Protein 5L37 (pdb70)

B-factor: mean 25.7, std 12.57, range [11.79, 91.19]

CATH classification: 2.40.50.220

Organism: Mycolicibacterium smegmatis (strain ATCC 700084 / mc(2)155) (NCBI:txid246196)

Foldseek 3Di:
DFKWFFAAFDDDDDDDPADDPFGWTWIATPPPRDIDTATEDPDADHGFIFDKAFAQVSQVVPPDDGGPGGMYGPGTDD/DFKWFFAAFDDDPPDDPDDDDFTWTWIATPPVRDIDIATEDPPDDGGFIFDKAFAQVQQVVDPDPRGPGGMYGPGTDD/DFKWFFAAFDDDPDDDPDDDPFTWTWIATPPVRDIDTATEDDPDDHGFIFDKAFAQVQQVVDPDDRGPGGMYTDGTDDPVDDDDDD/DFKWFFAAFDDDDDDDPADDPFGWTWIATPPVRDIDIATEDPPDDGGFIFDKAFAQVSQVVDPDDGGPGGMYTPGTD/DFKWFFAAFDDDPDDDPDDDDFTWTWIQGPPPRDIDTATEDPPDDGGFIFDKAFAQVQQVVDPDDGHPGGMYGPGTDD

Sequence (397 aa):
MLRATVTGNVWSTRRIEGIPAGAFLEVEVEGTGSRMIAFDVLGSGVGEHVLIAQGSVASSWFTGTPPPIDALIIGSIDMLRATVTGNVWSTRRIEGIPAGAFLEVEVEGTGSRMIAFDVLGSGVGEHVLIAQGSVASSWFTGTPPPIDALIIGSIDMLRATVTGNVWSTRRIEGIPAGAFLEVEVEGTGSRMIAFDVLGSGVGEHVLIAQGSVASSWFTGTPPPIDALIIGSIDTRSDSNPAMLRATVTGNVWSTRRIEGIPAGAFLEVEVEGTGSRMIAFDVLGSGVGEHVLIAQGSVASSWFTGTPPPIDALIIGSIMLRATVTGNVWSTRRIEGIPAGAFLEVEVEGTGSRMIAFDVLGSGVGEHVLIAQGSVASSWFTGTPPPIDALIIGSID

Solvent-accessible surface area: 15968 Å² total; per-residue (Å²): 7,43,62,0,30,3,42,21,88,10,183,8,116,105,94,9,148,49,28,29,97,41,44,4,16,21,0,53,11,66,94,98,39,65,120,23,2,0,1,8,57,38,52,12,35,119,44,49,94,0,3,1,0,66,29,34,1,0,2,47,49,32,106,66,126,50,5,0,0,12,0,0,0,0,1,9,26,122,6,36,81,0,12,1,4,0,45,8,86,2,114,131,92,4,150,50,26,40,95,44,43,7,2,2,0,31,10,68,85,101,31,62,81,20,2,0,0,4,54,30,63,12,34,89,44,46,88,0,0,0,0,70,30,36,4,0,3,50,72,26,135,68,114,61,2,1,0,12,0,0,0,1,0,16,34,96,6,39,72,0,28,2,44,15,72,5,200,31,106,101,97,9,144,48,28,36,96,38,30,2,6,28,0,55,9,53,88,102,35,62,127,22,3,0,0,4,51,29,71,15,31,111,42,48,91,0,0,0,0,66,28,38,3,0,4,54,72,27,134,70,97,54,3,0,0,12,0,0,0,0,0,21,30,34,149,155,28,70,61,89,103,83,6,39,59,1,30,2,44,16,72,9,158,6,118,115,95,9,146,48,27,30,97,43,40,5,2,26,0,54,10,86,92,102,33,60,120,21,1,0,0,4,57,43,63,12,35,99,40,45,89,0,1,0,0,69,29,36,3,0,3,49,54,32,130,71,123,53,5,0,0,13,0,0,0,0,0,9,46,6,32,70,0,26,1,44,15,76,8,177,28,90,110,102,8,147,33,26,38,97,43,42,8,4,24,0,46,12,66,70,103,37,62,127,20,2,0,0,4,54,28,62,14,36,97,42,49,93,0,0,0,0,70,28,36,5,0,4,54,71,27,132,72,77,43,2,0,0,13,0,0,0,1,0,22,22,122

InterPro domains:
  IPR004992 Ethanolamine utilization protein EutN/carboxysome shell vertex protein CcmL [PF03319] (1-78)
  IPR004992 Ethanolamine utilization protein EutN/carboxysome shell vertex protein CcmL [PS51932] (1-78)
  IPR004992 Ethanolamine utilization protein EutN/carboxysome shell vertex protein CcmL [PTHR36539] (1-82)
  IPR004992 Ethanolamine utilization protein EutN/carboxysome shell vertex protein CcmL [cd01614] (1-78)
  IPR036677 EutN/Ccml superfamily [G3DSA:2.40.50.220] (1-86)
  IPR036677 EutN/Ccml superfamily [SSF159133] (1-83)

Secondary structure (DSSP, 8-state):
-EEEEEEEEE--SEE-TTPPSSEEEEEEETTT--EEEEEESS-PPTT-EEEEEESHHHHHTS-SSPPS--EEEEEEE-/-EEEEEEEEE--SSB-TT--SSEEEEEEETTT--EEEEEESS---TT-EEEEEESHHHHHTSSSSPPS--EEEEEE--/-EEEEEEEE---SEE-TTPPSSEEEEEEETTT--EEEEEESS---TT-EEEEEETHHHHHTSSSSPPS--EEEEEEPPTT------/-EEEEEEEEE---EE-TTPPSSEEEEEEETTT--EEEEEESS---TT-EEEEEESHHHHHTSSSSPPS--EEEEEE-/-EEEEEEEEE-EEEE-S-PPSSEEEEEEETTT--EEEEEESS---TT-EEEEEESHHHHHTSSSSPPS-SEEEEEE--

Nearest PDB structures (foldseek):
  5l37-assembly1_D  TM=1.007E+00  e=5.564E-14  Mycolicibacterium smegmatis MC2 155
  5l37-assembly1_C  TM=9.969E-01  e=9.422E-14  Mycolicibacterium smegmatis MC2 155
  6jy5-assembly1_C  TM=8.998E-01  e=1.535E-05  Halothiobacillus neapolitanus
  7ckc-assembly1_AB  TM=8.917E-01  e=1.288E-05  Halothiobacillus neapolitanus
  2rcf-assembly1_D  TM=8.825E-01  e=2.599E-05  Halothiobacillus neapolitanus

Radius of gyration: 20.37 Å; Cα contacts (8 Å, |Δi|>4): 1140; chains: 5; bounding box: 43×51×54 Å

Structure (mmCIF, N/CA/C/O backbone):
data_5L37
#
_entry.id   5L37
#
_cell.length_a   69.970
_cell.length_b   69.970
_cell.length_c   140.090
_cell.angle_alpha   90.00
_cell.angle_beta   90.00
_cell.angle_gamma   120.00
#
_symmetry.space_group_name_H-M   'P 31 2 1'
#
loop_
_entity.id
_entity.type
_entity.pdbx_description
1 polymer MSM0273
2 water water
#
loop_
_atom_site.group_PDB
_atom_site.id
_atom_site.type_symbol
_atom_site.label_atom_id
_atom_site.label_alt_id
_atom_site.label_comp_id
_atom_site.label_asym_id
_atom_site.label_entity_id
_atom_site.label_seq_id
_atom_site.pdbx_PDB_ins_code
_atom_site.Cartn_x
_atom_site.Cartn_y
_atom_site.Cartn_z
_atom_site.occupancy
_atom_site.B_iso_or_equiv
_atom_site.auth_seq_id
_atom_site.auth_comp_id
_atom_site.auth_asym_id
_atom_site.auth_atom_id
_atom_site.pdbx_PDB_model_num
ATOM 1 N N . MET A 1 1 ? -20.477 6.969 26.609 1.00 17.34 1 MET A N 1
ATOM 2 C CA . MET A 1 1 ? -20.788 8.009 27.612 1.00 16.48 1 MET A CA 1
ATOM 3 C C . MET A 1 1 ? -19.541 8.842 27.791 1.00 16.84 1 MET A C 1
ATOM 4 O O . MET A 1 1 ? -18.471 8.451 27.405 1.00 17.77 1 MET A O 1
ATOM 9 N N . LEU A 1 2 ? -19.707 10.028 28.350 1.00 16.26 2 LEU A N 1
ATOM 10 C CA . LEU A 1 2 ? -18.555 10.907 28.563 1.00 16.93 2 LEU A CA 1
ATOM 11 C C . LEU A 1 2 ? -18.540 11.436 29.994 1.00 18.13 2 LEU A C 1
ATOM 12 O O . LEU A 1 2 ? -19.597 11.673 30.587 1.00 17.57 2 LEU A O 1
ATOM 17 N N . ARG A 1 3 ? -17.331 11.638 30.478 1.00 18.92 3 ARG A N 1
ATOM 18 C CA . ARG A 1 3 ? -17.097 12.398 31.696 1.00 17.90 3 ARG A CA 1
ATOM 19 C C . ARG A 1 3 ? -17.227 13.880 31.363 1.00 18.88 3 ARG A C 1
ATOM 20 O O . ARG A 1 3 ? -16.642 14.354 30.384 1.00 21.92 3 ARG A O 1
ATOM 28 N N . ALA A 1 4 ? -17.956 14.616 32.187 1.00 16.82 4 ALA A N 1
ATOM 29 C CA . ALA A 1 4 ? -18.094 16.047 31.948 1.00 16.76 4 ALA A CA 1
ATOM 30 C C . ALA A 1 4 ? -18.186 16.770 33.277 1.00 17.78 4 ALA A C 1
ATOM 31 O O . ALA A 1 4 ? -18.359 16.153 34.326 1.00 19.09 4 ALA A O 1
ATOM 33 N N . THR A 1 5 ? -18.028 18.079 33.221 1.00 17.37 5 THR A N 1
ATOM 34 C CA . THR A 1 5 ? -18.183 18.918 34.408 1.00 17.74 5 THR A CA 1
ATOM 35 C C . THR A 1 5 ? -19.318 19.902 34.174 1.00 21.19 5 THR A C 1
ATOM 36 O O . THR A 1 5 ? -19.395 20.517 33.099 1.00 18.39 5 THR A O 1
ATOM 40 N N . VAL A 1 6 ? -20.210 20.041 35.151 1.00 17.05 6 VAL A N 1
ATOM 41 C CA . VAL A 1 6 ? -21.284 21.042 35.036 1.00 17.25 6 VAL A CA 1
ATOM 42 C C . VAL A 1 6 ? -20.687 22.443 35.127 1.00 17.90 6 VAL A C 1
ATOM 43 O O . VAL A 1 6 ? -19.959 22.757 36.070 1.00 18.82 6 VAL A O 1
ATOM 47 N N . THR A 1 7 ? -20.957 23.265 34.115 1.00 18.41 7 THR A N 1
ATOM 48 C CA . THR A 1 7 ? -20.395 24.618 34.063 1.00 19.16 7 THR A CA 1
ATOM 49 C C . THR A 1 7 ? -21.429 25.719 34.132 1.00 21.33 7 THR A C 1
ATOM 50 O O . THR A 1 7 ? -21.065 26.850 34.389 1.00 25.15 7 THR A O 1
ATOM 54 N N . GLY A 1 8 ? -22.704 25.418 33.928 1.00 20.34 8 GLY A N 1
ATOM 55 C CA . GLY A 1 8 ? -23.697 26.490 33.916 1.00 19.16 8 GLY A CA 1
ATOM 56 C C . GLY A 1 8 ? -25.051 25.894 33.583 1.00 19.75 8 GLY A C 1
ATOM 57 O O . GLY A 1 8 ? -25.297 24.699 33.760 1.00 19.02 8 GLY A O 1
ATOM 58 N N . ASN A 1 9 ? -25.976 26.757 33.198 1.00 22.23 9 ASN A N 1
ATOM 59 C CA . ASN A 1 9 ? -27.326 26.301 32.896 1.00 23.18 9 ASN A CA 1
ATOM 60 C C . ASN A 1 9 ? -27.994 27.216 31.887 1.00 22.14 9 ASN A C 1
ATOM 61 O O . ASN A 1 9 ? -27.520 28.312 31.626 1.00 24.80 9 ASN A O 1
ATOM 66 N N . VAL A 1 10 ? -29.070 26.703 31.310 1.00 21.53 10 VAL A N 1
ATOM 67 C CA . VAL A 1 10 ? -29.857 27.396 30.338 1.00 22.22 10 VAL A CA 1
ATOM 68 C C . VAL A 1 10 ? -31.271 27.593 30.814 1.00 22.63 10 VAL A C 1
ATOM 69 O O . VAL A 1 10 ? -31.889 26.633 31.237 1.00 26.01 10 VAL A O 1
ATOM 73 N N . TRP A 1 11 ? -31.774 28.813 30.727 1.00 22.33 11 TRP A N 1
ATOM 74 C CA . TRP A 1 11 ? -33.198 29.051 30.942 1.00 22.91 11 TRP A CA 1
ATOM 75 C C . TRP A 1 11 ? -33.910 29.133 29.598 1.00 24.17 11 TRP A C 1
ATOM 76 O O . TRP A 1 11 ? -33.488 29.885 28.729 1.00 25.21 11 TRP A O 1
ATOM 87 N N . SER A 1 12 ? -34.962 28.344 29.444 1.00 23.33 12 SER A N 1
ATOM 88 C CA . SER A 1 12 ? -35.837 28.431 28.277 1.00 29.23 12 SER A CA 1
ATOM 89 C C . SER A 1 12 ? -37.285 28.556 28.706 1.00 39.45 12 SER A C 1
ATOM 90 O O . SER A 1 12 ? -37.889 27.564 29.168 1.00 36.45 12 SER A O 1
ATOM 93 N N . THR A 1 13 ? -37.881 29.721 28.490 1.00 42.28 13 THR A N 1
ATOM 94 C CA . THR A 1 13 ? -39.293 29.875 28.837 1.00 48.79 13 THR A CA 1
ATOM 95 C C . THR A 1 13 ? -40.232 29.497 27.710 1.00 45.12 13 THR A C 1
ATOM 96 O O . THR A 1 13 ? -41.319 28.988 27.978 1.00 54.27 13 THR A O 1
ATOM 100 N N . ARG A 1 14 ? -39.825 29.660 26.455 1.00 26.81 14 ARG A N 1
ATOM 101 C CA . ARG A 1 14 ? -40.753 29.257 25.428 1.00 23.02 14 ARG A CA 1
ATOM 102 C C . ARG A 1 14 ? -40.184 27.973 24.883 1.00 24.66 14 ARG A C 1
ATOM 103 O O . ARG A 1 14 ? -39.104 27.970 24.302 1.00 28.68 14 ARG A O 1
ATOM 111 N N . ARG A 1 15 ? -40.938 26.892 25.062 1.00 21.22 15 ARG A N 1
ATOM 112 C CA . ARG A 1 15 ? -40.457 25.552 24.732 1.00 17.69 15 ARG A CA 1
ATOM 113 C C . ARG A 1 15 ? -41.530 24.807 23.972 1.00 20.57 15 ARG A C 1
ATOM 114 O O . ARG A 1 15 ? -42.722 25.161 24.054 1.00 20.17 15 ARG A O 1
ATOM 122 N N . ILE A 1 16 ? -41.120 23.798 23.193 1.00 17.25 16 ILE A N 1
ATOM 123 C CA . ILE A 1 16 ? -42.135 22.889 22.622 1.00 17.54 16 ILE A CA 1
ATOM 124 C C . ILE A 1 16 ? -42.648 21.983 23.749 1.00 17.47 16 ILE A C 1
ATOM 125 O O . ILE A 1 16 ? -42.007 21.820 24.783 1.00 16.97 16 ILE A O 1
ATOM 130 N N . GLU A 1 17 ? -43.832 21.416 23.548 1.00 18.17 17 GLU A N 1
ATOM 131 C CA . GLU A 1 17 ? -44.429 20.494 24.530 1.00 18.45 17 GLU A CA 1
ATOM 132 C C . GLU A 1 17 ? -43.575 19.245 24.682 1.00 18.16 17 GLU A C 1
ATOM 133 O O . GLU A 1 17 ? -42.983 18.776 23.690 1.00 17.10 17 GLU A O 1
ATOM 139 N N . GLY A 1 18 ? -43.535 18.676 25.896 1.00 17.60 18 GLY A N 1
ATOM 140 C CA . GLY A 1 18 ? -42.917 17.362 26.072 1.00 17.10 18 GLY A CA 1
ATOM 141 C C . GLY A 1 18 ? -41.561 17.340 26.778 1.00 16.53 18 GLY A C 1
ATOM 142 O O . GLY A 1 18 ? -40.955 16.291 26.914 1.00 17.42 18 GLY A O 1
ATOM 143 N N . ILE A 1 19 ? -41.085 18.481 27.253 1.00 16.16 19 ILE A N 1
ATOM 144 C CA . ILE A 1 19 ? -39.852 18.475 28.033 1.00 18.27 19 ILE A CA 1
ATOM 145 C C . ILE A 1 19 ? -40.233 18.014 29.447 1.00 20.16 19 ILE A C 1
ATOM 146 O O . ILE A 1 19 ? -41.189 18.561 30.032 1.00 20.04 19 ILE A O 1
ATOM 151 N N . PRO A 1 20 ? -39.519 17.001 30.000 1.00 17.42 20 PRO A N 1
ATOM 152 C CA . PRO A 1 20 ? -39.821 16.493 31.337 1.00 18.99 20 PRO A CA 1
ATOM 153 C C . PRO A 1 20 ? -39.451 17.487 32.442 1.00 18.88 20 PRO A C 1
ATOM 154 O O . PRO A 1 20 ? -38.800 18.512 32.161 1.00 17.84 20 PRO A O 1
ATOM 158 N N . ALA A 1 21 ? -39.847 17.170 33.676 1.00 18.89 21 ALA A N 1
ATOM 159 C CA . ALA A 1 21 ? -39.382 17.933 34.846 1.00 17.69 21 ALA A CA 1
ATOM 160 C C . ALA A 1 21 ? -37.873 17.741 34.953 1.00 19.98 21 ALA A C 1
ATOM 161 O O . ALA A 1 21 ? -37.402 16.621 34.816 1.00 18.39 21 ALA A O 1
ATOM 163 N N . GLY A 1 22 ? -37.143 18.821 35.240 1.00 17.08 22 GLY A N 1
ATOM 164 C CA . GLY A 1 22 ? -35.687 18.743 35.343 1.00 17.95 22 GLY A CA 1
ATOM 165 C C . GLY A 1 22 ? -35.067 20.004 34.782 1.00 21.15 22 GLY A C 1
ATOM 166 O O . GLY A 1 22 ? -35.784 20.919 34.415 1.00 23.33 22 GLY A O 1
ATOM 167 N N . ALA A 1 23 ? -33.739 20.026 34.676 1.00 16.07 23 ALA A N 1
ATOM 168 C CA . ALA A 1 23 ? -33.029 21.255 34.285 1.00 17.12 23 ALA A CA 1
ATOM 169 C C . ALA A 1 23 ? -32.177 21.031 33.055 1.00 15.79 23 ALA A C 1
ATOM 170 O O . ALA A 1 23 ? -31.651 19.935 32.849 1.00 16.58 23 ALA A O 1
ATOM 172 N N . PHE A 1 24 ? -31.992 22.090 32.266 1.00 16.91 24 PHE A N 1
ATOM 173 C CA . PHE A 1 24 ? -31.027 22.099 31.191 1.00 15.98 24 PHE A CA 1
ATOM 174 C C . PHE A 1 24 ? -29.711 22.609 31.734 1.00 16.75 24 PHE A C 1
ATOM 175 O O . PHE A 1 24 ? -29.572 23.798 32.025 1.00 21.06 24 PHE A O 1
ATOM 183 N N . LEU A 1 25 ? -28.706 21.748 31.816 1.00 15.12 25 LEU A N 1
ATOM 184 C CA . LEU A 1 25 ? -27.420 22.195 32.366 1.00 14.52 25 LEU A CA 1
ATOM 185 C C . LEU A 1 25 ? -26.346 22.246 31.287 1.00 15.90 25 LEU A C 1
ATOM 186 O O . LEU A 1 25 ? -26.297 21.382 30.413 1.00 17.47 25 LEU A O 1
ATOM 191 N N . GLU A 1 26 ? -25.495 23.262 31.348 1.00 15.60 26 GLU A N 1
ATOM 192 C CA . GLU A 1 26 ? -24.320 23.274 30.471 1.00 17.05 26 GLU A CA 1
ATOM 193 C C . GLU A 1 26 ? -23.221 22.429 31.092 1.00 16.49 26 GLU A C 1
ATOM 194 O O . GLU A 1 26 ? -22.963 22.534 32.303 1.00 17.81 26 GLU A O 1
ATOM 200 N N . VAL A 1 27 ? -22.608 21.576 30.287 1.00 16.66 27 VAL A N 1
ATOM 201 C CA . VAL A 1 27 ? -21.501 20.739 30.753 1.00 16.22 27 VAL A CA 1
ATOM 202 C C . VAL A 1 27 ? -20.326 20.875 29.792 1.00 20.76 27 VAL A C 1
ATOM 203 O O . VAL A 1 27 ? -20.503 21.172 28.592 1.00 20.57 27 VAL A O 1
ATOM 207 N N . GLU A 1 28 ? -19.131 20.629 30.319 1.00 17.32 28 GLU A N 1
ATOM 208 C CA . GLU A 1 28 ? -17.922 20.636 29.502 1.00 19.39 28 GLU A CA 1
ATOM 209 C C . GLU A 1 28 ? -17.290 19.241 29.552 1.00 19.66 2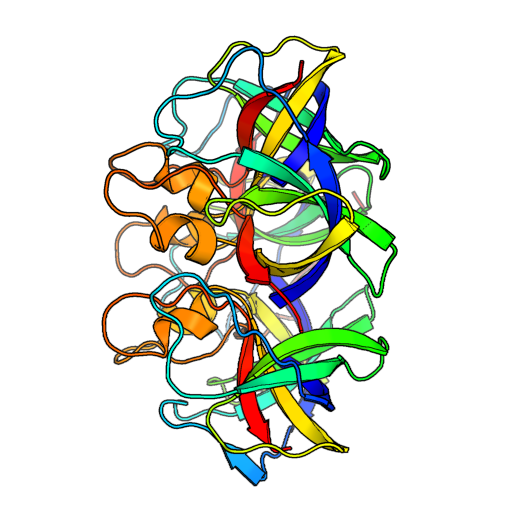8 GLU A C 1
ATOM 210 O O . GLU A 1 28 ? -17.020 18.713 30.623 1.00 21.43 28 GLU A O 1
ATOM 216 N N . VAL A 1 29 ? -17.070 18.639 28.381 1.00 19.32 29 VAL A N 1
ATOM 217 C CA . VAL A 1 29 ? -16.491 17.306 28.319 1.00 19.34 29 VAL A CA 1
ATOM 218 C C . VAL A 1 29 ? -15.024 17.345 28.776 1.00 26.52 29 VAL A C 1
ATOM 219 O O . VAL A 1 29 ? -14.211 18.207 28.375 1.00 26.97 29 VAL A O 1
ATOM 223 N N . GLU A 1 30 ? -14.675 16.405 29.635 1.00 22.92 30 GLU A N 1
ATOM 224 C CA . GLU A 1 30 ? -13.358 16.439 30.261 1.00 28.49 30 GLU A CA 1
ATOM 225 C C . GLU A 1 30 ? -12.295 16.199 29.201 1.00 31.23 30 GLU A C 1
ATOM 226 O O . GLU A 1 30 ? -12.537 15.498 28.222 1.00 32.83 30 GLU A O 1
ATOM 232 N N . GLY A 1 31 ? -11.149 16.845 29.337 1.00 32.95 31 GLY A N 1
ATOM 233 C CA . GLY A 1 31 ? -10.105 16.644 28.345 1.00 48.16 31 GLY A CA 1
ATOM 234 C C . GLY A 1 31 ? -10.282 17.370 27.016 1.00 51.30 31 GLY A C 1
ATOM 235 O O . GLY A 1 31 ? -9.300 17.826 26.442 1.00 50.16 31 GLY A O 1
ATOM 236 N N . THR A 1 32 ? -11.502 17.436 26.484 1.00 58.28 32 THR A N 1
ATOM 237 C CA . THR A 1 32 ? -11.688 18.094 25.190 1.00 52.06 32 THR A CA 1
ATOM 238 C C . THR A 1 32 ? -12.081 19.558 25.361 1.00 54.43 32 THR A C 1
ATOM 239 O O . THR A 1 32 ? -11.702 20.404 24.566 1.00 59.93 32 THR A O 1
ATOM 243 N N . GLY A 1 33 ? -12.795 19.885 26.422 1.00 53.45 33 GLY A N 1
ATOM 244 C CA . GLY A 1 33 ? -13.274 21.247 26.568 1.00 55.31 33 GLY A CA 1
ATOM 245 C C . GLY A 1 33 ? -14.494 21.583 25.700 1.00 49.48 33 GLY A C 1
ATOM 246 O O . GLY A 1 33 ? -15.002 22.705 25.733 1.00 51.35 33 GLY A O 1
ATOM 247 N N . SER A 1 34 ? -14.963 20.621 24.912 1.00 31.08 34 SER A N 1
ATOM 248 C CA . SER A 1 34 ? -16.214 20.776 24.163 1.00 26.18 34 SER A CA 1
ATOM 249 C C . SER A 1 34 ? -17.419 20.947 25.107 1.00 23.19 34 SER A C 1
ATOM 250 O O . SER A 1 34 ? -17.476 20.283 26.122 1.00 25.59 34 SER A O 1
ATOM 253 N N . ARG A 1 35 ? -18.379 21.803 24.751 1.00 22.36 35 ARG A N 1
ATOM 254 C CA . ARG A 1 35 ? -19.543 22.016 25.602 1.00 18.52 35 ARG A CA 1
ATOM 255 C C . ARG A 1 35 ? -20.842 21.604 24.972 1.00 20.09 35 ARG A C 1
ATOM 256 O O . ARG A 1 35 ? -20.986 21.576 23.751 1.00 22.54 35 ARG A O 1
ATOM 264 N N . MET A 1 36 ? -21.791 21.264 25.821 1.00 17.88 36 MET A N 1
ATOM 265 C CA . MET A 1 36 ? -23.127 20.933 25.344 1.00 17.30 36 MET A CA 1
ATOM 266 C C . MET A 1 36 ? -24.100 21.132 26.471 1.00 17.95 36 MET A C 1
ATOM 267 O O . MET A 1 36 ? -23.722 21.368 27.637 1.00 16.88 36 MET A O 1
ATOM 272 N N . ILE A 1 37 ? -25.375 21.004 26.139 1.00 14.80 37 ILE A N 1
ATOM 273 C CA . ILE A 1 37 ? -26.419 21.111 27.145 1.00 14.81 37 ILE A CA 1
ATOM 274 C C . ILE A 1 37 ? -26.966 19.707 27.414 1.00 15.50 37 ILE A C 1
ATOM 275 O O . ILE A 1 37 ? -27.366 19.005 26.486 1.00 16.46 37 ILE A O 1
ATOM 280 N N . ALA A 1 38 ? -26.965 19.278 28.673 1.00 13.74 38 ALA A N 1
ATOM 281 C CA . ALA A 1 38 ? -27.472 17.967 29.035 1.00 12.80 38 ALA A CA 1
ATOM 282 C C . ALA A 1 38 ? -28.644 18.136 29.987 1.00 13.96 38 ALA A C 1
ATOM 283 O O . ALA A 1 38 ? -28.601 19.015 30.873 1.00 16.99 38 ALA A O 1
ATOM 285 N N . PHE A 1 39 ? -29.628 17.262 29.889 1.00 12.49 39 PHE A N 1
ATOM 286 C CA . PHE A 1 39 ? -30.756 17.299 30.828 1.00 12.63 39 PHE A CA 1
ATOM 287 C C . PHE A 1 39 ? -30.378 16.661 32.182 1.00 12.90 39 PHE A C 1
ATOM 288 O O . PHE A 1 39 ? -29.610 15.691 32.221 1.00 14.48 39 PHE A O 1
ATOM 296 N N . ASP A 1 40 ? -30.861 17.250 33.284 1.00 13.36 40 ASP A N 1
ATOM 297 C CA . ASP A 1 40 ? -30.529 16.725 34.603 1.00 13.83 40 ASP A CA 1
ATOM 298 C C . ASP A 1 40 ? -31.774 16.495 35.428 1.00 14.79 40 ASP A C 1
ATOM 299 O O . ASP A 1 40 ? -32.610 17.388 35.586 1.00 15.38 40 ASP A O 1
ATOM 304 N N . VAL A 1 41 ? -31.858 15.300 36.004 1.00 14.81 41 VAL A N 1
ATOM 305 C CA . VAL A 1 41 ? -32.945 14.962 36.921 1.00 15.73 41 VAL A CA 1
ATOM 306 C C . VAL A 1 41 ? -32.420 14.661 38.339 1.00 16.56 41 VAL A C 1
ATOM 307 O O . VAL A 1 41 ? -33.204 14.667 39.284 1.00 17.61 41 VAL A O 1
ATOM 311 N N . LEU A 1 42 ? -31.108 14.477 38.527 1.00 16.32 42 LEU A N 1
ATOM 312 C CA . LEU A 1 42 ? -30.591 14.098 39.823 1.00 17.72 42 LEU A CA 1
ATOM 313 C C . LEU A 1 42 ? -30.400 15.225 40.804 1.00 17.87 42 LEU A C 1
ATOM 314 O O . LEU A 1 42 ? -30.555 15.022 42.011 1.00 19.01 42 LEU A O 1
ATOM 319 N N . GLY A 1 43 ? -30.131 16.410 40.272 1.00 17.35 43 GLY A N 1
ATOM 320 C CA . GLY A 1 43 ? -29.756 17.548 41.126 1.00 18.06 43 GLY A CA 1
ATOM 321 C C . GLY A 1 43 ? -28.225 17.791 41.102 1.00 17.87 43 GLY A C 1
ATOM 322 O O . GLY A 1 43 ? -27.575 17.936 42.150 1.00 18.75 43 GLY A O 1
ATOM 323 N N . SER A 1 44 ? -27.641 17.764 39.917 1.00 16.90 44 SER A N 1
ATOM 324 C CA . SER A 1 44 ? -26.210 17.988 39.777 1.00 16.88 44 SER A CA 1
ATOM 325 C C . SER A 1 44 ? -25.916 19.468 39.934 1.00 18.17 44 SER A C 1
ATOM 326 O O . SER A 1 44 ? -26.539 20.307 39.246 1.00 22.47 44 SER A O 1
ATOM 329 N N . GLY A 1 45 ? -24.891 19.795 40.707 1.00 18.16 45 GLY A N 1
ATOM 330 C CA . GLY A 1 45 ? -24.640 21.206 40.987 1.00 19.29 45 GLY A CA 1
ATOM 331 C C . GLY A 1 45 ? -23.488 21.694 40.116 1.00 19.34 45 GLY A C 1
ATOM 332 O O . GLY A 1 45 ? -22.752 20.890 39.562 1.00 18.31 45 GLY A O 1
ATOM 333 N N . VAL A 1 46 ? -23.390 23.005 39.954 1.00 19.39 46 VAL A N 1
ATOM 334 C CA . VAL A 1 46 ? -22.333 23.589 39.127 1.00 20.11 46 VAL A CA 1
ATOM 335 C C . VAL A 1 46 ? -20.966 23.166 39.703 1.00 20.28 46 VAL A C 1
ATOM 336 O O . VAL A 1 46 ? -20.746 23.157 40.919 1.00 21.44 46 VAL A O 1
ATOM 340 N N . GLY A 1 47 ? -20.069 22.734 38.820 1.00 19.98 47 GLY A N 1
ATOM 341 C CA . GLY A 1 47 ? -18.746 22.266 39.212 1.00 20.70 47 GLY A CA 1
ATOM 342 C C . GLY A 1 47 ? -18.647 20.767 39.409 1.00 21.84 47 GLY A C 1
ATOM 343 O O . GLY A 1 47 ? -17.540 20.206 39.469 1.00 24.47 47 GLY A O 1
ATOM 344 N N . GLU A 1 48 ? -19.792 20.097 39.512 1.00 19.80 48 GLU A N 1
ATOM 345 C CA . GLU A 1 48 ? -19.812 18.661 39.754 1.00 19.05 48 GLU A CA 1
ATOM 346 C C . GLU A 1 48 ? -19.382 17.875 38.521 1.00 20.87 48 GLU A C 1
ATOM 347 O O . GLU A 1 48 ? -19.695 18.236 37.381 1.00 19.45 48 GLU A O 1
ATOM 353 N N . HIS A 1 49 ? -18.657 16.797 38.776 1.00 18.52 49 HIS A N 1
ATOM 354 C CA . HIS A 1 49 ? -18.273 15.855 37.739 1.00 18.11 49 HIS A CA 1
ATOM 355 C C . HIS A 1 49 ? -19.356 14.804 37.524 1.00 19.76 49 HIS A C 1
ATOM 356 O O . HIS A 1 49 ? -19.782 14.143 38.465 1.00 21.25 49 HIS A O 1
ATOM 363 N N . VAL A 1 50 ? -19.790 14.666 36.281 1.00 16.67 50 VAL A N 1
ATOM 364 C CA . VAL A 1 50 ? -20.957 13.853 35.933 1.00 15.88 50 VAL A CA 1
ATOM 365 C C . VAL A 1 50 ? -20.663 12.950 34.743 1.00 17.30 50 VAL A C 1
ATOM 366 O O . VAL A 1 50 ? -19.654 13.116 34.040 1.00 19.71 50 VAL A O 1
ATOM 370 N N . LEU A 1 51 ? -21.546 11.979 34.552 1.00 16.43 51 LEU A N 1
ATOM 371 C CA . LEU A 1 51 ? -21.488 11.049 33.421 1.00 15.31 51 LEU A CA 1
ATOM 372 C C . LEU A 1 51 ? -22.667 11.328 32.524 1.00 14.80 51 LEU A C 1
ATOM 373 O O . LEU A 1 51 ? -23.796 11.376 33.033 1.00 15.85 51 LEU A O 1
ATOM 378 N N . ILE A 1 52 ? -22.419 11.492 31.218 1.00 15.01 52 ILE A N 1
ATOM 379 C CA . ILE A 1 52 ? -23.436 11.872 30.233 1.00 14.53 52 ILE A CA 1
ATOM 380 C C . ILE A 1 52 ? -23.657 10.761 29.230 1.00 16.76 52 ILE A C 1
ATOM 381 O O . ILE A 1 52 ? -22.693 10.119 28.809 1.00 18.17 52 ILE A O 1
ATOM 386 N N . ALA A 1 53 ? -24.918 10.513 28.916 1.00 13.76 53 ALA A N 1
ATOM 387 C CA . ALA A 1 53 ? -25.300 9.674 27.749 1.00 14.00 53 ALA A CA 1
ATOM 388 C C . ALA A 1 53 ? -25.965 10.554 26.683 1.00 14.55 53 ALA A C 1
ATOM 389 O O . ALA A 1 53 ? -26.687 11.519 27.014 1.00 15.27 53 ALA A O 1
ATOM 391 N N . GLN A 1 54 ? -25.719 10.209 25.426 1.00 14.03 54 GLN A N 1
ATOM 392 C CA . GLN A 1 54 ? -26.195 11.029 24.291 1.00 13.92 54 GLN A CA 1
ATOM 393 C C . GLN A 1 54 ? -27.017 10.257 23.321 1.00 16.20 54 GLN A C 1
ATOM 394 O O . GLN A 1 54 ? -26.896 9.028 23.223 1.00 17.36 54 GLN A O 1
ATOM 400 N N . GLY A 1 55 ? -27.811 11.003 22.548 1.00 14.54 55 GLY A N 1
ATOM 401 C CA . GLY A 1 55 ? -28.620 10.420 21.488 1.00 16.77 55 GLY A CA 1
ATOM 402 C C . GLY A 1 55 ? -29.969 9.982 22.016 1.00 14.40 55 GLY A C 1
ATOM 403 O O . GLY A 1 55 ? -30.451 10.417 23.084 1.00 16.12 55 GLY A O 1
ATOM 404 N N . SER A 1 56 ? -30.589 9.074 21.279 1.00 16.70 56 SER A N 1
ATOM 405 C CA . SER A 1 56 ? -31.976 8.766 21.608 1.00 16.92 56 SER A CA 1
ATOM 406 C C . SER A 1 56 ? -32.135 8.047 22.955 1.00 16.25 56 SER A C 1
ATOM 407 O O . SER A 1 56 ? -33.231 8.084 23.514 1.00 16.68 56 SER A O 1
ATOM 410 N N . VAL A 1 57 ? -31.068 7.427 23.476 1.00 15.23 57 VAL A N 1
ATOM 411 C CA . VAL A 1 57 ? -31.215 6.741 24.782 1.00 15.40 57 VAL A CA 1
ATOM 412 C C . VAL A 1 57 ? -31.506 7.751 25.890 1.00 17.58 57 VAL A C 1
ATOM 413 O O . VAL A 1 57 ? -32.096 7.370 26.913 1.00 18.11 57 VAL A O 1
ATOM 417 N N . ALA A 1 58 ? -31.127 9.022 25.694 1.00 13.99 58 ALA A N 1
ATOM 418 C CA . ALA A 1 58 ? -31.439 10.074 26.664 1.00 14.65 58 ALA A CA 1
ATOM 419 C C . ALA A 1 58 ? -32.939 10.294 26.735 1.00 17.25 58 ALA A C 1
ATOM 420 O O . ALA A 1 58 ? -33.487 10.618 27.781 1.00 21.47 58 ALA A O 1
ATOM 422 N N . SER A 1 59 ? -33.605 10.151 25.612 1.00 14.68 59 SER A N 1
ATOM 423 C CA . SER A 1 59 ? -35.061 10.325 25.529 1.00 14.27 59 SER A CA 1
ATOM 424 C C . SER A 1 59 ? -35.814 9.047 25.951 1.00 18.67 59 SER A C 1
ATOM 425 O O . SER A 1 59 ? -36.814 9.098 26.712 1.00 16.25 59 SER A O 1
ATOM 428 N N . SER A 1 60 ? -35.357 7.897 25.462 1.00 17.23 60 SER A N 1
ATOM 429 C CA . SER A 1 60 ? -36.121 6.690 25.691 1.00 17.83 60 SER A CA 1
ATOM 430 C C . SER A 1 60 ? -36.036 6.248 27.149 1.00 17.05 60 SER A C 1
ATOM 431 O O . SER A 1 60 ? -36.861 5.429 27.606 1.00 22.42 60 SER A O 1
ATOM 434 N N . TRP A 1 61 ? -35.120 6.846 27.914 1.00 18.64 61 TRP A N 1
ATOM 435 C CA . TRP A 1 61 ? -35.047 6.548 29.353 1.00 21.93 61 TRP A CA 1
ATOM 436 C C . TRP A 1 61 ? -36.341 6.954 30.075 1.00 21.96 61 TRP A C 1
ATOM 437 O O . TRP A 1 61 ? -36.767 6.286 31.021 1.00 24.18 61 TRP A O 1
ATOM 448 N N . PHE A 1 62 ? -36.975 8.037 29.606 1.00 18.64 62 PHE A N 1
ATOM 449 C CA . PHE A 1 62 ? -38.214 8.574 30.175 1.00 18.60 62 PHE A CA 1
ATOM 450 C C . PHE A 1 62 ? -39.278 7.648 29.586 1.00 26.56 62 PHE A C 1
ATOM 451 O O . PHE A 1 62 ? -39.460 7.609 28.380 1.00 40.44 62 PHE A O 1
ATOM 459 N N . THR A 1 63 ? -40.025 6.921 30.371 1.00 37.10 63 THR A N 1
ATOM 460 C CA . THR A 1 63 ? -40.933 6.061 29.623 1.00 52.74 63 THR A CA 1
ATOM 461 C C . THR A 1 63 ? -42.193 6.820 29.243 1.00 56.26 63 THR A C 1
ATOM 462 O O . THR A 1 63 ? -42.530 7.853 29.842 1.00 51.24 63 THR A O 1
ATOM 466 N N . GLY A 1 64 ? -42.870 6.307 28.221 1.00 52.62 64 GLY A N 1
ATOM 467 C CA . GLY A 1 64 ? -43.981 7.032 27.637 1.00 45.55 64 GLY A CA 1
ATOM 468 C C . GLY A 1 64 ? -43.564 7.823 26.404 1.00 33.11 64 GLY A C 1
ATOM 469 O O . GLY A 1 64 ? -42.654 7.423 25.675 1.00 35.86 64 GLY A O 1
ATOM 470 N N . THR A 1 65 ? -44.271 8.912 26.129 1.00 28.03 65 THR A N 1
ATOM 471 C CA . THR A 1 65 ? -44.036 9.697 24.917 1.00 20.64 65 THR A CA 1
ATOM 472 C C . THR A 1 65 ? -42.619 10.249 24.927 1.00 18.70 65 THR A C 1
ATOM 473 O O . THR A 1 65 ? -42.159 10.800 25.915 1.00 20.33 65 THR A O 1
ATOM 477 N N . PRO A 1 66 ? -41.898 10.064 23.808 1.00 18.22 66 PRO A N 1
ATOM 478 C CA . PRO A 1 66 ? -40.474 10.423 23.844 1.00 17.47 66 PRO A CA 1
ATOM 479 C C . PRO A 1 66 ? -40.181 11.910 23.922 1.00 16.20 66 PRO A C 1
ATOM 480 O O . PRO A 1 66 ? -40.504 12.629 22.999 1.00 18.16 66 PRO A O 1
ATOM 484 N N . PRO A 1 67 ? -39.497 12.371 24.968 1.00 15.57 67 PRO A N 1
ATOM 485 C CA . PRO A 1 67 ? -39.192 13.807 24.993 1.00 14.99 67 PRO A CA 1
ATOM 486 C C . PRO A 1 67 ? -38.107 14.159 23.994 1.00 16.81 67 PRO A C 1
ATOM 487 O O . PRO A 1 67 ? -37.266 13.307 23.647 1.00 15.50 67 PRO A O 1
ATOM 491 N N . PRO A 1 68 ? -38.099 15.397 23.535 1.00 15.20 68 PRO A N 1
ATOM 492 C CA . PRO A 1 68 ? -37.125 15.769 22.510 1.00 15.03 68 PRO A CA 1
ATOM 493 C C . PRO A 1 68 ? -35.787 16.193 23.134 1.00 17.15 68 PRO A C 1
ATOM 494 O O . PRO A 1 68 ? -35.378 17.361 23.094 1.00 17.80 68 PRO A O 1
ATOM 498 N N . ILE A 1 69 ? -35.160 15.214 23.770 1.00 14.66 69 ILE A N 1
ATOM 499 C CA . ILE A 1 69 ? -33.957 15.340 24.572 1.00 14.82 69 ILE A CA 1
ATOM 500 C C . ILE A 1 69 ? -32.887 14.358 24.054 1.00 15.58 69 ILE A C 1
ATOM 501 O O . ILE A 1 69 ? -33.187 13.164 23.892 1.00 17.53 69 ILE A O 1
ATOM 506 N N . ASP A 1 70 ? -31.667 14.841 23.818 1.00 14.77 70 ASP A N 1
ATOM 507 C CA . ASP A 1 70 ? -30.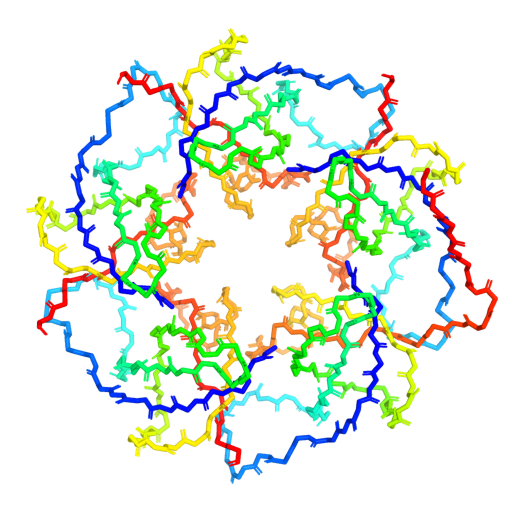613 13.993 23.288 1.00 12.92 70 ASP A CA 1
ATOM 508 C C . ASP A 1 70 ? -29.329 13.948 24.126 1.00 12.79 70 ASP A C 1
ATOM 509 O O . ASP A 1 70 ? -28.273 13.530 23.650 1.00 14.44 70 ASP A O 1
ATOM 514 N N . ALA A 1 71 ? -29.428 14.393 25.376 1.00 12.49 71 ALA A N 1
ATOM 515 C CA . ALA A 1 71 ? -28.283 14.298 26.279 1.00 12.70 71 ALA A CA 1
ATOM 516 C C . ALA A 1 71 ? -28.825 14.306 27.690 1.00 12.33 71 ALA A C 1
ATOM 517 O O . ALA A 1 71 ? -29.684 15.132 28.021 1.00 13.39 71 ALA A O 1
ATOM 519 N N . LEU A 1 72 ? -28.339 13.349 28.497 1.00 12.50 72 LEU A N 1
ATOM 520 C CA . LEU A 1 72 ? -28.877 13.141 29.854 1.00 12.59 72 LEU A CA 1
ATOM 521 C C . LEU A 1 72 ? -27.712 12.895 30.810 1.00 15.80 72 LEU A C 1
ATOM 522 O O . LEU A 1 72 ? -26.831 12.070 30.524 1.00 13.44 72 LEU A O 1
ATOM 527 N N . ILE A 1 73 ? -27.699 13.596 31.949 1.00 12.95 73 ILE A N 1
ATOM 528 C CA . ILE A 1 73 ? -26.730 13.226 33.010 1.00 13.37 73 ILE A CA 1
ATOM 529 C C . ILE A 1 73 ? -27.238 11.974 33.736 1.00 15.60 73 ILE A C 1
ATOM 530 O O . ILE A 1 73 ? -28.355 11.978 34.275 1.00 15.04 73 ILE A O 1
ATOM 535 N N . ILE A 1 74 ? -26.467 10.887 33.695 1.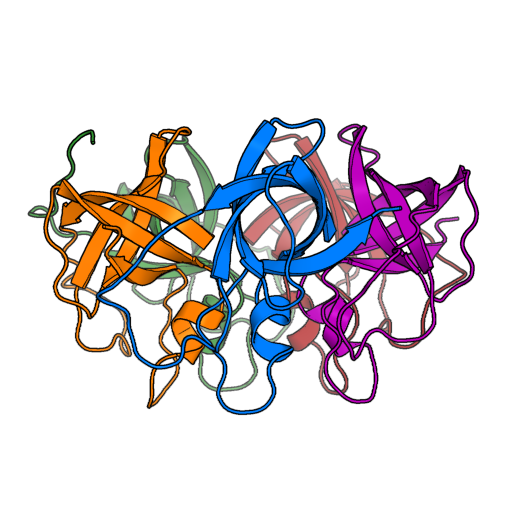00 14.15 74 ILE A N 1
ATOM 536 C CA . ILE A 1 74 ? -26.955 9.631 34.237 1.00 15.17 74 ILE A CA 1
ATOM 537 C C . ILE A 1 74 ? -26.369 9.326 35.597 1.00 15.96 74 ILE A C 1
ATOM 538 O O . ILE A 1 74 ? -26.856 8.422 36.267 1.00 16.53 74 ILE A O 1
ATOM 543 N N . GLY A 1 75 ? -25.379 10.099 36.033 1.00 16.25 75 GLY A N 1
ATOM 544 C CA . GLY A 1 75 ? -24.805 9.869 37.353 1.00 16.28 75 GLY A CA 1
ATOM 545 C C . GLY A 1 75 ? -23.743 10.877 37.692 1.00 17.63 75 GLY A C 1
ATOM 546 O O . GLY A 1 75 ? -23.239 11.611 36.809 1.00 17.57 75 GLY A O 1
ATOM 547 N N . SER A 1 76 ? -23.430 10.917 38.987 1.00 17.91 76 SER A N 1
ATOM 548 C CA . SER A 1 76 ? -22.332 11.694 39.502 1.00 20.53 76 SER A CA 1
ATOM 549 C C . SER A 1 76 ? -21.125 10.813 39.602 1.00 25.37 76 SER A C 1
ATOM 550 O O . SER A 1 76 ? -21.230 9.665 40.043 1.00 28.53 76 SER A O 1
ATOM 553 N N . ILE A 1 77 ? -19.955 11.364 39.283 1.00 23.42 77 ILE A N 1
ATOM 554 C CA . ILE A 1 77 ? -18.762 10.547 39.285 1.00 28.21 77 ILE A CA 1
ATOM 555 C C . ILE A 1 77 ? -18.059 10.723 40.598 1.00 34.57 77 ILE A C 1
ATOM 556 O O . ILE A 1 77 ? -17.878 11.844 41.048 1.00 34.44 77 ILE A O 1
ATOM 561 N N . ASP A 1 78 ? -17.730 9.601 41.230 1.00 37.95 78 ASP A N 1
ATOM 562 C CA . ASP A 1 78 ? -17.023 9.620 42.501 1.00 50.38 78 ASP A CA 1
ATOM 563 C C . ASP A 1 78 ? -15.581 10.007 42.217 1.00 50.51 78 ASP A C 1
ATOM 564 O O . ASP A 1 78 ? -14.916 9.328 41.435 1.00 50.44 78 ASP A O 1
ATOM 569 N N . MET B 1 1 ? -27.866 18.420 23.766 1.00 14.37 1 MET B N 1
ATOM 570 C CA . MET B 1 1 ? -28.500 19.566 23.076 1.00 13.71 1 MET B CA 1
ATOM 571 C C . MET B 1 1 ? -27.452 20.658 22.890 1.00 14.08 1 MET B C 1
ATOM 572 O O . MET B 1 1 ? -26.405 20.619 23.507 1.00 14.78 1 MET B O 1
ATOM 577 N N . LEU B 1 2 ? -27.731 21.607 21.992 1.00 15.21 2 LEU B N 1
ATOM 578 C CA . LEU B 1 2 ? -26.784 22.686 21.746 1.00 17.05 2 LEU B CA 1
ATOM 579 C C . LEU B 1 2 ? -27.466 24.041 21.844 1.00 14.35 2 LEU B C 1
ATOM 580 O O . LEU B 1 2 ? -28.638 24.177 21.435 1.00 16.83 2 LEU B O 1
ATOM 585 N N . ARG B 1 3 ? -26.729 25.017 22.383 1.00 16.12 3 ARG B N 1
ATOM 586 C CA . ARG B 1 3 ? -27.085 26.444 22.261 1.00 16.03 3 ARG B CA 1
ATOM 587 C C . ARG B 1 3 ? -26.644 26.942 20.912 1.00 16.44 3 ARG B C 1
ATOM 588 O O . ARG B 1 3 ? -25.532 26.665 20.499 1.00 19.00 3 ARG B O 1
ATOM 596 N N . ALA B 1 4 ? -27.517 27.683 20.250 1.00 16.54 4 ALA B N 1
ATOM 597 C CA . ALA B 1 4 ? -27.220 28.210 18.934 1.00 16.31 4 ALA B CA 1
ATOM 598 C C . ALA B 1 4 ? -27.954 29.523 18.747 1.00 17.35 4 ALA B C 1
ATOM 599 O O . ALA B 1 4 ? -28.810 29.916 19.526 1.00 19.76 4 ALA B O 1
ATOM 601 N N . THR B 1 5 ? -27.557 30.216 17.703 1.00 17.57 5 THR B N 1
ATOM 602 C CA . THR B 1 5 ? -28.200 31.461 17.294 1.00 17.12 5 THR B CA 1
ATOM 603 C C . THR B 1 5 ? -28.773 31.278 15.911 1.00 18.80 5 THR B C 1
ATOM 604 O O . THR B 1 5 ? -28.108 30.716 15.034 1.00 19.52 5 THR B O 1
ATOM 608 N N . VAL B 1 6 ? -30.014 31.706 15.713 1.00 18.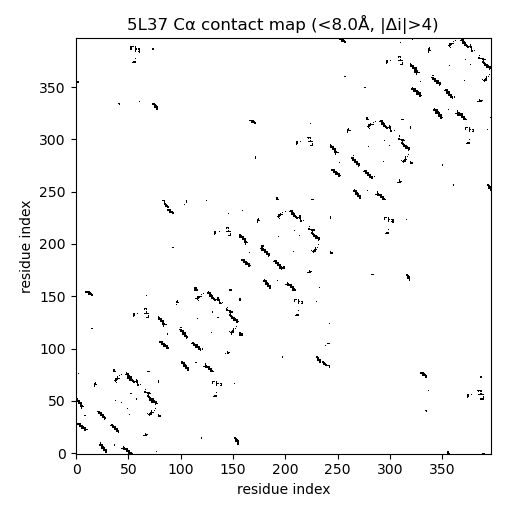20 6 VAL B N 1
ATOM 609 C CA . VAL B 1 6 ? -30.577 31.631 14.354 1.00 17.93 6 VAL B CA 1
ATOM 610 C C . VAL B 1 6 ? -29.884 32.642 13.457 1.00 19.00 6 VAL B C 1
ATOM 611 O O . VAL B 1 6 ? -29.820 33.833 13.767 1.00 19.19 6 VAL B O 1
ATOM 615 N N . THR B 1 7 ? -29.358 32.147 12.328 1.00 16.46 7 THR B N 1
ATOM 616 C CA . THR B 1 7 ? -28.560 32.997 11.418 1.00 16.94 7 THR B CA 1
ATOM 617 C C . THR B 1 7 ? -29.204 33.170 10.012 1.00 18.11 7 THR B C 1
ATOM 618 O O . THR B 1 7 ? -28.733 33.986 9.202 1.00 22.95 7 THR B O 1
ATOM 622 N N . GLY B 1 8 ? -30.241 32.406 9.686 1.00 16.72 8 GLY B N 1
ATOM 623 C CA . GLY B 1 8 ? -30.848 32.604 8.375 1.00 18.72 8 GLY B CA 1
ATOM 624 C C . GLY B 1 8 ? -32.030 31.675 8.118 1.00 16.66 8 GLY B C 1
ATOM 625 O O . GLY B 1 8 ? -32.348 30.803 8.919 1.00 17.46 8 GLY B O 1
ATOM 626 N N . ASN B 1 9 ? -32.636 31.852 6.949 1.00 18.37 9 ASN B N 1
ATOM 627 C CA . ASN B 1 9 ? -33.828 31.100 6.578 1.00 19.38 9 ASN B CA 1
ATOM 628 C C . ASN B 1 9 ? -33.493 30.316 5.347 1.00 20.07 9 ASN B C 1
ATOM 629 O O . ASN B 1 9 ? -32.957 30.889 4.395 1.00 20.80 9 ASN B O 1
ATOM 634 N N . VAL B 1 10 ? -33.849 29.035 5.338 1.00 17.93 10 VAL B N 1
ATOM 635 C CA . VAL B 1 10 ? -33.629 28.158 4.195 1.00 17.93 10 VAL B CA 1
ATOM 636 C C . VAL B 1 10 ? -34.976 27.751 3.618 1.00 20.24 10 VAL B C 1
ATOM 637 O O . VAL B 1 10 ? -35.842 27.266 4.350 1.00 20.26 10 VAL B O 1
ATOM 641 N N . TRP B 1 11 ? -35.154 27.993 2.327 1.00 18.94 11 TRP B N 1
ATOM 642 C CA . TRP B 1 11 ? -36.355 27.515 1.609 1.00 18.47 11 TRP B CA 1
ATOM 643 C C . TRP B 1 11 ? -35.975 26.327 0.745 1.00 15.77 11 TRP B C 1
ATOM 644 O O . TRP B 1 11 ? -34.909 26.350 0.128 1.00 19.23 11 TRP B O 1
ATOM 655 N N . SER B 1 12 ? -36.799 25.279 0.787 1.00 18.16 12 SER B N 1
ATOM 656 C CA . SER B 1 12 ? -36.599 24.138 -0.088 1.00 20.32 12 SER B CA 1
ATOM 657 C C . SER B 1 12 ? -37.929 23.866 -0.718 1.00 22.40 12 SER B C 1
ATOM 658 O O . SER B 1 12 ? -38.756 23.173 -0.070 1.00 26.02 12 SER B O 1
ATOM 661 N N . THR B 1 13 ? -38.129 24.351 -1.937 1.00 18.79 13 THR B N 1
ATOM 662 C CA . THR B 1 13 ? -39.441 24.156 -2.605 1.00 22.40 13 THR B CA 1
ATOM 663 C C . THR B 1 13 ? -39.528 22.762 -3.250 1.00 24.87 13 THR B C 1
ATOM 664 O O . THR B 1 13 ? -40.515 22.053 -2.999 1.00 26.10 13 THR B O 1
ATOM 668 N N . ARG B 1 14 ? -38.453 22.304 -3.892 1.00 18.88 14 ARG B N 1
ATOM 669 C CA . ARG B 1 14 ? -38.440 20.965 -4.467 1.00 17.18 14 ARG B CA 1
ATOM 670 C C . ARG B 1 14 ? -37.901 20.058 -3.340 1.00 18.84 14 ARG B C 1
ATOM 671 O O . ARG B 1 14 ? -36.684 19.997 -3.082 1.00 21.85 14 ARG B O 1
ATOM 679 N N . ARG B 1 15 ? -38.809 19.371 -2.651 1.00 19.29 15 ARG B N 1
ATOM 680 C CA . ARG B 1 15 ? -38.489 18.619 -1.426 1.00 17.17 15 ARG B CA 1
ATOM 681 C C . ARG B 1 15 ? -39.208 17.280 -1.419 1.00 17.13 15 ARG B C 1
ATOM 682 O O . ARG B 1 15 ? -40.262 17.126 -2.062 1.00 18.70 15 ARG B O 1
ATOM 690 N N . ILE B 1 16 ? -38.679 16.325 -0.642 1.00 16.99 16 ILE B N 1
ATOM 691 C CA . ILE B 1 16 ? -39.388 15.056 -0.518 1.00 17.75 16 ILE B CA 1
ATOM 692 C C . ILE B 1 16 ? -40.668 15.212 0.275 1.00 18.54 16 ILE B C 1
ATOM 693 O O . ILE B 1 16 ? -40.824 16.121 1.081 1.00 17.23 16 ILE B O 1
ATOM 698 N N . GLU B 1 17 ? -41.578 14.286 0.038 1.00 18.57 17 GLU B N 1
ATOM 699 C CA . GLU B 1 17 ? -42.817 14.252 0.793 1.00 20.89 17 GLU B CA 1
ATOM 700 C C . GLU B 1 17 ? -42.604 13.918 2.253 1.00 22.42 17 GLU B C 1
ATOM 701 O O . GLU B 1 17 ? -41.638 13.253 2.640 1.00 22.05 17 GLU B O 1
ATOM 707 N N . GLY B 1 18 ? -43.513 14.431 3.084 1.00 19.01 18 GLY B N 1
ATOM 708 C CA . GLY B 1 18 ? -43.514 14.017 4.479 1.00 20.08 18 GLY B CA 1
ATOM 709 C C . GLY B 1 18 ? -42.942 14.989 5.467 1.00 23.46 18 GLY B C 1
ATOM 710 O O . GLY B 1 18 ? -42.806 14.653 6.645 1.00 24.54 18 GLY B O 1
ATOM 711 N N . ILE B 1 19 ? -42.586 16.189 5.030 1.00 18.66 19 ILE B N 1
ATOM 712 C CA . ILE B 1 19 ? -42.131 17.217 5.951 1.00 18.54 19 ILE B CA 1
ATOM 713 C C . ILE B 1 19 ? -43.341 18.002 6.518 1.00 19.55 19 ILE B C 1
ATOM 714 O O . ILE B 1 19 ? -44.166 18.474 5.753 1.00 19.60 19 ILE B O 1
ATOM 719 N N . PRO B 1 20 ? -43.433 18.115 7.860 1.00 23.90 20 PRO B N 1
ATOM 720 C CA . PRO B 1 20 ? -44.578 18.802 8.455 1.00 22.98 20 PRO B CA 1
ATOM 721 C C . PRO B 1 20 ? -44.507 20.292 8.260 1.00 21.14 20 PRO B C 1
ATOM 722 O O . PRO B 1 20 ? -43.508 20.834 7.748 1.00 18.54 20 PRO B O 1
ATOM 726 N N . ALA B 1 21 ? -45.562 20.967 8.721 1.00 24.05 21 ALA B N 1
ATOM 727 C CA . ALA B 1 21 ? -45.560 22.417 8.778 1.00 22.33 21 ALA B CA 1
ATOM 728 C C . ALA B 1 21 ? -44.429 22.930 9.685 1.00 19.22 21 ALA B C 1
ATOM 729 O O . ALA B 1 21 ? -44.168 22.366 10.746 1.00 21.69 21 ALA B O 1
ATOM 731 N N . GLY B 1 22 ? -43.764 23.993 9.245 1.00 18.56 22 GLY B N 1
ATOM 732 C CA . GLY B 1 22 ? -42.662 24.570 10.002 1.00 19.06 22 GLY B CA 1
ATOM 733 C C . GLY B 1 22 ? -41.600 25.131 9.070 1.00 22.94 22 GLY B C 1
ATOM 734 O O . GLY B 1 22 ? -41.730 25.078 7.848 1.00 25.26 22 GLY B O 1
ATOM 735 N N . ALA B 1 23 ? -40.518 25.619 9.644 1.00 15.49 23 ALA B N 1
ATOM 736 C CA . ALA B 1 23 ? -39.496 26.319 8.867 1.00 14.73 23 ALA B CA 1
ATOM 737 C C . ALA B 1 23 ? -38.143 25.663 8.987 1.00 14.59 23 ALA B C 1
ATOM 738 O O . ALA B 1 23 ? -37.837 25.028 9.970 1.00 16.44 23 ALA B O 1
ATOM 740 N N . PHE B 1 24 ? -37.317 25.786 7.955 1.00 14.61 24 PHE B N 1
ATOM 741 C CA . PHE B 1 24 ? -35.913 25.391 8.032 1.00 14.70 24 PHE B CA 1
ATOM 742 C C . PHE B 1 24 ? -35.120 26.645 8.360 1.00 16.94 24 PHE B C 1
ATOM 743 O O . PHE B 1 24 ? -35.239 27.669 7.640 1.00 16.99 24 PHE B O 1
ATOM 751 N N . LEU B 1 25 ? -34.394 26.607 9.457 1.00 14.67 25 LEU B N 1
ATOM 752 C CA . LEU B 1 25 ? -33.577 27.722 9.870 1.00 13.79 25 LEU B CA 1
ATOM 753 C C . LEU B 1 25 ? -32.119 27.333 9.927 1.00 13.79 25 LEU B C 1
ATOM 754 O O . LEU B 1 25 ? -31.764 26.280 10.502 1.00 15.13 25 LEU B O 1
ATOM 759 N N . GLU B 1 26 ? -31.259 28.228 9.444 1.00 14.72 26 GLU B N 1
ATOM 760 C CA . GLU B 1 26 ? -29.817 28.061 9.660 1.00 15.79 26 GLU B CA 1
ATOM 761 C C . GLU B 1 26 ? -29.514 28.524 11.061 1.00 18.87 26 GLU B C 1
ATOM 762 O O . GLU B 1 26 ? -30.057 29.534 11.486 1.00 16.96 26 GLU B O 1
ATOM 768 N N . VAL B 1 27 ? -28.696 27.764 11.780 1.00 17.39 27 VAL B N 1
ATOM 769 C CA . VAL B 1 27 ? -28.278 28.160 13.129 1.00 15.82 27 VAL B CA 1
ATOM 770 C C . VAL B 1 27 ? -26.781 28.028 13.224 1.00 19.55 27 VAL B C 1
ATOM 771 O O . VAL B 1 27 ? -26.180 27.213 12.518 1.00 20.05 27 VAL B O 1
ATOM 775 N N . GLU B 1 28 ? -26.189 28.782 14.146 1.00 18.63 28 GLU B N 1
ATOM 776 C CA . GLU B 1 28 ? -24.756 28.717 14.364 1.00 16.16 28 GLU B CA 1
ATOM 777 C C . GLU B 1 28 ? -24.581 28.328 15.812 1.00 18.27 28 GLU B C 1
ATOM 778 O O . GLU B 1 28 ? -25.112 28.982 16.708 1.00 19.46 28 GLU B O 1
ATOM 784 N N . VAL B 1 29 ? -23.885 27.231 16.037 1.00 20.32 29 VAL B N 1
ATOM 785 C CA . VAL B 1 29 ? -23.698 26.728 17.405 1.00 22.07 29 VAL B CA 1
ATOM 786 C C . VAL B 1 29 ? -22.768 27.642 18.190 1.00 22.82 29 VAL B C 1
ATOM 787 O O . VAL B 1 29 ? -21.725 28.098 17.691 1.00 23.99 29 VAL B O 1
ATOM 791 N N . GLU B 1 30 ? -23.154 27.938 19.433 1.00 23.00 30 GLU B N 1
ATOM 792 C CA . GLU B 1 30 ? -22.355 28.838 20.250 1.00 27.77 30 GLU B CA 1
ATOM 793 C C . GLU B 1 30 ? -20.963 28.270 20.544 1.00 29.83 30 GLU B C 1
ATOM 794 O O . GLU B 1 30 ? -20.789 27.078 20.715 1.00 33.98 30 GLU B O 1
ATOM 800 N N . GLY B 1 31 ? -19.970 29.150 20.555 1.00 32.32 31 GLY B N 1
ATOM 801 C CA . GLY B 1 31 ? -18.590 28.774 20.803 1.00 35.32 31 GLY B CA 1
ATOM 802 C C . GLY B 1 31 ? -17.825 28.152 19.642 1.00 45.67 31 GLY B C 1
ATOM 803 O O . GLY B 1 31 ? -16.698 28.565 19.351 1.00 45.08 31 GLY B O 1
ATOM 804 N N . THR B 1 32 ? -18.441 27.216 18.932 1.00 42.66 32 THR B N 1
ATOM 805 C CA . THR B 1 32 ? -17.738 26.528 17.856 1.00 40.28 32 THR B CA 1
ATOM 806 C C . THR B 1 32 ? -17.964 27.245 16.539 1.00 34.93 32 THR B C 1
ATOM 807 O O . THR B 1 32 ? -17.115 27.216 15.638 1.00 34.43 32 THR B O 1
ATOM 811 N N . GLY B 1 33 ? -19.104 27.906 16.406 1.00 30.69 33 GLY B N 1
ATOM 812 C CA . GLY B 1 33 ? -19.389 28.548 15.148 1.00 30.86 33 GLY B CA 1
ATOM 813 C C . GLY B 1 33 ? -19.845 27.551 14.087 1.00 29.01 33 GLY B C 1
ATOM 814 O O . GLY B 1 33 ? -20.074 27.934 12.945 1.00 30.43 33 GLY B O 1
ATOM 815 N N . SER B 1 34 ? -19.973 26.276 14.449 1.00 29.10 34 SER B N 1
ATOM 816 C CA . SER B 1 34 ? -20.489 25.281 13.496 1.00 27.20 34 SER B CA 1
ATOM 817 C C . SER B 1 34 ? -21.894 25.607 13.045 1.00 25.00 34 SER B C 1
ATOM 818 O O . SER B 1 34 ? -22.721 26.071 13.835 1.00 24.11 34 SER B O 1
ATOM 821 N N . ARG B 1 35 ? -22.173 25.336 11.780 1.00 23.58 35 ARG B N 1
ATOM 822 C CA . ARG B 1 35 ? -23.506 25.620 11.299 1.00 25.24 35 ARG B CA 1
ATOM 823 C C . ARG B 1 35 ? -24.259 24.356 10.984 1.00 23.60 35 ARG B C 1
ATOM 824 O O . ARG B 1 35 ? -23.651 23.305 10.665 1.00 21.96 35 ARG B O 1
ATOM 832 N N . MET B 1 36 ? -25.579 24.453 11.125 1.00 17.67 36 MET B N 1
ATOM 833 C CA . MET B 1 36 ? -26.447 23.380 10.676 1.00 17.16 36 MET B CA 1
ATOM 834 C C . MET B 1 36 ? -27.795 23.989 10.344 1.00 19.13 36 MET B C 1
ATOM 835 O O . MET B 1 36 ? -28.064 25.173 10.620 1.00 17.12 36 MET B O 1
ATOM 840 N N . ILE B 1 37 ? -28.648 23.184 9.735 1.00 15.60 37 ILE B N 1
ATOM 841 C CA . ILE B 1 37 ? -29.986 23.610 9.463 1.00 13.63 37 ILE B CA 1
ATOM 842 C C . ILE B 1 37 ? -30.931 22.869 10.436 1.00 14.70 37 ILE B C 1
ATOM 843 O O . ILE B 1 37 ? -30.914 21.620 10.487 1.00 15.43 37 ILE B O 1
ATOM 848 N N . ALA B 1 38 ? -31.736 23.602 11.197 1.00 14.26 38 ALA B N 1
ATOM 849 C CA . ALA B 1 38 ? -32.638 22.969 12.160 1.00 12.89 38 ALA B CA 1
ATOM 850 C C . ALA B 1 38 ? -34.064 23.255 11.791 1.00 13.03 38 ALA B C 1
ATOM 851 O O . ALA B 1 38 ? -34.358 24.304 11.171 1.00 15.03 38 ALA B O 1
ATOM 853 N N . PHE B 1 39 ? -34.951 22.327 12.098 1.00 12.49 39 PHE B N 1
ATOM 854 C CA . PHE B 1 39 ? -36.372 22.553 11.863 1.00 13.38 39 PHE B CA 1
ATOM 855 C C . PHE B 1 39 ? -36.974 23.353 13.016 1.00 13.66 39 PHE B C 1
ATOM 856 O O . PHE B 1 39 ? -36.549 23.200 14.176 1.00 14.60 39 PHE B O 1
ATOM 864 N N . ASP B 1 40 ? -37.920 24.224 12.679 1.00 12.68 40 ASP B N 1
ATOM 865 C CA . ASP B 1 40 ? -38.516 25.100 13.694 1.00 13.87 40 ASP B CA 1
ATOM 866 C C . ASP B 1 40 ? -40.036 25.120 13.615 1.00 14.39 40 ASP B C 1
ATOM 867 O O . ASP B 1 40 ? -40.621 25.332 12.551 1.00 16.05 40 ASP B O 1
ATOM 872 N N . VAL B 1 41 ? -40.678 24.928 14.779 1.00 14.39 41 VAL B N 1
ATOM 873 C CA . VAL B 1 41 ? -42.112 25.051 14.836 1.00 14.76 41 VAL B CA 1
ATOM 874 C C . VAL B 1 41 ? -42.542 26.208 15.751 1.00 18.57 41 VAL B C 1
ATOM 875 O O . VAL B 1 41 ? -43.709 26.595 15.759 1.00 18.56 41 VAL B O 1
ATOM 879 N N . LEU B 1 42 ? -41.606 26.792 16.487 1.00 16.56 42 LEU B N 1
ATOM 880 C CA . LEU B 1 42 ? -41.990 27.806 17.483 1.00 17.18 42 LEU B CA 1
ATOM 881 C C . LEU B 1 42 ? -42.154 29.177 16.850 1.00 20.55 42 LEU B C 1
ATOM 882 O O . LEU B 1 42 ? -42.670 30.085 17.492 1.00 28.01 42 LEU B O 1
ATOM 887 N N . GLY B 1 43 ? -41.682 29.352 15.620 1.00 19.02 43 GLY B N 1
ATOM 888 C CA . GLY B 1 43 ? -41.702 30.663 14.990 1.00 19.19 43 GLY B CA 1
ATOM 889 C C . GLY B 1 43 ? -40.479 31.502 15.373 1.00 19.40 43 GLY B C 1
ATOM 890 O O . GLY B 1 43 ? -40.566 32.727 15.515 1.00 26.44 43 GLY B O 1
ATOM 891 N N . SER B 1 44 ? -39.319 30.868 15.466 1.00 18.06 44 SER B N 1
ATOM 892 C CA . SER B 1 44 ? -38.066 31.544 15.824 1.00 17.19 44 SER B CA 1
ATOM 893 C C . SER B 1 44 ? -37.584 32.459 14.711 1.00 22.08 44 SER B C 1
ATOM 894 O O . SER B 1 44 ? -37.759 32.157 13.535 1.00 24.22 44 SER B O 1
ATOM 897 N N . GLY B 1 45 ? -37.026 33.596 15.089 1.00 25.17 45 GLY B N 1
ATOM 898 C CA . GLY B 1 45 ? -36.547 34.558 14.106 1.00 25.93 45 GLY B CA 1
ATOM 899 C C . GLY B 1 45 ? -35.041 34.671 14.049 1.00 25.56 45 GLY B C 1
ATOM 900 O O . GLY B 1 45 ? -34.354 34.262 14.982 1.00 23.16 45 GLY B O 1
ATOM 901 N N . VAL B 1 46 ? -34.519 35.266 12.981 1.00 23.08 46 VAL B N 1
ATOM 902 C CA . VAL B 1 46 ? -33.081 35.469 12.885 1.00 20.04 46 VAL B CA 1
ATOM 903 C C . VAL B 1 46 ? -32.577 36.323 14.049 1.00 23.51 46 VAL B C 1
ATOM 904 O O . VAL B 1 46 ? -33.209 37.322 14.459 1.00 26.30 46 VAL B O 1
ATOM 908 N N . GLY B 1 47 ? -31.453 35.900 14.631 1.00 20.99 47 GLY B N 1
ATOM 909 C CA . GLY B 1 47 ? -30.845 36.558 15.762 1.00 22.27 47 GLY B CA 1
ATOM 910 C C . GLY B 1 47 ? -31.230 35.925 17.104 1.00 20.91 47 GLY B C 1
ATOM 911 O O . GLY B 1 47 ? -30.592 36.188 18.130 1.00 24.47 47 GLY B O 1
ATOM 912 N N . GLU B 1 48 ? -32.268 35.087 17.095 1.00 19.95 48 GLU B N 1
ATOM 913 C CA . GLU B 1 48 ? -32.756 34.509 18.341 1.00 20.90 48 GLU B CA 1
ATOM 914 C C . GLU B 1 48 ? -31.832 33.422 18.836 1.00 20.35 48 GLU B C 1
ATOM 915 O O . GLU B 1 48 ? -31.259 32.663 18.056 1.00 20.50 48 GLU B O 1
ATOM 921 N N . HIS B 1 49 ? -31.665 33.355 20.150 1.00 18.57 49 HIS B N 1
ATOM 922 C CA . HIS B 1 49 ? -30.862 32.257 20.758 1.00 18.19 49 HIS B CA 1
ATOM 923 C C . HIS B 1 49 ? -31.771 31.111 21.059 1.00 19.14 49 HIS B C 1
ATOM 924 O O . HIS B 1 49 ? -32.842 31.339 21.616 1.00 17.63 49 HIS B O 1
ATOM 931 N N . VAL B 1 50 ? -31.384 29.912 20.622 1.00 15.63 50 VAL B N 1
ATOM 932 C CA . VAL B 1 50 ? -32.266 28.739 20.673 1.00 16.23 50 VAL B CA 1
ATOM 933 C C . VAL B 1 50 ? -31.546 27.509 21.192 1.00 16.87 50 VAL B C 1
ATOM 934 O O . VAL B 1 50 ? -30.314 27.439 21.204 1.00 18.07 50 VAL B O 1
ATOM 938 N N . LEU B 1 51 ? -32.329 26.525 21.613 1.00 14.31 51 LEU B N 1
ATOM 939 C CA . LEU B 1 51 ? -31.799 25.259 22.089 1.00 13.30 51 LEU B CA 1
ATOM 940 C C . LEU B 1 51 ? -32.185 24.201 21.078 1.00 13.45 51 LEU B C 1
ATOM 941 O O . LEU B 1 51 ? -33.354 24.141 20.643 1.00 16.12 51 LEU B O 1
ATOM 946 N N . ILE B 1 52 ? -31.208 23.395 20.636 1.00 13.92 52 ILE B N 1
ATOM 947 C CA . ILE B 1 52 ? -31.431 22.400 19.595 1.00 14.69 52 ILE B CA 1
ATOM 948 C C . ILE B 1 52 ? -31.228 20.973 20.089 1.00 15.26 52 ILE B C 1
ATOM 949 O O . ILE B 1 52 ? -30.309 20.698 20.809 1.00 15.51 52 ILE B O 1
ATOM 954 N N . ALA B 1 53 ? -32.135 20.101 19.680 1.00 13.04 53 ALA B N 1
ATOM 955 C CA . ALA B 1 53 ? -31.935 18.653 19.865 1.00 13.28 53 ALA B CA 1
ATOM 956 C C . ALA B 1 53 ? -31.704 17.984 18.520 1.00 13.11 53 ALA B C 1
ATOM 957 O O . ALA B 1 53 ? -32.284 18.391 17.497 1.00 14.80 53 ALA B O 1
ATOM 959 N N . GLN B 1 54 ? -30.864 16.949 18.516 1.00 11.83 54 GLN B N 1
ATOM 960 C CA . GLN B 1 54 ? -30.439 16.288 17.271 1.00 14.76 54 GLN B CA 1
ATOM 961 C C . GLN B 1 54 ? -30.761 14.796 17.277 1.00 16.35 54 GLN B C 1
ATOM 962 O O . GLN B 1 54 ? -30.864 14.160 18.336 1.00 16.79 54 GLN B O 1
ATOM 968 N N . GLY B 1 55 ? -30.809 14.237 16.058 1.00 14.18 55 GLY B N 1
ATOM 969 C CA . GLY B 1 55 ? -30.987 12.814 15.875 1.00 14.53 55 GLY B CA 1
ATOM 970 C C . GLY B 1 55 ? -32.448 12.447 15.841 1.00 15.30 55 GLY B C 1
ATOM 971 O O . GLY B 1 55 ? -33.313 13.266 15.548 1.00 14.99 55 GLY B O 1
ATOM 972 N N . SER B 1 56 ? -32.710 11.187 16.152 1.00 14.93 56 SER B N 1
ATOM 973 C CA . SER B 1 56 ? -34.049 10.650 15.957 1.00 15.80 56 SER B CA 1
ATOM 974 C C . SER B 1 56 ? -35.087 11.299 16.887 1.00 15.23 56 SER B C 1
ATOM 975 O O . SER B 1 56 ? -36.244 11.310 16.527 1.00 16.17 56 SER B O 1
ATOM 978 N N . VAL B 1 57 ? -34.685 11.885 18.020 1.00 13.95 57 VAL B N 1
ATOM 979 C CA . VAL B 1 57 ? -35.684 12.508 18.886 1.00 13.64 57 VAL B CA 1
ATOM 980 C C . VAL B 1 57 ? -36.285 13.741 18.218 1.00 15.56 57 VAL B C 1
ATOM 981 O O . VAL B 1 57 ? -37.389 14.158 18.579 1.00 18.11 57 VAL B O 1
ATOM 985 N N . ALA B 1 58 ? -35.581 14.356 17.273 1.00 13.70 58 ALA B N 1
ATOM 986 C CA . ALA B 1 58 ? -36.164 15.482 16.548 1.00 14.10 58 ALA B CA 1
ATOM 987 C C . ALA B 1 58 ? -37.345 15.001 15.673 1.00 18.57 58 ALA B C 1
ATOM 988 O O . ALA B 1 58 ? -38.259 15.747 15.420 1.00 23.28 58 ALA B O 1
ATOM 990 N N . SER B 1 59 ? -37.257 13.798 15.142 1.00 12.83 59 SER B N 1
ATOM 991 C CA . SER B 1 59 ? -38.329 13.256 14.293 1.00 12.67 59 SER B CA 1
ATOM 992 C C . SER B 1 59 ? -39.457 12.665 15.142 1.00 13.31 59 SER B C 1
ATOM 993 O O . SER B 1 59 ? -40.657 12.843 14.850 1.00 14.55 59 SER B O 1
ATOM 996 N N . SER B 1 60 ? -39.091 11.948 16.206 1.00 13.42 60 SER B N 1
ATOM 997 C CA . SER B 1 60 ? -40.130 11.259 16.952 1.00 14.70 60 SER B CA 1
ATOM 998 C C . SER B 1 60 ? -41.039 12.198 17.750 1.00 14.38 60 SER B C 1
ATOM 999 O O . SER B 1 60 ? -42.099 11.780 18.204 1.00 16.49 60 SER B O 1
ATOM 1002 N N . TRP B 1 61 ? -40.664 13.464 17.877 1.00 14.21 61 TRP B N 1
ATOM 1003 C CA . TRP B 1 61 ? -41.532 14.438 18.555 1.00 13.68 61 TRP B CA 1
ATOM 1004 C C . TRP B 1 61 ? -42.859 14.655 17.820 1.00 13.98 61 TRP B C 1
ATOM 1005 O O . TRP B 1 61 ? -43.905 14.939 18.438 1.00 14.60 61 TRP B O 1
ATOM 1016 N N . PHE B 1 62 ? -42.811 14.547 16.490 1.00 13.30 62 PHE B N 1
ATOM 1017 C CA . PHE B 1 62 ? -43.983 14.845 15.663 1.00 13.81 62 PHE B CA 1
ATOM 1018 C C . PHE B 1 62 ? -45.033 13.756 15.660 1.00 15.94 62 PHE B C 1
ATOM 1019 O O . PHE B 1 62 ? -44.709 12.565 15.781 1.00 17.49 62 PHE B O 1
ATOM 1027 N N . THR B 1 63 ? -46.294 14.191 15.586 1.00 16.62 63 THR B N 1
ATOM 1028 C CA . THR B 1 63 ? -47.401 13.292 15.349 1.00 18.91 63 THR B CA 1
ATOM 1029 C C . THR B 1 63 ? -47.432 13.004 13.844 1.00 24.27 63 THR B C 1
ATOM 1030 O O . THR B 1 63 ? -46.761 13.673 13.052 1.00 25.33 63 THR B O 1
ATOM 1034 N N . GLY B 1 64 ? -48.123 11.933 13.507 1.00 28.78 64 GLY B N 1
ATOM 1035 C CA . GLY B 1 64 ? -48.238 11.494 12.127 1.00 32.97 64 GLY B CA 1
ATOM 1036 C C . GLY B 1 64 ? -47.021 10.651 11.798 1.00 30.54 64 GLY B C 1
ATOM 1037 O O . GLY B 1 64 ? -46.379 10.092 12.682 1.00 34.39 64 GLY B O 1
ATOM 1038 N N . THR B 1 65 ? -46.717 10.538 10.509 1.00 28.47 65 THR B N 1
ATOM 1039 C CA . THR B 1 65 ? -45.561 9.788 10.065 1.00 25.57 65 THR B CA 1
ATOM 1040 C C . THR B 1 65 ? -44.286 10.546 10.453 1.00 23.12 65 THR B C 1
ATOM 1041 O O . THR B 1 65 ? -44.134 11.682 10.059 1.00 23.59 65 THR B O 1
ATOM 1045 N N . PRO B 1 66 ? -43.361 9.883 11.153 1.00 28.10 66 PRO B N 1
ATOM 1046 C CA . PRO B 1 66 ? -42.150 10.576 11.621 1.00 29.25 66 PRO B CA 1
ATOM 1047 C C . PRO B 1 66 ? -41.338 11.101 10.426 1.00 21.08 66 PRO B C 1
ATOM 1048 O O . PRO B 1 66 ? -41.055 10.318 9.543 1.00 26.31 66 PRO B O 1
ATOM 1052 N N . PRO B 1 67 ? -41.095 12.421 10.377 1.00 16.72 67 PRO B N 1
ATOM 1053 C CA . PRO B 1 67 ? -40.462 13.137 9.258 1.00 16.35 67 PRO B CA 1
ATOM 1054 C C . PRO B 1 67 ? -38.964 12.964 9.221 1.00 17.48 67 PRO B C 1
ATOM 1055 O O . PRO B 1 67 ? -38.323 12.649 10.225 1.00 16.51 67 PRO B O 1
ATOM 1059 N N . PRO B 1 68 ? -38.386 13.183 8.039 1.00 16.94 68 PRO B N 1
ATOM 1060 C CA . PRO B 1 68 ? -36.940 13.007 7.867 1.00 15.02 68 PRO B CA 1
ATOM 1061 C C . PRO B 1 68 ? -36.178 14.248 8.344 1.00 16.44 68 PRO B C 1
ATOM 1062 O O . PRO B 1 68 ? -35.495 14.944 7.589 1.00 16.71 68 PRO B O 1
ATOM 1066 N N . ILE B 1 69 ? -36.288 14.474 9.645 1.00 15.03 69 ILE B N 1
ATOM 1067 C CA . ILE B 1 69 ? -35.756 15.654 10.293 1.00 14.94 69 ILE B CA 1
ATOM 1068 C C . ILE B 1 69 ? -34.830 15.185 11.438 1.00 15.61 69 ILE B C 1
ATOM 1069 O O . ILE B 1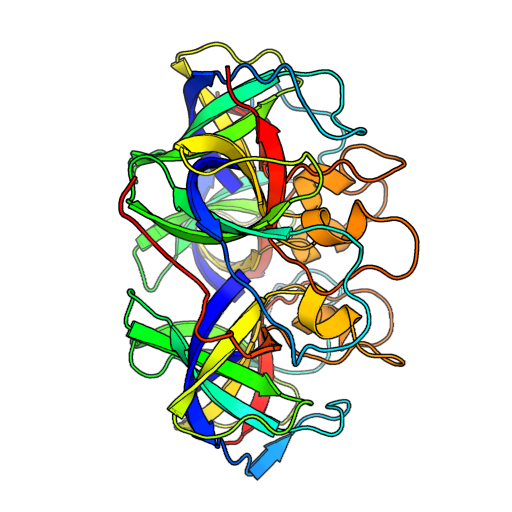 69 ? -35.269 14.395 12.319 1.00 15.23 69 ILE B O 1
ATOM 1074 N N . ASP B 1 70 ? -33.592 15.698 11.470 1.00 12.96 70 ASP B N 1
ATOM 1075 C CA . ASP B 1 70 ? -32.621 15.256 12.512 1.00 13.30 70 ASP B CA 1
ATOM 1076 C C . ASP B 1 70 ? -32.109 16.392 13.403 1.00 15.35 70 ASP B C 1
ATOM 1077 O O . ASP B 1 70 ? -31.122 16.221 14.081 1.00 14.78 70 ASP B O 1
ATOM 1082 N N . ALA B 1 71 ? -32.801 17.536 13.370 1.00 12.77 71 ALA B N 1
ATOM 1083 C CA . ALA B 1 71 ? -32.433 18.701 14.197 1.00 11.99 71 ALA B CA 1
ATOM 1084 C C . ALA B 1 71 ? -33.683 19.539 14.368 1.00 12.94 71 ALA B C 1
ATOM 1085 O O . ALA B 1 71 ? -34.357 19.865 13.383 1.00 14.36 71 ALA B O 1
ATOM 1087 N N . LEU B 1 72 ? -33.996 19.828 15.643 1.00 13.87 72 LEU B N 1
ATOM 1088 C CA . LEU B 1 72 ? -35.244 20.506 16.000 1.00 13.26 72 LEU B CA 1
ATOM 1089 C C . LEU B 1 72 ? -34.947 21.547 17.051 1.00 14.09 72 LEU B C 1
ATOM 1090 O O . LEU B 1 72 ? -34.291 21.251 18.054 1.00 13.11 72 LEU B O 1
ATOM 1095 N N . ILE B 1 73 ? -35.423 22.765 16.818 1.00 12.40 73 ILE B N 1
ATOM 1096 C CA . ILE B 1 73 ? -35.348 23.777 17.867 1.00 12.22 73 ILE B CA 1
ATOM 1097 C C . ILE B 1 73 ? -36.408 23.431 18.925 1.00 12.17 73 ILE B C 1
ATOM 1098 O O . ILE B 1 73 ? -37.632 23.407 18.638 1.00 14.79 73 ILE B O 1
ATOM 1103 N N . ILE B 1 74 ? -35.940 23.178 20.149 1.00 13.25 74 ILE B N 1
ATOM 1104 C CA . ILE B 1 74 ? -36.894 22.762 21.184 1.00 13.68 74 ILE B CA 1
ATOM 1105 C C . ILE B 1 74 ? -37.288 23.881 22.113 1.00 13.23 74 ILE B C 1
ATOM 1106 O O . ILE B 1 74 ? -38.268 23.763 22.884 1.00 14.92 74 ILE B O 1
ATOM 1111 N N . GLY B 1 75 ? -36.618 25.019 22.004 1.00 14.87 75 GLY B N 1
ATOM 1112 C CA . GLY B 1 75 ? -37.000 26.128 22.868 1.00 15.86 75 GLY B CA 1
ATOM 1113 C C . GLY B 1 75 ? -36.169 27.347 22.531 1.00 15.69 75 GLY B C 1
ATOM 1114 O O . GLY B 1 75 ? -35.113 27.268 21.906 1.00 16.10 75 GLY B O 1
ATOM 1115 N N . SER B 1 76 ? -36.654 28.481 23.000 1.00 18.27 76 SER B N 1
ATOM 1116 C CA . SER B 1 76 ? -35.958 29.733 22.908 1.00 21.15 76 SER B CA 1
ATOM 1117 C C . SER B 1 76 ? -35.211 29.937 24.216 1.00 21.87 76 SER B C 1
ATOM 1118 O O . SER B 1 76 ? -35.714 29.570 25.289 1.00 24.13 76 SER B O 1
ATOM 1121 N N . ILE B 1 77 ? -34.030 30.534 24.143 1.00 17.29 77 ILE B N 1
ATOM 1122 C CA . ILE B 1 77 ? -33.206 30.766 25.331 1.00 21.72 77 ILE B CA 1
ATOM 1123 C C . ILE B 1 77 ? -33.380 32.168 25.820 1.00 30.10 77 ILE B C 1
ATOM 1124 O O . ILE B 1 77 ? -33.345 33.098 25.034 1.00 30.17 77 ILE B O 1
ATOM 1129 N N . ASP B 1 78 ? -33.638 32.318 27.115 1.00 34.32 78 ASP B N 1
ATOM 1130 C CA . ASP B 1 78 ? -33.770 33.645 27.728 1.00 46.53 78 ASP B CA 1
ATOM 1131 C C . ASP B 1 78 ? -32.411 34.305 27.908 1.00 49.52 78 ASP B C 1
ATOM 1132 O O . ASP B 1 78 ? -31.549 33.749 28.592 1.00 50.46 78 ASP B O 1
ATOM 1137 N N . MET C 1 1 ? -29.775 19.035 10.200 1.00 14.18 1 MET C N 1
ATOM 1138 C CA . MET C 1 1 ? -29.616 18.827 8.731 1.00 13.61 1 MET C CA 1
ATOM 1139 C C . MET C 1 1 ? -28.444 19.663 8.259 1.00 13.87 1 MET C C 1
ATOM 1140 O O . MET C 1 1 ? -28.005 20.596 8.929 1.00 15.76 1 MET C O 1
ATOM 1145 N N . LEU C 1 2 ? -27.897 19.285 7.098 1.00 13.75 2 LEU C N 1
ATOM 1146 C CA . LEU C 1 2 ? -26.756 20.034 6.560 1.00 15.64 2 LEU C CA 1
ATOM 1147 C C . LEU C 1 2 ? -27.004 20.453 5.117 1.00 16.25 2 LEU C C 1
ATOM 1148 O O . LEU C 1 2 ? -27.656 19.754 4.346 1.00 16.09 2 LEU C O 1
ATOM 1153 N N . ARG C 1 3 ? -26.488 21.614 4.759 1.00 15.40 3 ARG C N 1
ATOM 1154 C CA . ARG C 1 3 ? -26.399 22.029 3.357 1.00 15.42 3 ARG C CA 1
ATOM 1155 C C . ARG C 1 3 ? -25.166 21.367 2.760 1.00 17.35 3 ARG C C 1
ATOM 1156 O O . ARG C 1 3 ? -24.088 21.399 3.369 1.00 17.73 3 ARG C O 1
ATOM 1164 N N . ALA C 1 4 ? -25.319 20.823 1.560 1.00 15.45 4 ALA C N 1
ATOM 1165 C CA . ALA C 1 4 ? -24.205 20.194 0.865 1.00 16.00 4 ALA C CA 1
ATOM 1166 C C . ALA C 1 4 ? -24.339 20.416 -0.612 1.00 16.94 4 ALA C C 1
ATOM 1167 O O . ALA C 1 4 ? -25.404 20.858 -1.089 1.00 19.04 4 ALA C O 1
ATOM 1169 N N . THR C 1 5 ? -23.261 20.126 -1.331 1.00 17.39 5 THR C N 1
ATOM 1170 C CA . THR C 1 5 ? -23.245 20.220 -2.781 1.00 18.17 5 THR C CA 1
ATOM 1171 C C . THR C 1 5 ? -22.964 18.842 -3.327 1.00 18.93 5 THR C C 1
ATOM 1172 O O . THR C 1 5 ? -22.015 18.190 -2.876 1.00 19.97 5 THR C O 1
ATOM 1176 N N . VAL C 1 6 ? -23.776 18.409 -4.292 1.00 18.64 6 VAL C N 1
ATOM 1177 C CA . VAL C 1 6 ? -23.534 17.136 -4.984 1.00 20.70 6 VAL C CA 1
ATOM 1178 C C . VAL C 1 6 ? -22.287 17.233 -5.869 1.00 23.22 6 VAL C C 1
ATOM 1179 O O . VAL C 1 6 ? -22.146 18.156 -6.689 1.00 24.64 6 VAL C O 1
ATOM 1183 N N . THR C 1 7 ? -21.363 16.294 -5.691 1.00 20.83 7 THR C N 1
ATOM 1184 C CA . THR C 1 7 ? -20.111 16.370 -6.447 1.00 23.70 7 THR C CA 1
ATOM 1185 C C . THR C 1 7 ? -19.977 15.214 -7.417 1.00 28.99 7 THR C C 1
ATOM 1186 O O . THR C 1 7 ? -19.196 15.278 -8.387 1.00 28.80 7 THR C O 1
ATOM 1190 N N . GLY C 1 8 ? -20.752 14.161 -7.221 1.00 26.18 8 GLY C N 1
ATOM 1191 C CA . GLY C 1 8 ? -20.658 13.040 -8.150 1.00 29.12 8 GLY C CA 1
ATOM 1192 C C . GLY C 1 8 ? -21.532 11.858 -7.805 1.00 28.24 8 GLY C C 1
ATOM 1193 O O . GLY C 1 8 ? -22.249 11.870 -6.813 1.00 24.83 8 GLY C O 1
ATOM 1194 N N . ASN C 1 9 ? -21.414 10.793 -8.585 1.00 29.14 9 ASN C N 1
ATOM 1195 C CA . ASN C 1 9 ? -22.237 9.620 -8.349 1.00 31.57 9 ASN C CA 1
ATOM 1196 C C . ASN C 1 9 ? -21.295 8.538 -7.867 1.00 30.26 9 ASN C C 1
ATOM 1197 O O . ASN C 1 9 ? -20.092 8.548 -8.170 1.00 33.89 9 ASN C O 1
ATOM 1202 N N . VAL C 1 10 ? -21.810 7.633 -7.066 1.00 25.89 10 VAL C N 1
ATOM 1203 C CA . VAL C 1 10 ? -21.007 6.572 -6.547 1.00 27.40 10 VAL C CA 1
ATOM 1204 C C . VAL C 1 10 ? -21.533 5.345 -7.208 1.00 28.40 10 VAL C C 1
ATOM 1205 O O . VAL C 1 10 ? -22.701 5.014 -7.042 1.00 34.16 10 VAL C O 1
ATOM 1209 N N . TRP C 1 11 ? -20.661 4.643 -7.924 1.00 28.03 11 TRP C N 1
ATOM 1210 C CA . TRP C 1 11 ? -21.092 3.433 -8.560 1.00 33.30 11 TRP C CA 1
ATOM 1211 C C . TRP C 1 11 ? -20.662 2.260 -7.701 1.00 31.66 11 TRP C C 1
ATOM 1212 O O . TRP C 1 11 ? -19.485 2.016 -7.504 1.00 31.24 11 TRP C O 1
ATOM 1223 N N . SER C 1 12 ? -21.642 1.500 -7.263 1.00 26.37 12 SER C N 1
ATOM 1224 C CA . SER C 1 12 ? -21.390 0.287 -6.540 1.00 25.29 12 SER C CA 1
ATOM 1225 C C . SER C 1 12 ? -21.193 -0.874 -7.487 1.00 27.44 12 SER C C 1
ATOM 1226 O O . SER C 1 12 ? -21.670 -0.843 -8.614 1.00 27.61 12 SER C O 1
ATOM 1229 N N . THR C 1 13 ? -20.380 -1.845 -7.082 1.00 25.81 13 THR C N 1
ATOM 1230 C CA . THR C 1 13 ? -20.255 -3.074 -7.870 1.00 27.49 13 THR C CA 1
ATOM 1231 C C . THR C 1 13 ? -21.172 -4.186 -7.348 1.00 27.91 13 THR C C 1
ATOM 1232 O O . THR C 1 13 ? -21.513 -5.118 -8.101 1.00 29.70 13 THR C O 1
ATOM 1236 N N . ARG C 1 14 ? -21.494 -4.134 -6.053 1.00 25.39 14 ARG C N 1
ATOM 1237 C CA . ARG C 1 14 ? -22.458 -5.052 -5.450 1.00 22.46 14 ARG C CA 1
ATOM 1238 C C . ARG C 1 14 ? -22.948 -4.438 -4.153 1.00 24.07 14 ARG C C 1
ATOM 1239 O O . ARG C 1 14 ? -22.289 -3.567 -3.599 1.00 24.62 14 ARG C O 1
ATOM 1247 N N . ARG C 1 15 ? -24.137 -4.838 -3.729 1.00 22.01 15 ARG C N 1
ATOM 1248 C CA . ARG C 1 15 ? -24.772 -4.260 -2.533 1.00 19.36 15 ARG C CA 1
ATOM 1249 C C . ARG C 1 15 ? -25.423 -5.351 -1.737 1.00 19.39 15 ARG C C 1
ATOM 1250 O O . ARG C 1 15 ? -25.800 -6.360 -2.294 1.00 21.24 15 ARG C O 1
ATOM 1258 N N . ILE C 1 16 ? -25.586 -5.132 -0.419 1.00 18.76 16 ILE C N 1
ATOM 1259 C CA . ILE C 1 16 ? -26.431 -6.031 0.372 1.00 18.84 16 ILE C CA 1
ATOM 1260 C C . ILE C 1 16 ? -27.866 -5.780 -0.066 1.00 18.59 16 ILE C C 1
ATOM 1261 O O . ILE C 1 16 ? -28.176 -4.794 -0.773 1.00 18.43 16 ILE C O 1
ATOM 1266 N N . GLU C 1 17 ? -28.720 -6.730 0.271 1.00 19.02 17 GLU C N 1
ATOM 1267 C CA . GLU C 1 17 ? -30.130 -6.613 -0.083 1.00 19.97 17 GLU C CA 1
ATOM 1268 C C . GLU C 1 17 ? -30.830 -5.516 0.689 1.00 18.73 17 GLU C C 1
ATOM 1269 O O . GLU C 1 17 ? -30.402 -5.114 1.795 1.00 19.26 17 GLU C O 1
ATOM 1275 N N . GLY C 1 18 ? -31.901 -4.971 0.096 1.00 18.28 18 GLY C N 1
ATOM 1276 C CA . GLY C 1 18 ? -32.746 -4.076 0.892 1.00 18.64 18 GLY C CA 1
ATOM 1277 C C . GLY C 1 18 ? -32.525 -2.596 0.647 1.00 20.10 18 GLY C C 1
ATOM 1278 O O . GLY C 1 18 ? -33.089 -1.763 1.341 1.00 22.49 18 GLY C O 1
ATOM 1279 N N . ILE C 1 19 ? -31.666 -2.262 -0.308 1.00 17.66 19 ILE C N 1
ATOM 1280 C CA . ILE C 1 19 ? -31.477 -0.856 -0.707 1.00 17.16 19 ILE C CA 1
ATOM 1281 C C . ILE C 1 19 ? -32.534 -0.487 -1.742 1.00 18.61 19 ILE C C 1
ATOM 1282 O O . ILE C 1 19 ? -32.686 -1.166 -2.740 1.00 20.30 19 ILE C O 1
ATOM 1287 N N . PRO C 1 20 ? -33.270 0.588 -1.474 1.00 22.17 20 PRO C N 1
ATOM 1288 C CA . PRO C 1 20 ? -34.379 0.995 -2.335 1.00 26.11 20 PRO C CA 1
ATOM 1289 C C . PRO C 1 20 ? -33.895 1.556 -3.652 1.00 25.62 20 PRO C C 1
ATOM 1290 O O . PRO C 1 20 ? -32.692 1.796 -3.805 1.00 20.20 20 PRO C O 1
ATOM 1294 N N . ALA C 1 21 ? -34.834 1.801 -4.568 1.00 22.81 21 ALA C N 1
ATOM 1295 C CA . ALA C 1 21 ? -34.578 2.560 -5.790 1.00 20.91 21 ALA C CA 1
ATOM 1296 C C . ALA C 1 21 ? -34.036 3.926 -5.396 1.00 19.00 21 ALA C C 1
ATOM 1297 O O . ALA C 1 21 ? -34.458 4.501 -4.413 1.00 19.34 21 ALA C O 1
ATOM 1299 N N . GLY C 1 22 ? -33.074 4.437 -6.167 1.00 22.10 22 GLY C N 1
ATOM 1300 C CA . GLY C 1 22 ? -32.464 5.715 -5.846 1.00 21.91 22 GLY C CA 1
ATOM 1301 C C . GLY C 1 22 ? -30.978 5.643 -6.127 1.00 18.73 22 GLY C C 1
ATOM 1302 O O . GLY C 1 22 ? -30.495 4.596 -6.610 1.00 24.61 22 GLY C O 1
ATOM 1303 N N . ALA C 1 23 ? -30.263 6.712 -5.805 1.00 16.66 23 ALA C N 1
ATOM 1304 C CA . ALA C 1 23 ? -28.856 6.816 -6.149 1.00 18.10 23 ALA C CA 1
ATOM 1305 C C . ALA C 1 23 ? -27.998 7.103 -4.927 1.00 16.10 23 ALA C C 1
ATOM 1306 O O . ALA C 1 23 ? -28.435 7.716 -3.965 1.00 18.08 23 ALA C O 1
ATOM 1308 N N . PHE C 1 24 ? -26.749 6.645 -4.984 1.00 17.02 24 PHE C N 1
ATOM 1309 C CA . PHE C 1 24 ? -25.741 7.031 -3.988 1.00 16.15 24 PHE C CA 1
ATOM 1310 C C . PHE C 1 24 ? -24.970 8.236 -4.550 1.00 18.71 24 PHE C C 1
ATOM 1311 O O . PHE C 1 24 ? -24.285 8.107 -5.551 1.00 22.14 24 PHE C O 1
ATOM 1319 N N . LEU C 1 25 ? -25.035 9.381 -3.890 1.00 16.21 25 LEU C N 1
ATOM 1320 C CA . LEU C 1 25 ? -24.335 10.556 -4.414 1.00 16.81 25 LEU C CA 1
ATOM 1321 C C . LEU C 1 25 ? -23.250 10.981 -3.454 1.00 20.36 25 LEU C C 1
ATOM 1322 O O . LEU C 1 25 ? -23.449 11.004 -2.222 1.00 18.39 25 LEU C O 1
ATOM 1327 N N . GLU C 1 26 ? -22.099 11.319 -4.005 1.00 17.89 26 GLU C N 1
ATOM 1328 C CA . GLU C 1 26 ? -21.083 11.955 -3.184 1.00 20.21 26 GLU C CA 1
ATOM 1329 C C . GLU C 1 26 ? -21.473 13.436 -3.027 1.00 21.80 26 GLU C C 1
ATOM 1330 O O . GLU C 1 26 ? -21.885 14.066 -3.996 1.00 19.06 26 GLU C O 1
ATOM 1336 N N . VAL C 1 27 ? -21.381 13.953 -1.803 1.00 18.70 27 VAL C N 1
ATOM 1337 C CA . VAL C 1 27 ? -21.713 15.352 -1.522 1.00 21.19 27 VAL C CA 1
ATOM 1338 C C . VAL C 1 27 ? -20.584 15.946 -0.694 1.00 24.14 27 VAL C C 1
ATOM 1339 O O . VAL C 1 27 ? -19.858 15.222 -0.019 1.00 22.94 27 VAL C O 1
ATOM 1343 N N . GLU C 1 28 ? -20.457 17.260 -0.750 1.00 20.69 28 GLU C N 1
ATOM 1344 C CA . GLU C 1 28 ? -19.487 17.984 0.038 1.00 20.87 28 GLU C CA 1
ATOM 1345 C C . GLU C 1 28 ? -20.248 18.963 0.920 1.00 23.31 28 GLU C C 1
ATOM 1346 O O . GLU C 1 28 ? -21.054 19.769 0.429 1.00 20.42 28 GLU C O 1
ATOM 1352 N N . VAL C 1 29 ? -20.018 18.871 2.215 1.00 20.41 29 VAL C N 1
ATOM 1353 C CA . VAL C 1 29 ? -20.752 19.693 3.163 1.00 23.09 29 VAL C CA 1
ATOM 1354 C C . VAL C 1 29 ? -20.264 21.130 3.076 1.00 27.22 29 VAL C C 1
ATOM 1355 O O . VAL C 1 29 ? -19.059 21.390 3.051 1.00 24.84 29 VAL C O 1
ATOM 1359 N N . GLU C 1 30 ? -21.210 22.068 3.019 1.00 25.84 30 GLU C N 1
ATOM 1360 C CA . GLU C 1 30 ? -20.892 23.479 2.839 1.00 29.29 30 GLU C CA 1
ATOM 1361 C C . GLU C 1 30 ? -20.111 23.947 4.072 1.00 32.44 30 GLU C C 1
ATOM 1362 O O . GLU C 1 30 ? -20.426 23.572 5.194 1.00 36.22 30 GLU C O 1
ATOM 1368 N N . GLY C 1 31 ? -19.067 24.727 3.873 1.00 35.53 31 GLY C N 1
ATOM 1369 C CA . GLY C 1 31 ? -18.323 25.241 5.008 1.00 43.84 31 GLY C CA 1
ATOM 1370 C C . GLY C 1 31 ? -17.268 24.340 5.607 1.00 44.66 31 GLY C C 1
ATOM 1371 O O . GLY C 1 31 ? -16.184 24.804 5.902 1.00 44.90 31 GLY C O 1
ATOM 1372 N N . THR C 1 32 ? -17.556 23.059 5.791 1.00 37.18 32 THR C N 1
ATOM 1373 C CA . THR C 1 32 ? -16.544 22.195 6.373 1.00 32.20 32 THR C CA 1
ATOM 1374 C C . THR C 1 32 ? -15.715 21.556 5.261 1.00 34.80 32 THR C C 1
ATOM 1375 O O . THR C 1 32 ? -14.569 21.196 5.465 1.00 35.30 32 THR C O 1
ATOM 1379 N N . GLY C 1 33 ? -16.325 21.377 4.095 1.00 35.22 33 GLY C N 1
ATOM 1380 C CA . GLY C 1 33 ? -15.663 20.688 3.000 1.00 37.48 33 GLY C CA 1
ATOM 1381 C C . GLY C 1 33 ? -15.657 19.175 3.204 1.00 37.56 33 GLY C C 1
ATOM 1382 O O . GLY C 1 33 ? -15.151 18.436 2.362 1.00 40.07 33 GLY C O 1
ATOM 1383 N N . SER C 1 34 ? -16.238 18.696 4.302 1.00 31.88 34 SER C N 1
ATOM 1384 C CA . SER C 1 34 ? -16.285 17.252 4.529 1.00 27.23 34 SER C CA 1
ATOM 1385 C C . SER C 1 34 ? -17.075 16.549 3.468 1.00 26.92 34 SER C C 1
ATOM 1386 O O . SER C 1 34 ? -18.090 17.053 3.028 1.00 26.02 34 SER C O 1
ATOM 1389 N N . ARG C 1 35 ? -16.642 15.341 3.113 1.00 26.75 35 ARG C N 1
ATOM 1390 C CA . ARG C 1 35 ? -17.416 14.590 2.150 1.00 23.39 35 ARG C CA 1
ATOM 1391 C C . ARG C 1 35 ? -18.125 13.409 2.787 1.00 23.76 35 ARG C C 1
ATOM 1392 O O . ARG C 1 35 ? -17.670 12.844 3.790 1.00 24.29 35 ARG C O 1
ATOM 1400 N N . MET C 1 36 ? -19.265 13.068 2.204 1.00 22.20 36 MET C N 1
ATOM 1401 C CA . MET C 1 36 ? -19.978 11.848 2.577 1.00 19.49 36 MET C CA 1
ATOM 1402 C C . MET C 1 36 ? -20.807 11.375 1.398 1.00 19.12 36 MET C C 1
ATOM 1403 O O . MET C 1 36 ? -20.877 12.035 0.348 1.00 18.86 36 MET C O 1
ATOM 1408 N N . ILE C 1 37 ? -21.385 10.190 1.541 1.00 17.89 37 ILE C N 1
ATOM 1409 C CA . ILE C 1 37 ? -22.280 9.632 0.542 1.00 17.75 37 ILE C CA 1
ATOM 1410 C C . ILE C 1 37 ? -23.694 9.684 1.078 1.00 17.23 37 ILE C C 1
ATOM 1411 O O . ILE C 1 37 ? -23.990 9.159 2.174 1.00 16.95 37 ILE C O 1
ATOM 1416 N N . ALA C 1 38 ? -24.573 10.317 0.296 1.00 14.56 38 ALA C N 1
ATOM 1417 C CA . ALA C 1 38 ? -25.964 10.436 0.681 1.00 13.79 38 ALA C CA 1
ATOM 1418 C C . ALA C 1 38 ? -26.846 9.748 -0.315 1.00 17.22 38 ALA C C 1
ATOM 1419 O O . ALA C 1 38 ? -26.546 9.754 -1.522 1.00 17.64 38 ALA C O 1
ATOM 1421 N N . PHE C 1 39 ? -27.943 9.173 0.162 1.00 13.84 39 PHE C N 1
ATOM 1422 C CA . PHE C 1 39 ? -28.915 8.540 -0.724 1.00 15.32 39 PHE C CA 1
ATOM 1423 C C . PHE C 1 39 ? -29.832 9.588 -1.324 1.00 15.06 39 PHE C C 1
ATOM 1424 O O . PHE C 1 39 ? -30.186 10.546 -0.657 1.00 14.76 39 PHE C O 1
ATOM 1432 N N . ASP C 1 40 ? -30.198 9.404 -2.578 1.00 14.89 40 ASP C N 1
ATOM 1433 C CA . ASP C 1 40 ? -31.042 10.383 -3.270 1.00 14.65 40 ASP C CA 1
ATOM 1434 C C . ASP C 1 40 ? -32.179 9.716 -3.996 1.00 15.25 40 ASP C C 1
ATOM 1435 O O . ASP C 1 40 ? -31.962 8.767 -4.768 1.00 18.00 40 ASP C O 1
ATOM 1440 N N . VAL C 1 41 ? -33.390 10.236 -3.785 1.00 15.73 41 VAL C N 1
ATOM 1441 C CA . VAL C 1 41 ? -34.569 9.747 -4.486 1.00 16.37 41 VAL C CA 1
ATOM 1442 C C . VAL C 1 41 ? -35.170 10.831 -5.390 1.00 16.77 41 VAL C C 1
ATOM 1443 O O . VAL C 1 41 ? -36.116 10.571 -6.126 1.00 19.71 41 VAL C O 1
ATOM 1447 N N . LEU C 1 42 ? -34.632 12.046 -5.301 1.00 17.03 42 LEU C N 1
ATOM 1448 C CA . LEU C 1 42 ? -35.148 13.214 -6.044 1.00 18.65 42 LEU C CA 1
ATOM 1449 C C . LEU C 1 42 ? -34.567 13.466 -7.435 1.00 18.41 42 LEU C C 1
ATOM 1450 O O . LEU C 1 42 ? -34.932 14.456 -8.084 1.00 20.83 42 LEU C O 1
ATOM 1455 N N . GLY C 1 43 ? -33.550 12.713 -7.834 1.00 18.12 43 GLY C N 1
ATOM 1456 C CA . GLY C 1 43 ? -32.946 12.964 -9.122 1.00 20.58 43 GLY C CA 1
ATOM 1457 C C . GLY C 1 43 ? -32.064 14.197 -9.056 1.00 25.52 43 GLY C C 1
ATOM 1458 O O . GLY C 1 43 ? -31.942 14.953 -10.049 1.00 26.78 43 GLY C O 1
ATOM 1459 N N . SER C 1 44 ? -31.388 14.368 -7.923 1.00 20.30 44 SER C N 1
ATOM 1460 C CA . SER C 1 44 ? -30.491 15.513 -7.728 1.00 19.92 44 SER C CA 1
ATOM 1461 C C . SER C 1 44 ? -29.293 15.437 -8.651 1.00 23.87 44 SER C C 1
ATOM 1462 O O . SER C 1 44 ? -28.839 14.352 -8.985 1.00 27.13 44 SER C O 1
ATOM 1465 N N . GLY C 1 45 ? -28.819 16.605 -9.093 1.00 31.71 45 GLY C N 1
ATOM 1466 C CA . GLY C 1 45 ? -27.722 16.670 -10.054 1.00 33.94 45 GLY C CA 1
ATOM 1467 C C . GLY C 1 45 ? -26.375 17.121 -9.519 1.00 32.01 45 GLY C C 1
ATOM 1468 O O . GLY C 1 45 ? -26.312 17.729 -8.468 1.00 25.16 45 GLY C O 1
ATOM 1469 N N . VAL C 1 46 ? -25.295 16.826 -10.250 1.00 35.25 46 VAL C N 1
ATOM 1470 C CA . VAL C 1 46 ? -23.980 17.288 -9.838 1.00 29.72 46 VAL C CA 1
ATOM 1471 C C . VAL C 1 46 ? -23.967 18.809 -9.819 1.00 27.51 46 VAL C C 1
ATOM 1472 O O . VAL C 1 46 ? -24.450 19.471 -10.751 1.00 30.59 46 VAL C O 1
ATOM 1476 N N . GLY C 1 47 ? -23.427 19.371 -8.751 1.00 26.80 47 GLY C N 1
ATOM 1477 C CA . GLY C 1 47 ? -23.335 20.812 -8.629 1.00 24.21 47 GLY C CA 1
ATOM 1478 C C . GLY C 1 47 ? -24.512 21.392 -7.878 1.00 23.88 47 GLY C C 1
ATOM 1479 O O . GLY C 1 47 ? -24.500 22.551 -7.483 1.00 25.18 47 GLY C O 1
ATOM 1480 N N . GLU C 1 48 ? -25.542 20.584 -7.682 1.00 24.25 48 GLU C N 1
ATOM 1481 C CA . GLU C 1 48 ? -26.743 21.057 -7.012 1.00 23.86 48 GLU C CA 1
ATOM 1482 C C . GLU C 1 48 ? -26.556 21.209 -5.504 1.00 20.38 48 GLU C C 1
ATOM 1483 O O . GLU C 1 48 ? -25.887 20.415 -4.848 1.00 21.38 48 GLU C O 1
ATOM 1489 N N . HIS C 1 49 ? -27.135 22.259 -4.956 1.00 19.28 49 HIS C N 1
ATOM 1490 C CA . HIS C 1 49 ? -27.096 22.464 -3.527 1.00 17.57 49 HIS C CA 1
ATOM 1491 C C . HIS C 1 49 ? -28.296 21.823 -2.870 1.00 19.12 49 HIS C C 1
ATOM 1492 O O . HIS C 1 49 ? -29.434 22.142 -3.220 1.00 19.34 49 HIS C O 1
ATOM 1499 N N . VAL C 1 50 ? -28.036 20.953 -1.897 1.00 16.31 50 VAL C N 1
ATOM 1500 C CA . VAL C 1 50 ? -29.093 20.118 -1.331 1.00 17.04 50 VAL C CA 1
ATOM 1501 C C . VAL C 1 50 ? -29.056 20.157 0.194 1.00 16.56 50 VAL C C 1
ATOM 1502 O O . VAL C 1 50 ? -28.073 20.580 0.793 1.00 16.45 50 VAL C O 1
ATOM 1506 N N . LEU C 1 51 ? -30.144 19.690 0.789 1.00 15.37 51 LEU C N 1
ATOM 1507 C CA . LEU C 1 51 ? -30.327 19.593 2.229 1.00 13.67 51 LEU C CA 1
ATOM 1508 C C . LEU C 1 51 ? -30.330 18.108 2.598 1.00 14.49 51 LEU C C 1
ATOM 1509 O O . LEU C 1 51 ? -31.056 17.340 1.976 1.00 16.14 51 LEU C O 1
ATOM 1514 N N . ILE C 1 52 ? -29.510 17.709 3.565 1.00 13.12 52 ILE C N 1
ATOM 1515 C CA . ILE C 1 52 ? -29.350 16.305 3.950 1.00 14.76 52 ILE C CA 1
ATOM 1516 C C . ILE C 1 52 ? -29.779 16.072 5.376 1.00 13.41 52 ILE C C 1
ATOM 1517 O O . ILE C 1 52 ? -29.420 16.874 6.268 1.00 15.26 52 ILE C O 1
ATOM 1522 N N . ALA C 1 53 ? -30.500 14.978 5.603 1.00 13.25 53 ALA C N 1
ATOM 1523 C CA . ALA C 1 53 ? -30.756 14.495 6.985 1.00 14.87 53 ALA C CA 1
ATOM 1524 C C . ALA C 1 53 ? -29.969 13.225 7.235 1.00 16.66 53 ALA C C 1
ATOM 1525 O O . ALA C 1 53 ? -29.763 12.426 6.309 1.00 15.04 53 ALA C O 1
ATOM 1527 N N . GLN C 1 54 ? -29.497 13.054 8.478 1.00 12.86 54 GLN C N 1
ATOM 1528 C CA . GLN C 1 54 ? -28.608 11.920 8.803 1.00 13.95 54 GLN C CA 1
ATOM 1529 C C . GLN C 1 54 ? -29.158 11.052 9.912 1.00 16.42 54 GLN C C 1
ATOM 1530 O O . GLN C 1 54 ? -29.993 11.488 10.732 1.00 16.81 54 GLN C O 1
ATOM 1536 N N . GLY C 1 55 ? -28.652 9.828 9.973 1.00 14.53 55 GLY C N 1
ATOM 1537 C CA . GLY C 1 55 ? -29.038 8.922 11.056 1.00 16.40 55 GLY C CA 1
ATOM 1538 C C . GLY C 1 55 ? -30.249 8.100 10.696 1.00 14.62 55 GLY C C 1
ATOM 1539 O O . GLY C 1 55 ? -30.608 7.920 9.503 1.00 15.41 55 GLY C O 1
ATOM 1540 N N . SER C 1 56 ? -30.916 7.573 11.734 1.00 14.70 56 SER C N 1
ATOM 1541 C CA . SER C 1 56 ? -31.999 6.639 11.500 1.00 15.23 56 SER C CA 1
ATOM 1542 C C . SER C 1 56 ? -33.193 7.322 10.830 1.00 15.32 56 SER C C 1
ATOM 1543 O O . SER C 1 56 ? -33.990 6.619 10.188 1.00 16.45 56 SER C O 1
ATOM 1546 N N . VAL C 1 57 ? -33.311 8.648 10.926 1.00 14.41 57 VAL C N 1
ATOM 1547 C CA . VAL C 1 57 ? -34.448 9.298 10.261 1.00 15.37 57 VAL C CA 1
ATOM 1548 C C . VAL C 1 57 ? -34.325 9.198 8.733 1.00 14.58 57 VAL C C 1
ATOM 1549 O O . VAL C 1 57 ? -35.347 9.247 8.036 1.00 17.04 57 VAL C O 1
ATOM 1553 N N . ALA C 1 58 ? -33.110 9.024 8.219 1.00 13.59 58 ALA C N 1
ATOM 1554 C CA . ALA C 1 58 ? -32.952 8.810 6.764 1.00 15.25 58 ALA C CA 1
ATOM 1555 C C . ALA C 1 58 ? -33.568 7.487 6.316 1.00 20.46 58 ALA C C 1
ATOM 1556 O O . ALA C 1 58 ? -34.327 7.430 5.360 1.00 23.89 58 ALA C O 1
ATOM 1558 N N . SER C 1 59 ? -33.398 6.451 7.123 1.00 14.94 59 SER C N 1
ATOM 1559 C CA . SER C 1 59 ? -33.938 5.137 6.816 1.00 14.46 59 SER C CA 1
ATOM 1560 C C . SER C 1 59 ? -35.459 5.112 7.067 1.00 18.07 59 SER C C 1
ATOM 1561 O O . SER C 1 59 ? -36.229 4.488 6.315 1.00 17.68 59 SER C O 1
ATOM 1564 N N . SER C 1 60 ? -35.912 5.756 8.136 1.00 18.06 60 SER C N 1
ATOM 1565 C CA . SER C 1 60 ? -37.314 5.604 8.491 1.00 17.16 60 SER C CA 1
ATOM 1566 C C . SER C 1 60 ? -38.261 6.321 7.519 1.00 19.75 60 SER C C 1
ATOM 1567 O O . SER C 1 60 ? -39.472 6.110 7.592 1.00 21.87 60 SER C O 1
ATOM 1570 N N . TRP C 1 61 ? -37.723 7.147 6.626 1.00 20.16 61 TRP C N 1
ATOM 1571 C CA . TRP C 1 61 ? -38.560 7.797 5.591 1.00 21.09 61 TRP C CA 1
ATOM 1572 C C . TRP C 1 61 ? -39.170 6.773 4.642 1.00 21.36 61 TRP C C 1
ATOM 1573 O O . TRP C 1 61 ? -40.290 6.952 4.118 1.00 21.93 61 TRP C O 1
ATOM 1584 N N . PHE C 1 62 ? -38.435 5.693 4.437 1.00 19.75 62 PHE C N 1
ATOM 1585 C CA . PHE C 1 62 ? -38.834 4.671 3.470 1.00 19.44 62 PHE C CA 1
ATOM 1586 C C . PHE C 1 62 ? -39.930 3.778 3.985 1.00 27.68 62 PHE C C 1
ATOM 1587 O O . PHE C 1 62 ? -40.012 3.492 5.162 1.00 28.21 62 PHE C O 1
ATOM 1595 N N . THR C 1 63 ? -40.818 3.394 3.078 1.00 37.34 63 THR C N 1
ATOM 1596 C CA . THR C 1 63 ? -41.828 2.403 3.404 1.00 46.11 63 THR C CA 1
ATOM 1597 C C . THR C 1 63 ? -41.177 1.036 3.251 1.00 49.52 63 THR C C 1
ATOM 1598 O O . THR C 1 63 ? -40.161 0.894 2.554 1.00 42.84 63 THR C O 1
ATOM 1602 N N . GLY C 1 64 ? -41.726 0.044 3.940 1.00 50.06 64 GLY C N 1
ATOM 1603 C CA . GLY C 1 64 ? -41.174 -1.292 3.905 1.00 49.33 64 GLY C CA 1
ATOM 1604 C C . GLY C 1 64 ? -40.113 -1.547 4.951 1.00 47.98 64 GLY C C 1
ATOM 1605 O O . GLY C 1 64 ? -40.060 -0.886 5.977 1.00 49.95 64 GLY C O 1
ATOM 1606 N N . THR C 1 65 ? -39.271 -2.532 4.677 1.00 48.23 65 THR C N 1
ATOM 1607 C CA . THR C 1 65 ? -38.201 -2.946 5.571 1.00 47.35 65 THR C CA 1
ATOM 1608 C C . THR C 1 65 ? -37.218 -1.789 5.669 1.00 43.37 65 THR C C 1
ATOM 1609 O O . THR C 1 65 ? -36.895 -1.198 4.637 1.00 33.33 65 THR C O 1
ATOM 1613 N N . PRO C 1 66 ? -36.778 -1.446 6.898 1.00 49.77 66 PRO C N 1
ATOM 1614 C CA . PRO C 1 66 ? -35.913 -0.262 7.031 1.00 42.99 66 PRO C CA 1
ATOM 1615 C C . PRO C 1 66 ? -34.594 -0.428 6.273 1.00 23.11 66 PRO C C 1
ATOM 1616 O O . PRO C 1 66 ? -33.768 -1.315 6.608 1.00 31.34 66 PRO C O 1
ATOM 1620 N N . PRO C 1 67 ? -34.347 0.457 5.285 1.00 21.48 67 PRO C N 1
ATOM 1621 C CA . PRO C 1 67 ? -33.081 0.243 4.565 1.00 17.64 67 PRO C CA 1
ATOM 1622 C C . PRO C 1 67 ? -31.863 0.709 5.340 1.00 20.41 67 PRO C C 1
ATOM 1623 O O . PRO C 1 67 ? -31.956 1.611 6.195 1.00 19.85 67 PRO C O 1
ATOM 1627 N N . PRO C 1 68 ? -30.706 0.151 5.000 1.00 17.65 68 PRO C N 1
ATOM 1628 C CA . PRO C 1 68 ? -29.474 0.465 5.722 1.00 16.52 68 PRO C CA 1
ATOM 1629 C C . PRO C 1 68 ? -28.833 1.760 5.199 1.00 16.98 68 PRO C C 1
ATOM 1630 O O . PRO C 1 68 ? -27.718 1.768 4.650 1.00 16.46 68 PRO C O 1
ATOM 1634 N N . ILE C 1 69 ? -29.569 2.863 5.395 1.00 16.27 69 ILE C N 1
ATOM 1635 C CA . ILE C 1 69 ? -29.223 4.173 4.850 1.00 15.17 69 ILE C CA 1
ATOM 1636 C C . ILE C 1 69 ? -29.184 5.161 6.005 1.00 16.05 69 ILE C C 1
ATOM 1637 O O . ILE C 1 69 ? -30.187 5.263 6.757 1.00 16.14 69 ILE C O 1
ATOM 1642 N N . ASP C 1 70 ? -28.071 5.897 6.144 1.00 14.78 70 ASP C N 1
ATOM 1643 C CA . ASP C 1 70 ? -27.910 6.848 7.266 1.00 13.75 70 ASP C CA 1
ATOM 1644 C C . ASP C 1 70 ? -27.722 8.319 6.779 1.00 13.07 70 ASP C C 1
ATOM 1645 O O . ASP C 1 70 ? -27.309 9.188 7.551 1.00 13.11 70 ASP C O 1
ATOM 1650 N N . ALA C 1 71 ? -28.034 8.594 5.509 1.00 12.81 71 ALA C N 1
ATOM 1651 C CA . ALA C 1 71 ? -27.973 9.973 4.982 1.00 12.68 71 ALA C CA 1
ATOM 1652 C C . ALA C 1 71 ? -28.869 10.067 3.770 1.00 12.61 71 ALA C C 1
ATOM 1653 O O . ALA C 1 71 ? -28.800 9.191 2.902 1.00 14.39 71 ALA C O 1
ATOM 1655 N N . LEU C 1 72 ? -29.749 11.059 3.757 1.00 12.49 72 LEU C N 1
ATOM 1656 C CA . LEU C 1 72 ? -30.790 11.184 2.722 1.00 12.80 72 LEU C CA 1
ATOM 1657 C C . LEU C 1 72 ? -30.890 12.629 2.325 1.00 14.24 72 LEU C C 1
ATOM 1658 O O . LEU C 1 72 ? -31.012 13.500 3.167 1.00 14.87 72 LEU C O 1
ATOM 1663 N N . ILE C 1 73 ? -30.869 12.874 1.014 1.00 13.45 73 ILE C N 1
ATOM 1664 C CA . ILE C 1 73 ? -31.176 14.214 0.522 1.00 14.03 73 ILE C CA 1
ATOM 1665 C C . ILE C 1 73 ? -32.670 14.472 0.620 1.00 13.32 73 ILE C C 1
ATOM 1666 O O . ILE C 1 73 ? -33.482 13.708 0.080 1.00 13.78 73 ILE C O 1
ATOM 1671 N N . ILE C 1 74 ? -33.057 15.525 1.341 1.00 14.81 74 ILE C N 1
ATOM 1672 C CA . ILE C 1 74 ? -34.488 15.746 1.536 1.00 13.65 74 ILE C CA 1
ATOM 1673 C C . ILE C 1 74 ? -35.018 16.897 0.687 1.00 15.57 74 ILE C C 1
ATOM 1674 O O . ILE C 1 74 ? -36.226 17.119 0.669 1.00 17.65 74 ILE C O 1
ATOM 1679 N N . GLY C 1 75 ? -34.142 17.645 0.009 1.00 14.97 75 GLY C N 1
ATOM 1680 C CA . GLY C 1 75 ? -34.648 18.708 -0.874 1.00 15.70 75 GLY C CA 1
ATOM 1681 C C . GLY C 1 75 ? -33.499 19.513 -1.464 1.00 16.33 75 GLY C C 1
ATOM 1682 O O . GLY C 1 75 ? -32.333 19.352 -1.054 1.00 16.88 75 GLY C O 1
ATOM 1683 N N . SER C 1 76 ? -33.806 20.352 -2.442 1.00 16.85 76 SER C N 1
ATOM 1684 C CA . SER C 1 76 ? -32.780 21.268 -2.948 1.00 17.72 76 SER C CA 1
ATOM 1685 C C . SER C 1 76 ? -32.977 22.619 -2.311 1.00 20.19 76 SER C C 1
ATOM 1686 O O . SER C 1 76 ? -34.059 22.919 -1.794 1.00 24.15 76 SER C O 1
ATOM 1689 N N . ILE C 1 77 ? -31.914 23.418 -2.277 1.00 17.31 77 ILE C N 1
ATOM 1690 C CA . ILE C 1 77 ? -31.954 24.711 -1.589 1.00 19.58 77 ILE C CA 1
ATOM 1691 C C . ILE C 1 77 ? -32.302 25.814 -2.588 1.00 19.99 77 ILE C C 1
ATOM 1692 O O . ILE C 1 77 ? -31.608 26.011 -3.608 1.00 20.35 77 ILE C O 1
ATOM 1697 N N . ASP C 1 78 ? -33.351 26.559 -2.261 1.00 18.12 78 ASP C N 1
ATOM 1698 C CA . ASP C 1 78 ? -33.808 27.620 -3.130 1.00 19.23 78 ASP C CA 1
ATOM 1699 C C . ASP C 1 78 ? -32.815 28.776 -3.100 1.00 19.74 78 ASP C C 1
ATOM 1700 O O . ASP C 1 78 ? -32.165 29.031 -2.055 1.00 19.28 78 ASP C O 1
ATOM 1705 N N . THR C 1 79 ? -32.787 29.521 -4.197 1.00 20.86 79 THR C N 1
ATOM 1706 C CA . THR C 1 79 ? -31.836 30.639 -4.259 1.00 21.59 79 THR C CA 1
ATOM 1707 C C . THR C 1 79 ? -32.133 31.787 -3.321 1.00 22.12 79 THR C C 1
ATOM 1708 O O . THR C 1 79 ? -31.277 32.650 -3.108 1.00 22.28 79 THR C O 1
ATOM 1712 N N . ARG C 1 80 ? -33.343 31.833 -2.767 1.00 21.56 80 ARG C N 1
ATOM 1713 C CA . ARG C 1 80 ? -33.653 32.932 -1.859 1.00 21.89 80 ARG C CA 1
ATOM 1714 C C . ARG C 1 80 ? -33.167 32.652 -0.447 1.00 20.98 80 ARG C C 1
ATOM 1715 O O . ARG C 1 80 ? -33.202 33.547 0.405 1.00 21.31 80 ARG C O 1
ATOM 1723 N N . SER C 1 81 ? -32.701 31.431 -0.211 1.00 20.00 81 SER C N 1
ATOM 1724 C CA . SER C 1 81 ? -32.175 31.070 1.116 1.00 19.26 81 SER C CA 1
ATOM 1725 C C . SER C 1 81 ? -31.043 31.982 1.532 1.00 19.77 81 SER C C 1
ATOM 1726 O O . SER C 1 81 ? -30.249 32.388 0.712 1.00 20.39 81 SER C O 1
ATOM 1729 N N . ASP C 1 82 ? -30.978 32.320 2.810 1.00 19.69 82 ASP C N 1
ATOM 1730 C CA . ASP C 1 82 ? -29.946 33.265 3.217 1.00 20.41 82 ASP C CA 1
ATOM 1731 C C . ASP C 1 82 ? -29.190 32.760 4.459 1.00 21.21 82 ASP C C 1
ATOM 1732 O O . ASP C 1 82 ? -29.588 31.785 5.137 1.00 19.32 82 ASP C O 1
ATOM 1737 N N . SER C 1 83 ? -28.107 33.476 4.743 1.00 20.76 83 SER C N 1
ATOM 1738 C CA . SER C 1 83 ? -27.152 33.076 5.789 1.00 21.62 83 SER C CA 1
ATOM 1739 C C . SER C 1 83 ? -26.465 34.316 6.289 1.00 21.94 83 SER C C 1
ATOM 1740 O O . SER C 1 83 ? -26.316 35.292 5.544 1.00 24.65 83 SER C O 1
ATOM 1743 N N . ASN C 1 84 ? -26.010 34.320 7.544 1.00 22.20 84 ASN C N 1
ATOM 1744 C CA . ASN C 1 84 ? -25.303 35.473 8.071 1.00 23.53 84 ASN C CA 1
ATOM 1745 C C . ASN C 1 84 ? -24.510 35.006 9.282 1.00 26.58 84 ASN C C 1
ATOM 1746 O O . ASN C 1 84 ? -24.962 34.118 9.994 1.00 31.16 84 ASN C O 1
ATOM 1751 N N . PRO C 1 85 ? -23.338 35.582 9.514 1.00 27.13 85 PRO C N 1
ATOM 1752 C CA . PRO C 1 85 ? -22.683 35.207 10.785 1.00 25.49 85 PRO C CA 1
ATOM 1753 C C . PRO C 1 85 ? -23.445 35.673 12.028 1.00 30.45 85 PRO C C 1
ATOM 1754 O O . PRO C 1 85 ? -24.013 36.751 12.021 1.00 32.95 85 PRO C O 1
ATOM 1758 N N . ALA C 1 86 ? -23.453 34.847 13.081 1.00 29.90 86 ALA C N 1
ATOM 1759 C CA . ALA C 1 86 ? -24.138 35.213 14.330 1.00 31.25 86 ALA C CA 1
ATOM 1760 C C . ALA C 1 86 ? -23.540 36.451 15.006 1.00 40.89 86 ALA C C 1
ATOM 1761 O O . ALA C 1 86 ? -22.322 36.627 14.987 1.00 43.27 86 ALA C O 1
ATOM 1763 N N . MET D 1 1 ? -23.397 8.004 4.650 1.00 16.40 1 MET D N 1
ATOM 1764 C CA . MET D 1 1 ? -22.561 6.785 4.469 1.00 16.14 1 MET D CA 1
ATOM 1765 C C . MET D 1 1 ? -21.159 7.210 4.105 1.00 15.61 1 MET D C 1
ATOM 1766 O O . MET D 1 1 ? -20.952 8.356 3.711 1.00 16.73 1 MET D O 1
ATOM 1771 N N . LEU D 1 2 ? -20.195 6.299 4.295 1.00 16.32 2 LEU D N 1
ATOM 1772 C CA . LEU D 1 2 ? -18.804 6.633 4.007 1.00 18.16 2 LEU D CA 1
ATOM 1773 C C . LEU D 1 2 ? -18.135 5.644 3.096 1.00 18.05 2 LEU D C 1
ATOM 1774 O O . LEU D 1 2 ? -18.446 4.455 3.122 1.00 17.84 2 LEU D O 1
ATOM 1779 N N . ARG D 1 3 ? -17.235 6.157 2.277 1.00 19.99 3 ARG D N 1
ATOM 1780 C CA . ARG D 1 3 ? -16.313 5.312 1.508 1.00 21.39 3 ARG D CA 1
ATOM 1781 C C . ARG D 1 3 ? -15.143 4.868 2.372 1.00 20.01 3 ARG D C 1
ATOM 1782 O O . ARG D 1 3 ? -14.589 5.678 3.096 1.00 22.71 3 ARG D O 1
ATOM 1790 N N . ALA D 1 4 ? -14.766 3.593 2.309 1.00 20.58 4 ALA D N 1
ATOM 1791 C CA . ALA D 1 4 ? -13.641 3.141 3.131 1.00 17.73 4 ALA D CA 1
ATOM 1792 C C . ALA D 1 4 ? -12.943 1.989 2.448 1.00 20.61 4 ALA D C 1
ATOM 1793 O O . ALA D 1 4 ? -13.455 1.432 1.491 1.00 22.07 4 ALA D O 1
ATOM 1795 N N . THR D 1 5 ? -11.776 1.631 2.952 1.00 19.01 5 THR D N 1
ATOM 1796 C CA . THR D 1 5 ? -11.065 0.481 2.416 1.00 19.65 5 THR D CA 1
ATOM 1797 C C . THR D 1 5 ? -10.907 -0.537 3.519 1.00 21.08 5 THR D C 1
ATOM 1798 O O . THR D 1 5 ? -10.476 -0.182 4.619 1.00 22.00 5 THR D O 1
ATOM 1802 N N . VAL D 1 6 ? -11.197 -1.794 3.236 1.00 20.69 6 VAL D N 1
ATOM 1803 C CA . VAL D 1 6 ? -10.955 -2.834 4.232 1.00 21.76 6 VAL D CA 1
ATOM 1804 C C . VAL D 1 6 ? -9.453 -3.035 4.458 1.00 22.30 6 VAL D C 1
ATOM 1805 O O . VAL D 1 6 ? -8.687 -3.239 3.495 1.00 23.18 6 VAL D O 1
ATOM 1809 N N . THR D 1 7 ? -9.015 -2.947 5.715 1.00 21.69 7 THR D N 1
ATOM 1810 C CA . THR D 1 7 ? -7.598 -3.060 6.003 1.00 23.00 7 THR D CA 1
ATOM 1811 C C . THR D 1 7 ? -7.262 -4.322 6.777 1.00 28.34 7 THR D C 1
ATOM 1812 O O . THR D 1 7 ? -6.104 -4.709 6.824 1.00 30.15 7 THR D O 1
ATOM 1816 N N . GLY D 1 8 ? -8.244 -4.991 7.363 1.00 26.55 8 GLY D N 1
ATOM 1817 C CA . GLY D 1 8 ? -7.938 -6.252 8.013 1.00 27.64 8 GLY D CA 1
ATOM 1818 C C . GLY D 1 8 ? -9.131 -6.921 8.679 1.00 26.01 8 GLY D C 1
ATOM 1819 O O . GLY D 1 8 ? -10.232 -6.399 8.682 1.00 25.50 8 GLY D O 1
ATOM 1820 N N . ASN D 1 9 ? -8.873 -8.065 9.290 1.00 26.42 9 ASN D N 1
ATOM 1821 C CA . ASN D 1 9 ? -9.901 -8.854 9.931 1.00 28.63 9 ASN D CA 1
ATOM 1822 C C . ASN D 1 9 ? -9.721 -8.682 11.429 1.00 29.79 9 ASN D C 1
ATOM 1823 O O . ASN D 1 9 ? -8.587 -8.512 11.927 1.00 32.06 9 ASN D O 1
ATOM 1828 N N . VAL D 1 10 ? -10.830 -8.682 12.147 1.00 22.33 10 VAL D N 1
ATOM 1829 C CA . VAL D 1 10 ? -10.770 -8.563 13.578 1.00 20.92 10 VAL D CA 1
ATOM 1830 C C . VAL D 1 10 ? -11.384 -9.811 14.182 1.00 24.57 10 VAL D C 1
ATOM 1831 O O . VAL D 1 10 ? -12.549 -10.133 13.912 1.00 27.53 10 VAL D O 1
ATOM 1835 N N . TRP D 1 11 ? -10.636 -10.504 15.019 1.00 25.07 11 TRP D N 1
ATOM 1836 C CA . TRP D 1 11 ? -11.201 -11.670 15.671 1.00 29.98 11 TRP D CA 1
ATOM 1837 C C . TRP D 1 11 ? -11.613 -11.352 17.090 1.00 28.10 11 TRP D C 1
ATOM 1838 O O . TRP D 1 11 ? -10.866 -10.728 17.839 1.00 30.23 11 TRP D O 1
ATOM 1849 N N . SER D 1 12 ? -12.846 -11.698 17.419 1.00 30.42 12 SER D N 1
ATOM 1850 C CA . SER D 1 12 ? -13.350 -11.590 18.779 1.00 32.53 12 SER D CA 1
ATOM 1851 C C . SER D 1 12 ? -13.906 -12.905 19.226 1.00 44.14 12 SER D C 1
ATOM 1852 O O . SER D 1 12 ? -15.018 -13.260 18.803 1.00 42.15 12 SER D O 1
ATOM 1855 N N . THR D 1 13 ? -13.238 -13.592 20.140 1.00 42.34 13 THR D N 1
ATOM 1856 C CA . THR D 1 13 ? -13.820 -14.856 20.554 1.00 53.04 13 THR D CA 1
ATOM 1857 C C . THR D 1 13 ? -14.773 -14.711 21.738 1.00 51.94 13 THR D C 1
ATOM 1858 O O . THR D 1 13 ? -15.768 -15.445 21.819 1.00 57.15 13 THR D O 1
ATOM 1862 N N . ARG D 1 14 ? -14.503 -13.772 22.646 1.00 29.12 14 ARG D N 1
ATOM 1863 C CA . ARG D 1 14 ? -15.423 -13.598 23.744 1.00 24.55 14 ARG D CA 1
ATOM 1864 C C . ARG D 1 14 ? -16.353 -12.461 23.350 1.00 23.90 14 ARG D C 1
ATOM 1865 O O . ARG D 1 14 ? -15.888 -11.367 23.043 1.00 27.61 14 ARG D O 1
ATOM 1873 N N . ARG D 1 15 ? -17.640 -12.766 23.260 1.00 21.27 15 ARG D N 1
ATOM 1874 C CA . ARG D 1 15 ? -18.643 -11.818 22.734 1.00 18.51 15 ARG D CA 1
ATOM 1875 C C . ARG D 1 15 ? -19.894 -11.870 23.576 1.00 18.85 15 ARG D C 1
ATOM 1876 O O . ARG D 1 15 ? -20.227 -12.919 24.147 1.00 20.79 15 ARG D O 1
ATOM 1884 N N . ILE D 1 16 ? -20.637 -10.772 23.600 1.00 17.38 16 ILE D N 1
ATOM 1885 C CA . ILE D 1 16 ? -21.996 -10.849 24.150 1.00 15.93 16 ILE D CA 1
ATOM 1886 C C . ILE D 1 16 ? -22.899 -11.573 23.150 1.00 18.33 16 ILE D C 1
ATOM 1887 O O . ILE D 1 16 ? -22.585 -11.664 21.958 1.00 16.82 16 ILE D O 1
ATOM 1892 N N . GLU D 1 17 ? -24.026 -12.086 23.643 1.00 16.09 17 GLU D N 1
ATOM 1893 C CA . GLU D 1 17 ? -24.997 -12.771 22.787 1.00 16.12 17 GLU D CA 1
ATOM 1894 C C . GLU D 1 17 ? -25.589 -11.799 21.758 1.00 15.39 17 GLU D C 1
ATOM 1895 O O . GLU D 1 17 ? -25.818 -10.608 22.039 1.00 16.40 17 GLU D O 1
ATOM 1901 N N . GLY D 1 18 ? -25.904 -12.333 20.576 1.00 15.60 18 GLY D N 1
ATOM 1902 C CA . GLY D 1 18 ? -26.694 -11.554 19.608 1.00 14.87 18 GLY D CA 1
ATOM 1903 C C . GLY D 1 18 ? -25.938 -10.983 18.407 1.00 15.62 18 GLY D C 1
ATOM 1904 O O . GLY D 1 18 ? -26.540 -10.252 17.605 1.00 16.37 18 GLY D O 1
ATOM 1905 N N . ILE D 1 19 ? -24.664 -11.317 18.274 1.00 16.16 19 ILE D N 1
ATOM 1906 C CA . ILE D 1 19 ? -23.926 -10.911 17.069 1.00 14.85 19 ILE D CA 1
ATOM 1907 C C . ILE D 1 19 ? -24.336 -11.885 15.933 1.00 16.54 19 ILE D C 1
ATOM 1908 O O . ILE D 1 19 ? -24.328 -13.094 16.125 1.00 18.69 19 ILE D O 1
ATOM 1913 N N . PRO D 1 20 ? -24.737 -11.363 14.771 1.00 16.52 20 PRO D N 1
ATOM 1914 C CA . PRO D 1 20 ? -25.148 -12.252 13.693 1.00 16.92 20 PRO D CA 1
ATOM 1915 C C . PRO D 1 20 ? -23.990 -12.984 13.063 1.00 15.38 20 PRO D C 1
ATOM 1916 O O . PRO D 1 20 ? -22.831 -12.673 13.368 1.00 17.55 20 PRO D O 1
ATOM 1920 N N . ALA D 1 21 ? -24.321 -13.923 12.199 1.00 17.60 21 ALA D N 1
ATOM 1921 C CA . ALA D 1 21 ? -23.314 -14.556 11.358 1.00 19.45 21 ALA D CA 1
ATOM 1922 C C . ALA D 1 21 ? -22.661 -13.497 10.489 1.00 18.01 21 ALA D C 1
ATOM 1923 O O . ALA D 1 21 ? -23.338 -12.638 9.935 1.00 20.34 21 ALA D O 1
ATOM 1925 N N . GLY D 1 22 ? -21.342 -13.574 10.333 1.00 18.02 22 GLY D N 1
ATOM 1926 C CA . GLY D 1 22 ? -20.654 -12.542 9.572 1.00 15.41 22 GLY D CA 1
ATOM 1927 C C . GLY D 1 22 ? -19.314 -12.231 10.202 1.00 21.33 22 GLY D C 1
ATOM 1928 O O . GLY D 1 22 ? -18.846 -12.939 11.112 1.00 26.08 22 GLY D O 1
ATOM 1929 N N . ALA D 1 23 ? -18.666 -11.191 9.693 1.00 15.96 23 ALA D N 1
ATOM 1930 C CA . ALA D 1 23 ? -17.302 -10.872 10.124 1.00 17.22 23 ALA D CA 1
ATOM 1931 C C . ALA D 1 23 ? -17.151 -9.449 10.603 1.00 16.60 23 ALA D C 1
ATOM 1932 O O . ALA D 1 23 ? -17.864 -8.544 10.172 1.00 18.25 23 ALA D O 1
ATOM 1934 N N . PHE D 1 24 ? -16.196 -9.249 11.506 1.00 15.64 24 PHE D N 1
ATOM 1935 C CA . PHE D 1 24 ? -15.758 -7.902 11.893 1.00 16.24 24 PHE D CA 1
ATOM 1936 C C . PHE D 1 24 ? -14.561 -7.503 11.037 1.00 18.57 24 PHE D C 1
ATOM 1937 O O . PHE D 1 24 ? -13.575 -8.196 11.035 1.00 20.51 24 PHE D O 1
ATOM 1945 N N . LEU D 1 25 ? -14.677 -6.399 10.302 1.00 17.18 25 LEU D N 1
ATOM 1946 C CA . LEU D 1 25 ? -13.568 -5.948 9.476 1.00 18.24 25 LEU D CA 1
ATOM 1947 C C . LEU D 1 25 ? -13.101 -4.576 9.902 1.00 18.37 25 LEU D C 1
ATOM 1948 O O . LEU D 1 25 ? -13.918 -3.676 10.080 1.00 17.76 25 LEU D O 1
ATOM 1953 N N . GLU D 1 26 ? -11.785 -4.404 9.982 1.00 18.58 26 GLU D N 1
ATOM 1954 C CA . GLU D 1 26 ? -11.258 -3.079 10.154 1.00 20.78 26 GLU D CA 1
ATOM 1955 C C . GLU D 1 26 ? -11.232 -2.362 8.823 1.00 19.82 26 GLU D C 1
ATOM 1956 O O . GLU D 1 26 ? -10.902 -2.958 7.815 1.00 20.41 26 GLU D O 1
ATOM 1962 N N . VAL D 1 27 ? -11.663 -1.101 8.825 1.00 18.26 27 VAL D N 1
ATOM 1963 C CA . VAL D 1 27 ? -11.670 -0.304 7.600 1.00 19.98 27 VAL D CA 1
ATOM 1964 C C . VAL D 1 27 ? -11.061 1.029 7.865 1.00 27.22 27 VAL D C 1
ATOM 1965 O O . VAL D 1 27 ? -10.977 1.453 9.018 1.00 25.17 27 VAL D O 1
ATOM 1969 N N . GLU D 1 28 ? -10.587 1.667 6.795 1.00 22.16 28 GLU D N 1
ATOM 1970 C CA . GLU D 1 28 ? -10.056 3.003 6.867 1.00 21.83 28 GLU D CA 1
ATOM 1971 C C . GLU D 1 28 ? -10.857 3.935 5.987 1.00 23.56 28 GLU D C 1
ATOM 1972 O O . GLU D 1 28 ? -10.965 3.711 4.795 1.00 21.83 28 GLU D O 1
ATOM 1978 N N . VAL D 1 29 ? -11.424 4.985 6.574 1.00 22.44 29 VAL D N 1
ATOM 1979 C CA . VAL D 1 29 ? -12.293 5.894 5.806 1.00 24.99 29 VAL D CA 1
ATOM 1980 C C . VAL D 1 29 ? -11.473 6.690 4.813 1.00 25.40 29 VAL D C 1
ATOM 1981 O O . VAL D 1 29 ? -10.405 7.178 5.145 1.00 25.37 29 VAL D O 1
ATOM 1985 N N . GLU D 1 30 ? -11.954 6.797 3.583 1.00 26.18 30 GLU D N 1
ATOM 1986 C CA . GLU D 1 30 ? -11.185 7.503 2.570 1.00 29.99 30 GLU D CA 1
ATOM 1987 C C . GLU D 1 30 ? -11.061 8.995 2.885 1.00 30.70 30 GLU D C 1
ATOM 1988 O O . GLU D 1 30 ? -11.940 9.603 3.463 1.00 31.69 30 GLU D O 1
ATOM 1994 N N . GLY D 1 31 ? -9.915 9.566 2.542 1.00 35.79 31 GLY D N 1
ATOM 1995 C CA . GLY D 1 31 ? -9.651 10.979 2.784 1.00 46.56 31 GLY D CA 1
ATOM 1996 C C . GLY D 1 31 ? -9.265 11.366 4.197 1.00 42.92 31 GLY D C 1
ATOM 1997 O O . GLY D 1 31 ? -8.298 12.090 4.389 1.00 52.52 31 GLY D O 1
ATOM 1998 N N . THR D 1 32 ? -9.966 10.837 5.189 1.00 37.83 32 THR D N 1
ATOM 1999 C CA . THR D 1 32 ? -9.689 11.193 6.579 1.00 36.40 32 THR D CA 1
ATOM 2000 C C . THR D 1 32 ? -8.678 10.224 7.178 1.00 31.47 32 THR D C 1
ATOM 2001 O O . THR D 1 32 ? -7.891 10.585 8.058 1.00 35.87 32 THR D O 1
ATOM 2005 N N . GLY D 1 33 ? -8.684 8.997 6.679 1.00 34.71 33 GLY D N 1
ATOM 2006 C CA . GLY D 1 33 ? -7.807 7.979 7.212 1.00 37.72 33 GLY D CA 1
ATOM 2007 C C . GLY D 1 33 ? -8.316 7.415 8.529 1.00 36.87 33 GLY D C 1
ATOM 2008 O O . GLY D 1 33 ? -7.673 6.559 9.116 1.00 39.45 33 GLY D O 1
ATOM 2009 N N . SER D 1 34 ? -9.477 7.877 8.985 1.00 30.15 34 SER D N 1
ATOM 2010 C CA . SER D 1 34 ? -10.049 7.369 10.219 1.00 25.75 34 SER D CA 1
ATOM 2011 C C . SER D 1 34 ? -10.324 5.879 10.131 1.00 25.42 34 SER D C 1
ATOM 2012 O O . SER D 1 34 ? -10.785 5.377 9.105 1.00 27.42 34 SER D O 1
ATOM 2015 N N . ARG D 1 35 ? -10.091 5.174 11.225 1.00 27.88 35 ARG D N 1
ATOM 2016 C CA . ARG D 1 35 ? -10.393 3.759 11.206 1.00 25.70 35 ARG D CA 1
ATOM 2017 C C . ARG D 1 35 ? -11.550 3.424 12.105 1.00 22.32 35 ARG D C 1
ATOM 2018 O O . ARG D 1 35 ? -11.810 4.096 13.102 1.00 22.25 35 ARG D O 1
ATOM 2026 N N . MET D 1 36 ? -12.244 2.360 11.719 1.00 20.85 36 MET D N 1
ATOM 2027 C CA . MET D 1 36 ? -13.326 1.848 12.538 1.00 18.51 36 MET D CA 1
ATOM 2028 C C . MET D 1 36 ? -13.480 0.369 12.205 1.00 19.53 36 MET D C 1
ATOM 2029 O O . MET D 1 36 ? -12.847 -0.142 11.273 1.00 19.22 36 MET D O 1
ATOM 2034 N N . ILE D 1 37 ? -14.300 -0.324 12.976 1.00 16.51 37 ILE D N 1
ATOM 2035 C CA . ILE D 1 37 ? -14.630 -1.716 12.700 1.00 14.90 37 ILE D CA 1
ATOM 2036 C C . ILE D 1 37 ? -16.058 -1.814 12.196 1.00 17.16 37 ILE D C 1
ATOM 2037 O O . ILE D 1 37 ? -16.951 -1.276 12.831 1.00 16.36 37 ILE D O 1
ATOM 2042 N N . ALA D 1 38 ? -16.256 -2.446 11.031 1.00 13.75 38 ALA D N 1
ATOM 2043 C CA . ALA D 1 38 ? -17.616 -2.555 10.488 1.00 14.81 38 ALA D CA 1
ATOM 2044 C C . ALA D 1 38 ? -18.000 -3.999 10.396 1.00 13.63 38 ALA D C 1
ATOM 2045 O O . ALA D 1 38 ? -17.137 -4.865 10.189 1.00 16.59 38 ALA D O 1
ATOM 2047 N N . PHE D 1 39 ? -19.283 -4.295 10.526 1.00 13.41 39 PHE D N 1
ATOM 2048 C CA . PHE D 1 39 ? -19.725 -5.660 10.315 1.00 14.03 39 PHE D CA 1
ATOM 2049 C C . PHE D 1 39 ? -19.878 -5.968 8.813 1.00 16.12 39 PHE D C 1
ATOM 2050 O O . PHE D 1 39 ? -20.220 -5.077 8.038 1.00 15.28 39 PHE D O 1
ATOM 2058 N N . ASP D 1 40 ? -19.589 -7.203 8.423 1.00 13.53 40 ASP D N 1
ATOM 2059 C CA . ASP D 1 40 ? -19.658 -7.558 7.004 1.00 14.04 40 ASP D CA 1
ATOM 2060 C C . ASP D 1 40 ? -20.377 -8.852 6.810 1.00 17.27 40 ASP D C 1
ATOM 2061 O O . ASP D 1 40 ? -20.050 -9.841 7.479 1.00 16.93 40 ASP D O 1
ATOM 2066 N N . VAL D 1 41 ? -21.344 -8.866 5.876 1.00 15.05 41 VAL D N 1
ATOM 2067 C CA . VAL D 1 41 ? -22.024 -10.091 5.498 1.00 15.28 41 VAL D CA 1
ATOM 2068 C C . VAL D 1 41 ? -21.764 -10.508 4.052 1.00 16.20 41 VAL D C 1
ATOM 2069 O O . VAL D 1 41 ? -22.050 -11.647 3.671 1.00 17.60 41 VAL D O 1
ATOM 2073 N N . LEU D 1 42 ? -21.166 -9.617 3.258 1.00 16.21 42 LEU D N 1
ATOM 2074 C CA . LEU D 1 42 ? -20.955 -9.918 1.832 1.00 17.21 42 LEU D CA 1
ATOM 2075 C C . LEU D 1 42 ? -19.727 -10.758 1.560 1.00 22.14 42 LEU D C 1
ATOM 2076 O O . LEU D 1 42 ? -19.637 -11.363 0.503 1.00 24.29 42 LEU D O 1
ATOM 2081 N N . GLY D 1 43 ? -18.794 -10.841 2.511 1.00 21.19 43 GLY D N 1
ATOM 2082 C CA . GLY D 1 43 ? -17.545 -11.540 2.252 1.00 20.04 43 GLY D CA 1
ATOM 2083 C C . GLY D 1 43 ? -16.525 -10.614 1.644 1.00 20.51 43 GLY D C 1
ATOM 2084 O O . GLY D 1 43 ? -15.819 -10.983 0.696 1.00 27.73 43 GLY D O 1
ATOM 2085 N N . SER D 1 44 ? -16.456 -9.390 2.153 1.00 18.72 44 SER D N 1
ATOM 2086 C CA . SER D 1 44 ? -15.487 -8.404 1.679 1.00 21.04 44 SER D CA 1
ATOM 2087 C C . SER D 1 44 ? -14.057 -8.759 2.074 1.00 24.85 44 SER D C 1
ATOM 2088 O O . SER D 1 44 ? -13.810 -9.232 3.170 1.00 25.70 44 SER D O 1
ATOM 2091 N N . GLY D 1 45 ? -13.123 -8.501 1.167 1.00 26.94 45 GLY D N 1
ATOM 2092 C CA . GLY D 1 45 ? -11.738 -8.860 1.409 1.00 27.13 45 GLY D CA 1
ATOM 2093 C C . GLY D 1 45 ? -10.842 -7.664 1.718 1.00 26.12 45 GLY D C 1
ATOM 2094 O O . GLY D 1 45 ? -11.178 -6.511 1.467 1.00 22.42 45 GLY D O 1
ATOM 2095 N N . VAL D 1 46 ? -9.665 -7.954 2.266 1.00 24.70 46 VAL D N 1
ATOM 2096 C CA . VAL D 1 46 ? -8.696 -6.903 2.518 1.00 27.05 46 VAL D CA 1
ATOM 2097 C C . VAL D 1 46 ? -8.329 -6.163 1.229 1.00 27.46 46 VAL D C 1
ATOM 2098 O O . VAL D 1 46 ? -8.054 -6.788 0.190 1.00 28.95 46 VAL D O 1
ATOM 2102 N N . GLY D 1 47 ? -8.332 -4.831 1.297 1.00 26.63 47 GLY D N 1
ATOM 2103 C CA . GLY D 1 47 ? -8.018 -3.993 0.153 1.00 28.03 47 GLY D CA 1
ATOM 2104 C C . GLY D 1 47 ? -9.235 -3.540 -0.617 1.00 27.21 47 GLY D C 1
ATOM 2105 O O . GLY D 1 47 ? -9.159 -2.680 -1.490 1.00 27.50 47 GLY D O 1
ATOM 2106 N N . GLU D 1 48 ? -10.372 -4.146 -0.325 1.00 24.32 48 GLU D N 1
ATOM 2107 C CA . GLU D 1 48 ? -11.575 -3.832 -1.060 1.00 23.79 48 GLU D CA 1
ATOM 2108 C C . GLU D 1 48 ? -12.117 -2.474 -0.663 1.00 24.01 48 GLU D C 1
ATOM 2109 O O . GLU D 1 48 ? -12.122 -2.105 0.516 1.00 23.17 48 GLU D O 1
ATOM 2115 N N . HIS D 1 49 ? -12.603 -1.741 -1.652 1.00 22.69 49 HIS D N 1
ATOM 2116 C CA . HIS D 1 49 ? -13.240 -0.457 -1.369 1.00 21.99 49 HIS D CA 1
ATOM 2117 C C . HIS D 1 49 ? -14.713 -0.681 -1.123 1.00 19.70 49 HIS D C 1
ATOM 2118 O O . HIS D 1 49 ? -15.372 -1.312 -1.940 1.00 23.37 49 HIS D O 1
ATOM 2125 N N . VAL D 1 50 ? -15.209 -0.183 0.013 1.00 18.29 50 VAL D N 1
ATOM 2126 C CA . VAL D 1 50 ? -16.566 -0.490 0.449 1.00 19.69 50 VAL D CA 1
ATOM 2127 C C . VAL D 1 50 ? -17.329 0.751 0.874 1.00 20.83 50 VAL D C 1
ATOM 2128 O O . VAL D 1 50 ? -16.739 1.832 1.032 1.00 20.90 50 VAL D O 1
ATOM 2132 N N . LEU D 1 51 ? -18.647 0.599 0.9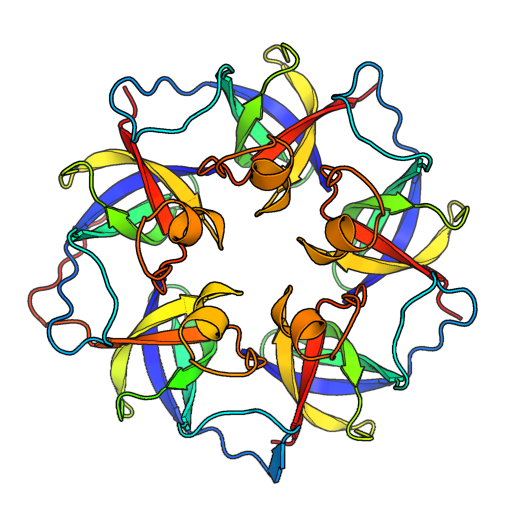98 1.00 16.99 51 LEU D N 1
ATOM 2133 C CA . LEU D 1 51 ? -19.567 1.663 1.451 1.00 15.18 51 LEU D CA 1
ATOM 2134 C C . LEU D 1 51 ? -20.125 1.263 2.813 1.00 17.62 51 LEU D C 1
ATOM 2135 O O . LEU D 1 51 ? -20.572 0.114 2.970 1.00 16.95 51 LEU D O 1
ATOM 2140 N N . ILE D 1 52 ? -20.060 2.161 3.798 1.00 15.55 52 ILE D N 1
ATOM 2141 C CA . ILE D 1 52 ? -20.471 1.857 5.161 1.00 15.90 52 ILE D CA 1
ATOM 2142 C C . ILE D 1 52 ? -21.652 2.718 5.618 1.00 14.05 52 ILE D C 1
ATOM 2143 O O . ILE D 1 52 ? -21.671 3.936 5.354 1.00 15.98 52 ILE D O 1
ATOM 2148 N N . ALA D 1 53 ? -22.608 2.091 6.316 1.00 13.09 53 ALA D N 1
ATOM 2149 C CA . ALA D 1 53 ? -23.670 2.817 7.002 1.00 13.47 53 ALA D CA 1
ATOM 2150 C C . ALA D 1 53 ? -23.426 2.692 8.513 1.00 14.10 53 ALA D C 1
ATOM 2151 O O . ALA D 1 53 ? -22.965 1.640 8.970 1.00 14.25 53 ALA D O 1
ATOM 2153 N N . GLN D 1 54 ? -23.720 3.758 9.258 1.00 13.55 54 GLN D N 1
ATOM 2154 C CA . GLN D 1 54 ? -23.452 3.803 10.690 1.00 13.95 54 GLN D CA 1
ATOM 2155 C C . GLN D 1 54 ? -24.695 4.085 11.477 1.00 13.86 54 GLN D C 1
ATOM 2156 O O . GLN D 1 54 ? -25.666 4.697 11.008 1.00 15.67 54 GLN D O 1
ATOM 2162 N N . GLY D 1 55 ? -24.608 3.695 12.744 1.00 15.77 55 GLY D N 1
ATOM 2163 C CA . GLY D 1 55 ? -25.684 3.922 13.700 1.00 15.25 55 GLY D CA 1
ATOM 2164 C C . GLY D 1 55 ? -26.650 2.775 13.715 1.00 13.54 55 GLY D C 1
ATOM 2165 O O . GLY D 1 55 ? -26.328 1.670 13.263 1.00 14.84 55 GLY D O 1
ATOM 2166 N N . SER D 1 56 ? -27.848 3.027 14.244 1.00 13.83 56 SER D N 1
ATOM 2167 C CA . SER D 1 56 ? -28.820 1.959 14.460 1.00 15.21 56 SER D CA 1
ATOM 2168 C C . SER D 1 56 ? -29.297 1.330 13.138 1.00 16.67 56 SER D C 1
ATOM 2169 O O . SER D 1 56 ? -29.754 0.202 13.164 1.00 15.85 56 SER D O 1
ATOM 2172 N N . VAL D 1 57 ? -29.158 2.021 12.004 1.00 14.75 57 VAL D N 1
ATOM 2173 C CA . VAL D 1 57 ? -29.611 1.387 10.764 1.00 13.20 57 VAL D CA 1
ATOM 2174 C C . VAL D 1 57 ? -28.752 0.157 10.430 1.00 15.38 57 VAL D C 1
ATOM 2175 O O . VAL D 1 57 ? -29.212 -0.752 9.692 1.00 16.12 57 VAL D O 1
ATOM 2179 N N . ALA D 1 58 ? -27.530 0.096 10.983 1.00 12.16 58 ALA D N 1
ATOM 2180 C CA . ALA D 1 58 ? -26.706 -1.094 10.765 1.00 14.90 58 ALA D CA 1
ATOM 2181 C C . ALA D 1 58 ? -27.300 -2.310 11.446 1.00 15.36 58 ALA D C 1
ATOM 2182 O O . ALA D 1 58 ? -27.180 -3.431 10.974 1.00 20.60 58 ALA D O 1
ATOM 2184 N N . SER D 1 59 ? -27.916 -2.062 12.591 1.00 13.88 59 SER D N 1
ATOM 2185 C CA . SER D 1 59 ? -28.529 -3.088 13.406 1.00 14.06 59 SER D CA 1
ATOM 2186 C C . SER D 1 59 ? -29.917 -3.453 12.899 1.00 14.91 59 SER D C 1
ATOM 2187 O O . SER D 1 59 ? -30.268 -4.638 12.769 1.00 14.09 59 SER D O 1
ATOM 2190 N N . SER D 1 60 ? -30.706 -2.436 12.540 1.00 13.47 60 SER D N 1
ATOM 2191 C CA . SER D 1 60 ? -32.094 -2.715 12.189 1.00 15.73 60 SER D CA 1
ATOM 2192 C C . SER D 1 60 ? -32.204 -3.398 10.821 1.00 17.18 60 SER D C 1
ATOM 2193 O O . SER D 1 60 ? -33.273 -3.878 10.466 1.00 17.89 60 SER D O 1
ATOM 2196 N N . TRP D 1 61 ? -31.110 -3.452 10.073 1.00 16.60 61 TRP D N 1
ATOM 2197 C CA . TRP D 1 61 ? -31.099 -4.201 8.798 1.00 17.57 61 TRP D CA 1
ATOM 2198 C C . TRP D 1 61 ? -31.368 -5.697 9.016 1.00 18.43 61 TRP D C 1
ATOM 2199 O O . TRP D 1 61 ? -31.986 -6.383 8.165 1.00 18.31 61 TRP D O 1
ATOM 2210 N N . PHE D 1 62 ? -30.925 -6.203 10.154 1.00 16.01 62 PHE D N 1
ATOM 2211 C CA . PHE D 1 62 ? -31.073 -7.629 10.487 1.00 15.02 62 PHE D CA 1
ATOM 2212 C C . PHE D 1 62 ? -32.496 -7.888 10.946 1.00 20.14 62 PHE D C 1
ATOM 2213 O O . PHE D 1 62 ? -33.079 -7.078 11.653 1.00 23.35 62 PHE D O 1
ATOM 2221 N N . THR D 1 63 ? -33.037 -9.034 10.571 1.00 21.33 63 THR D N 1
ATOM 2222 C CA . THR D 1 63 ? -34.407 -9.313 10.984 1.00 26.61 63 THR D CA 1
ATOM 2223 C C . THR D 1 63 ? -34.385 -9.876 12.403 1.00 27.53 63 THR D C 1
ATOM 2224 O O . THR D 1 63 ? -33.452 -10.575 12.780 1.00 30.81 63 THR D O 1
ATOM 2228 N N . GLY D 1 64 ? -35.427 -9.618 13.174 1.00 36.74 64 GLY D N 1
ATOM 2229 C CA . GLY D 1 64 ? -35.427 -10.077 14.553 1.00 36.68 64 GLY D CA 1
ATOM 2230 C C . GLY D 1 64 ? -34.840 -9.117 15.588 1.00 35.29 64 GLY D C 1
ATOM 2231 O O . GLY D 1 64 ? -34.825 -7.905 15.435 1.00 32.91 64 GLY D O 1
ATOM 2232 N N . THR D 1 65 ? -34.349 -9.695 16.670 1.00 28.69 65 THR D N 1
ATOM 2233 C CA . THR D 1 65 ? -33.807 -8.945 17.791 1.00 20.87 65 THR D CA 1
ATOM 2234 C C . THR D 1 65 ? -32.608 -8.122 17.354 1.00 18.66 65 THR D C 1
ATOM 2235 O O . THR D 1 65 ? -31.763 -8.617 16.640 1.00 19.47 65 THR D O 1
ATOM 2239 N N . PRO D 1 66 ? -32.558 -6.848 17.772 1.00 17.80 66 PRO D N 1
ATOM 2240 C CA . PRO D 1 66 ? -31.496 -5.950 17.273 1.00 16.17 66 PRO D CA 1
ATOM 2241 C C . PRO D 1 66 ? -30.114 -6.329 17.715 1.00 15.73 66 PRO D C 1
ATOM 2242 O O . PRO D 1 66 ? -29.788 -6.301 18.924 1.00 18.74 66 PRO D O 1
ATOM 2246 N N . PRO D 1 67 ? -29.234 -6.633 16.749 1.00 15.48 67 PRO D N 1
ATOM 2247 C CA . PRO D 1 67 ? -27.874 -6.938 17.190 1.00 17.10 67 PRO D CA 1
ATOM 2248 C C . PRO D 1 67 ? -27.147 -5.672 17.621 1.00 16.58 67 PRO D C 1
ATOM 2249 O O . PRO D 1 67 ? -27.475 -4.567 17.191 1.00 14.26 67 PRO D O 1
ATOM 2253 N N . PRO D 1 68 ? -26.152 -5.833 18.498 1.00 13.96 68 PRO D N 1
ATOM 2254 C CA . PRO D 1 68 ? -25.451 -4.657 19.035 1.00 13.15 68 PRO D CA 1
ATOM 2255 C C . PRO D 1 68 ? -24.323 -4.221 18.099 1.00 14.53 68 PRO D C 1
ATOM 2256 O O . PRO D 1 68 ? -23.144 -4.323 18.451 1.00 16.23 68 PRO D O 1
ATOM 2260 N N . ILE D 1 69 ? -24.717 -3.785 16.910 1.00 14.04 69 ILE D N 1
ATOM 2261 C CA . ILE D 1 69 ? -23.839 -3.432 15.793 1.00 16.38 69 ILE D CA 1
ATOM 2262 C C . ILE D 1 69 ? -24.180 -2.037 15.308 1.00 13.95 69 ILE D C 1
ATOM 2263 O O . ILE D 1 69 ? -25.345 -1.754 15.128 1.00 16.90 69 ILE D O 1
ATOM 2268 N N . ASP D 1 70 ? -23.182 -1.168 15.129 1.00 14.30 70 ASP D N 1
ATOM 2269 C CA . ASP D 1 70 ? -23.443 0.206 14.702 1.00 11.97 70 ASP D CA 1
ATOM 2270 C C . ASP D 1 70 ? -22.706 0.615 13.442 1.00 11.96 70 ASP D C 1
ATOM 2271 O O . ASP D 1 70 ? -22.540 1.808 13.177 1.00 13.69 70 ASP D O 1
ATOM 2276 N N . ALA D 1 71 ? -22.193 -0.378 12.696 1.00 13.29 71 ALA D N 1
ATOM 2277 C CA . ALA D 1 71 ? -21.512 -0.092 11.413 1.00 13.96 71 ALA D CA 1
ATOM 2278 C C . ALA D 1 71 ? -21.616 -1.348 10.563 1.00 12.54 71 ALA D C 1
ATOM 2279 O O . ALA D 1 71 ? -21.313 -2.445 11.020 1.00 15.25 71 ALA D O 1
ATOM 2281 N N . LEU D 1 72 ? -22.048 -1.165 9.315 1.00 12.79 72 LEU D N 1
ATOM 2282 C CA . LEU D 1 72 ? -22.328 -2.276 8.412 1.00 12.13 72 LEU D CA 1
ATOM 2283 C C . LEU D 1 72 ? -21.795 -1.910 7.018 1.00 14.60 72 LEU D C 1
ATOM 2284 O O . LEU D 1 72 ? -22.082 -0.822 6.533 1.00 15.63 72 LEU D O 1
ATOM 2289 N N . ILE D 1 73 ? -21.049 -2.833 6.412 1.00 13.49 73 ILE D N 1
ATOM 2290 C CA . ILE D 1 73 ? -20.677 -2.670 5.009 1.00 13.39 73 ILE D CA 1
ATOM 2291 C C . ILE D 1 73 ? -21.897 -2.984 4.155 1.00 15.26 73 ILE D C 1
ATOM 2292 O O . ILE D 1 73 ? -22.420 -4.093 4.192 1.00 14.82 73 ILE D O 1
ATOM 2297 N N . ILE D 1 74 ? -22.383 -1.989 3.406 1.00 14.08 74 ILE D N 1
ATOM 2298 C CA . ILE D 1 74 ? -23.596 -2.198 2.624 1.00 16.67 74 ILE D CA 1
ATOM 2299 C C . ILE D 1 74 ? -23.300 -2.427 1.155 1.00 15.52 74 ILE D C 1
ATOM 2300 O O . ILE D 1 74 ? -24.242 -2.714 0.390 1.00 16.34 74 ILE D O 1
ATOM 2305 N N . GLY D 1 75 ? -22.037 -2.319 0.736 1.00 15.12 75 GLY D N 1
ATOM 2306 C CA . GLY D 1 75 ? -21.738 -2.581 -0.665 1.00 16.05 75 GLY D CA 1
ATOM 2307 C C . GLY D 1 75 ? -20.279 -2.387 -0.971 1.00 18.80 75 GLY D C 1
ATOM 2308 O O . GLY D 1 75 ? -19.503 -1.961 -0.099 1.00 18.11 75 GLY D O 1
ATOM 2309 N N . SER D 1 76 ? -19.904 -2.854 -2.156 1.00 18.64 76 SER D N 1
ATOM 2310 C CA . SER D 1 76 ? -18.579 -2.637 -2.694 1.00 22.07 76 SER D CA 1
ATOM 2311 C C . SER D 1 76 ? -18.621 -1.535 -3.743 1.00 23.32 76 SER D C 1
ATOM 2312 O O . SER D 1 76 ? -19.594 -1.425 -4.490 1.00 24.67 76 SER D O 1
ATOM 2315 N N . ILE D 1 77 ? -17.574 -0.721 -3.798 1.00 22.54 77 ILE D N 1
ATOM 2316 C CA . ILE D 1 77 ? -17.533 0.394 -4.757 1.00 27.28 77 ILE D CA 1
ATOM 2317 C C . ILE D 1 77 ? -16.612 0.107 -5.912 1.00 38.26 77 ILE D C 1
ATOM 2318 O O . ILE D 1 77 ? -15.527 -0.402 -5.689 1.00 43.40 77 ILE D O 1
ATOM 2323 N N . MET E 1 1 ? -18.151 0.323 14.785 1.00 15.73 1 MET E N 1
ATOM 2324 C CA . MET E 1 1 ? -17.628 -0.050 16.130 1.00 15.42 1 MET E CA 1
ATOM 2325 C C . MET E 1 1 ? -16.208 0.430 16.274 1.00 16.12 1 MET E C 1
ATOM 2326 O O . MET E 1 1 ? -15.560 0.755 15.292 1.00 16.89 1 MET E O 1
ATOM 2331 N N . LEU E 1 2 ? -15.738 0.462 17.519 1.00 16.22 2 LEU E N 1
ATOM 2332 C CA . LEU E 1 2 ? -14.372 0.958 17.770 1.00 20.24 2 LEU E CA 1
ATOM 2333 C C . LEU E 1 2 ? -13.536 -0.080 18.483 1.00 18.23 2 LEU E C 1
ATOM 2334 O O . LEU E 1 2 ? -14.044 -0.807 19.334 1.00 19.54 2 LEU E O 1
ATOM 2339 N N . ARG E 1 3 ? -12.267 -0.129 18.095 1.00 19.03 3 ARG E N 1
ATOM 2340 C CA . ARG E 1 3 ? -11.225 -0.847 18.821 1.00 20.43 3 ARG E CA 1
ATOM 2341 C C . ARG E 1 3 ? -10.781 0.085 19.945 1.00 21.15 3 ARG E C 1
ATOM 2342 O O . ARG E 1 3 ? -10.446 1.240 19.670 1.00 20.41 3 ARG E O 1
ATOM 2350 N N . ALA E 1 4 ? -10.723 -0.422 21.172 1.00 18.88 4 ALA E N 1
ATOM 2351 C CA . ALA E 1 4 ? -10.293 0.394 22.309 1.00 19.11 4 ALA E CA 1
ATOM 2352 C C . ALA E 1 4 ? -9.574 -0.462 23.326 1.00 22.72 4 ALA E C 1
ATOM 2353 O O . ALA E 1 4 ? -9.643 -1.699 23.291 1.00 21.84 4 ALA E O 1
ATOM 2355 N N . THR E 1 5 ? -8.882 0.194 24.247 1.00 20.37 5 THR E N 1
ATOM 2356 C CA . THR E 1 5 ? -8.203 -0.473 25.362 1.00 22.79 5 THR E CA 1
ATOM 2357 C C . THR E 1 5 ? -8.807 0.037 26.652 1.00 20.58 5 THR E C 1
ATOM 2358 O O . THR E 1 5 ? -8.959 1.240 26.824 1.00 20.46 5 THR E O 1
ATOM 2362 N N . VAL E 1 6 ? -9.162 -0.885 27.547 1.00 21.42 6 VAL E N 1
ATOM 2363 C CA . VAL E 1 6 ? -9.684 -0.484 28.862 1.00 20.12 6 VAL E CA 1
ATOM 2364 C C . VAL E 1 6 ? -8.583 0.192 29.677 1.00 23.45 6 VAL E C 1
ATOM 2365 O O . VAL E 1 6 ? -7.488 -0.360 29.876 1.00 23.36 6 VAL E O 1
ATOM 2369 N N . THR E 1 7 ? -8.849 1.408 30.142 1.00 21.77 7 THR E N 1
ATOM 2370 C CA . THR E 1 7 ? -7.797 2.145 30.870 1.00 22.43 7 THR E CA 1
ATOM 2371 C C . THR E 1 7 ? -8.141 2.315 32.327 1.00 26.43 7 THR E C 1
ATOM 2372 O O . THR E 1 7 ? -7.262 2.622 33.129 1.00 26.79 7 THR E O 1
ATOM 2376 N N . GLY E 1 8 ? -9.386 2.088 32.715 1.00 23.62 8 GLY E N 1
ATOM 2377 C CA . GLY E 1 8 ? -9.722 2.205 34.129 1.00 27.37 8 GLY E CA 1
ATOM 2378 C C . GLY E 1 8 ? -11.195 2.013 34.437 1.00 27.20 8 GLY E C 1
ATOM 2379 O O . GLY E 1 8 ? -12.013 1.836 33.529 1.00 25.21 8 GLY E O 1
ATOM 2380 N N . ASN E 1 9 ? -11.543 2.171 35.710 1.00 30.21 9 ASN E N 1
ATOM 2381 C CA . ASN E 1 9 ? -12.897 1.937 36.192 1.00 29.39 9 ASN E CA 1
ATOM 2382 C C . ASN E 1 9 ? -13.455 3.261 36.597 1.00 27.22 9 ASN E C 1
ATOM 2383 O O . ASN E 1 9 ? -12.704 4.127 37.027 1.00 32.58 9 ASN E O 1
ATOM 2388 N N . VAL E 1 10 ? -14.750 3.443 36.391 1.00 26.56 10 VAL E N 1
ATOM 2389 C CA . VAL E 1 10 ? -15.453 4.670 36.753 1.00 26.46 10 VAL E CA 1
ATOM 2390 C C . VAL E 1 10 ? -16.556 4.315 37.736 1.00 25.14 10 VAL E C 1
ATOM 2391 O O . VAL E 1 10 ? -17.424 3.487 37.439 1.00 26.28 10 VAL E O 1
ATOM 2395 N N . TRP E 1 11 ? -16.528 4.938 38.901 1.00 27.35 11 TRP E N 1
ATOM 2396 C CA . TRP E 1 11 ? -17.550 4.722 39.914 1.00 29.73 11 TRP E CA 1
ATOM 2397 C C . TRP E 1 11 ? -18.530 5.893 40.037 1.00 29.90 11 TRP E C 1
ATOM 2398 O O . TRP E 1 11 ? -18.091 7.029 40.070 1.00 29.67 11 TRP E O 1
ATOM 2409 N N . SER E 1 12 ? -19.825 5.610 40.200 1.00 29.42 12 SER E N 1
ATOM 2410 C CA . SER E 1 12 ? -20.837 6.644 40.468 1.00 34.05 12 SER E CA 1
ATOM 2411 C C . SER E 1 12 ? -21.323 6.791 41.945 1.00 39.54 12 SER E C 1
ATOM 2412 O O . SER E 1 12 ? -21.775 5.836 42.557 1.00 43.67 12 SER E O 1
ATOM 2415 N N . THR E 1 13 ? -21.300 7.990 42.512 1.00 44.22 13 THR E N 1
ATOM 2416 C CA . THR E 1 13 ? -21.825 8.132 43.881 1.00 50.82 13 THR E CA 1
ATOM 2417 C C . THR E 1 13 ? -23.361 8.142 43.930 1.00 49.37 13 THR E C 1
ATOM 2418 O O . THR E 1 13 ? -23.966 7.836 44.958 1.00 51.97 13 THR E O 1
ATOM 2422 N N . ARG E 1 14 ? -23.972 8.504 42.813 1.00 33.46 14 ARG E N 1
ATOM 2423 C CA . ARG E 1 14 ? -25.389 8.746 42.718 1.00 24.74 14 ARG E CA 1
ATOM 2424 C C . ARG E 1 14 ? -25.744 8.554 41.254 1.00 20.24 14 ARG E C 1
ATOM 2425 O O . ARG E 1 14 ? -25.022 9.044 40.396 1.00 23.68 14 ARG E O 1
ATOM 2433 N N . ARG E 1 15 ? -26.729 7.720 40.943 1.00 19.70 15 ARG E N 1
ATOM 2434 C CA . ARG E 1 15 ? -27.052 7.444 39.543 1.00 18.66 15 ARG E CA 1
ATOM 2435 C C . ARG E 1 15 ? -28.568 7.401 39.347 1.00 18.80 15 ARG E C 1
ATOM 2436 O O . ARG E 1 15 ? -29.339 7.194 40.306 1.00 19.60 15 ARG E O 1
ATOM 2444 N N . ILE E 1 16 ? -29.002 7.655 38.114 1.00 18.18 16 ILE E N 1
ATOM 2445 C CA . ILE E 1 16 ? -30.408 7.518 37.840 1.00 18.40 16 ILE E CA 1
ATOM 2446 C C . ILE E 1 16 ? -30.815 6.050 37.818 1.00 18.13 16 ILE E C 1
ATOM 2447 O O . ILE E 1 16 ? -29.981 5.153 37.673 1.00 17.65 16 ILE E O 1
ATOM 2452 N N . GLU E 1 17 ? -32.107 5.814 37.974 1.00 19.16 17 GLU E N 1
ATOM 2453 C CA . GLU E 1 17 ? -32.647 4.465 37.906 1.00 21.36 17 GLU E CA 1
ATOM 2454 C C . GLU E 1 17 ? -32.535 3.812 36.546 1.00 19.82 17 GLU E C 1
ATOM 2455 O O . GLU E 1 17 ? -32.410 4.486 35.505 1.00 19.52 17 GLU E O 1
ATOM 2461 N N . GLY E 1 18 ? -32.502 2.477 36.542 1.00 17.84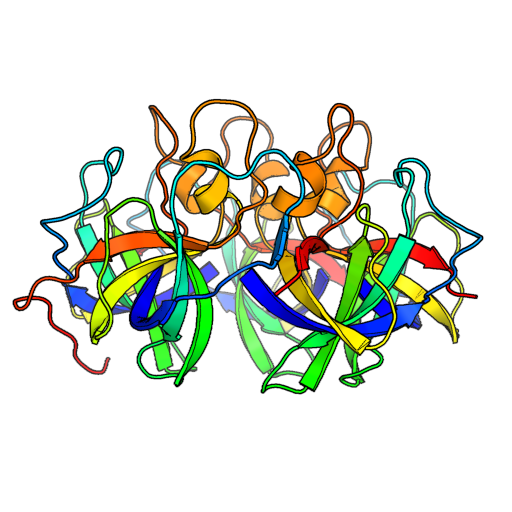 18 GLY E N 1
ATOM 2462 C CA . GLY E 1 18 ? -32.664 1.777 35.274 1.00 19.15 18 GLY E CA 1
ATOM 2463 C C . GLY E 1 18 ? -31.375 1.329 34.612 1.00 20.00 18 GLY E C 1
ATOM 2464 O O . GLY E 1 18 ? -31.350 0.909 33.438 1.00 23.11 18 GLY E O 1
ATOM 2465 N N . ILE E 1 19 ? -30.265 1.519 35.302 1.00 19.49 19 ILE E N 1
ATOM 2466 C CA . ILE E 1 19 ? -28.973 1.037 34.813 1.00 19.50 19 ILE E CA 1
ATOM 2467 C C . ILE E 1 19 ? -28.797 -0.424 35.250 1.00 17.38 19 ILE E C 1
ATOM 2468 O O . ILE E 1 19 ? -28.924 -0.745 36.430 1.00 19.21 19 ILE E O 1
ATOM 2473 N N . PRO E 1 20 ? -28.538 -1.303 34.299 1.00 20.84 20 PRO E N 1
ATOM 2474 C CA . PRO E 1 20 ? -28.429 -2.733 34.573 1.00 23.07 20 PRO E CA 1
ATOM 2475 C C . PRO E 1 20 ? -27.152 -3.062 35.352 1.00 21.13 20 PRO E C 1
ATOM 2476 O O . PRO E 1 20 ? -26.289 -2.204 35.584 1.00 19.16 20 PRO E O 1
ATOM 2480 N N . ALA E 1 21 ? -27.054 -4.299 35.799 1.00 22.27 21 ALA E N 1
ATOM 2481 C CA . ALA E 1 21 ? -25.815 -4.801 36.401 1.00 21.18 21 ALA E CA 1
ATOM 2482 C C . ALA E 1 21 ? -24.685 -4.739 35.360 1.00 19.49 21 ALA E C 1
ATOM 2483 O O . ALA E 1 21 ? -24.888 -5.056 34.206 1.00 18.99 21 ALA E O 1
ATOM 2485 N N . GLY E 1 22 ? -23.503 -4.340 35.809 1.00 22.74 22 GLY E N 1
ATOM 2486 C CA . GLY E 1 22 ? -22.352 -4.188 34.946 1.00 22.88 22 GLY E CA 1
ATOM 2487 C C . GLY E 1 22 ? -21.522 -3.020 35.431 1.00 21.78 22 GLY E C 1
ATOM 2488 O O . GLY E 1 22 ? -21.829 -2.404 36.461 1.00 26.76 22 GLY E O 1
ATOM 2489 N N . ALA E 1 23 ? -20.456 -2.725 34.699 1.00 18.22 23 ALA E N 1
ATOM 2490 C CA . ALA E 1 23 ? -19.487 -1.724 35.128 1.00 18.18 23 ALA E CA 1
ATOM 2491 C C . ALA E 1 23 ? -19.339 -0.630 34.094 1.00 19.39 23 ALA E C 1
ATOM 2492 O O . ALA E 1 23 ? -19.505 -0.859 32.888 1.00 18.85 23 ALA E O 1
ATOM 2494 N N . PHE E 1 24 ? -18.998 0.561 34.575 1.00 17.64 24 PHE E N 1
ATOM 2495 C CA . PHE E 1 24 ? -18.579 1.658 33.692 1.00 16.82 24 PHE E CA 1
ATOM 2496 C C . PHE E 1 24 ? -17.069 1.600 33.576 1.00 18.92 24 PHE E C 1
ATOM 2497 O O . PHE E 1 24 ? -16.364 1.683 34.599 1.00 20.41 24 PHE E O 1
ATOM 2505 N N . LEU E 1 25 ? -16.562 1.425 32.355 1.00 17.58 25 LEU E N 1
ATOM 2506 C CA . LEU E 1 25 ? -15.104 1.394 32.140 1.00 17.81 25 LEU E CA 1
ATOM 2507 C C . LEU E 1 25 ? -14.691 2.572 31.258 1.00 16.73 25 LEU E C 1
ATOM 2508 O O . LEU E 1 25 ? -15.337 2.863 30.247 1.00 18.00 25 LEU E O 1
ATOM 2513 N N . GLU E 1 26 ? -13.588 3.206 31.625 1.00 17.63 26 GLU E N 1
ATOM 2514 C CA . GLU E 1 26 ? -12.943 4.174 30.753 1.00 19.71 26 GLU E CA 1
ATOM 2515 C C . GLU E 1 26 ? -12.126 3.393 29.724 1.00 20.36 26 GLU E C 1
ATOM 2516 O O . GLU E 1 26 ? -11.457 2.409 30.080 1.00 20.89 26 GLU E O 1
ATOM 2522 N N . VAL E 1 27 ? -12.213 3.803 28.458 1.00 17.93 27 VAL E N 1
ATOM 2523 C CA . VAL E 1 27 ? -11.491 3.114 27.393 1.00 18.93 27 VAL E CA 1
ATOM 2524 C C . VAL E 1 27 ? -10.785 4.168 26.568 1.00 22.72 27 VAL E C 1
ATOM 2525 O O . VAL E 1 27 ? -11.219 5.312 26.525 1.00 21.96 27 VAL E O 1
ATOM 2529 N N . GLU E 1 28 ? -9.717 3.757 25.891 1.00 19.80 28 GLU E N 1
ATOM 2530 C CA . GLU E 1 28 ? -9.016 4.652 24.998 1.00 20.60 28 GLU E CA 1
ATOM 2531 C C . GLU E 1 28 ? -9.159 4.092 23.587 1.00 21.63 28 GLU E C 1
ATOM 2532 O O . GLU E 1 28 ? -8.789 2.932 23.335 1.00 24.14 28 GLU E O 1
ATOM 2538 N N . VAL E 1 29 ? -9.712 4.899 22.676 1.00 22.09 29 VAL E N 1
ATOM 2539 C CA . VAL E 1 29 ? -9.925 4.474 21.278 1.00 23.03 29 VAL E CA 1
ATOM 2540 C C . VAL E 1 29 ? -8.570 4.388 20.576 1.00 29.11 29 VAL E C 1
ATOM 2541 O O . VAL E 1 29 ? -7.769 5.322 20.620 1.00 28.75 29 VAL E O 1
ATOM 2545 N N . GLU E 1 30 ? -8.320 3.294 19.875 1.00 27.85 30 GLU E N 1
ATOM 2546 C CA . GLU E 1 30 ? -6.935 3.044 19.450 1.00 36.06 30 GLU E CA 1
ATOM 2547 C C . GLU E 1 30 ? -6.352 3.959 18.385 1.00 38.36 30 GLU E C 1
ATOM 2548 O O . GLU E 1 30 ? -5.173 4.341 18.454 1.00 40.28 30 GLU E O 1
ATOM 2554 N N . GLY E 1 31 ? -7.155 4.297 17.396 1.00 40.04 31 GLY E N 1
ATOM 2555 C CA . GLY E 1 31 ? -6.656 5.129 16.311 1.00 41.84 31 GLY E CA 1
ATOM 2556 C C . GLY E 1 31 ? -6.364 6.572 16.681 1.00 35.43 31 GLY E C 1
ATOM 2557 O O . GLY E 1 31 ? -5.514 7.216 16.076 1.00 41.57 31 GLY E O 1
ATOM 2558 N N . THR E 1 32 ? -7.203 7.105 17.562 1.00 31.29 32 THR E N 1
ATOM 2559 C CA . THR E 1 32 ? -7.200 8.494 17.993 1.00 27.83 32 THR E CA 1
ATOM 2560 C C . THR E 1 32 ? -6.620 8.829 19.372 1.00 25.84 32 THR E C 1
ATOM 2561 O O . THR E 1 32 ? -6.211 9.956 19.603 1.00 28.69 32 THR E O 1
ATOM 2565 N N . GLY E 1 33 ? -6.648 7.876 20.293 1.00 25.52 33 GLY E N 1
ATOM 2566 C CA . GLY E 1 33 ? -6.254 8.122 21.673 1.00 27.68 33 GLY E CA 1
ATOM 2567 C C . GLY E 1 33 ? -7.378 8.772 22.463 1.00 25.24 33 GLY E C 1
ATOM 2568 O O . GLY E 1 33 ? -7.233 9.075 23.650 1.00 30.75 33 GLY E O 1
ATOM 2569 N N . SER E 1 34 ? -8.505 9.010 21.815 1.00 24.36 34 SER E N 1
ATOM 2570 C CA . SER E 1 34 ? -9.671 9.591 22.511 1.00 27.82 34 SER E CA 1
ATOM 2571 C C . SER E 1 34 ? -10.228 8.676 23.591 1.00 27.66 34 SER E C 1
ATOM 2572 O O . SER E 1 34 ? -10.306 7.461 23.385 1.00 27.54 34 SER E O 1
ATOM 2575 N N . ARG E 1 35 ? -10.689 9.247 24.708 1.00 25.93 35 ARG E N 1
ATOM 2576 C CA . ARG E 1 35 ? -11.259 8.390 25.753 1.00 23.75 35 ARG E CA 1
ATOM 2577 C C . ARG E 1 35 ? -12.746 8.583 25.845 1.00 22.42 35 ARG E C 1
ATOM 2578 O O . ARG E 1 35 ? -13.285 9.624 25.467 1.00 24.18 35 ARG E O 1
ATOM 2586 N N . MET E 1 36 ? -13.408 7.534 26.297 1.00 19.42 36 MET E N 1
ATOM 2587 C CA . MET E 1 36 ? -14.851 7.565 26.515 1.00 16.73 36 MET E CA 1
ATOM 2588 C C . MET E 1 36 ? -15.138 6.533 27.586 1.00 20.41 36 MET E C 1
ATOM 2589 O O . MET E 1 36 ? -14.235 5.772 28.001 1.00 18.67 36 MET E O 1
ATOM 2594 N N . ILE E 1 37 ? -16.378 6.535 28.079 1.00 17.46 37 ILE E N 1
ATOM 2595 C CA . ILE E 1 37 ? -16.824 5.571 29.073 1.00 15.40 37 ILE E CA 1
ATOM 2596 C C . ILE E 1 37 ? -17.788 4.614 28.437 1.00 16.92 37 ILE E C 1
ATOM 2597 O O . ILE E 1 37 ? -18.776 5.035 27.819 1.00 18.94 37 ILE E O 1
ATOM 2602 N N . ALA E 1 38 ? -17.508 3.317 28.548 1.00 14.57 38 ALA E N 1
ATOM 2603 C CA . ALA E 1 38 ? -18.381 2.308 27.954 1.00 13.99 38 ALA E CA 1
ATOM 2604 C C . ALA E 1 38 ? -18.928 1.391 29.021 1.00 14.86 38 ALA E C 1
ATOM 2605 O O . ALA E 1 38 ? -18.232 1.105 30.017 1.00 17.27 38 ALA E O 1
ATOM 2607 N N . PHE E 1 39 ? -20.133 0.885 28.813 1.00 13.46 39 PHE E N 1
ATOM 2608 C CA . PHE E 1 39 ? -20.697 -0.076 29.762 1.00 14.87 39 PHE E CA 1
ATOM 2609 C C . PHE E 1 39 ? -20.150 -1.490 29.492 1.00 15.78 39 PHE E C 1
ATOM 2610 O O . PHE E 1 39 ? -19.947 -1.868 28.336 1.00 16.40 39 PHE E O 1
ATOM 2618 N N . ASP E 1 40 ? -19.926 -2.253 30.561 1.00 14.47 40 ASP E N 1
ATOM 2619 C CA . ASP E 1 40 ? -19.355 -3.590 30.404 1.00 15.33 40 ASP E CA 1
ATOM 2620 C C . ASP E 1 40 ? -20.128 -4.618 31.194 1.00 15.17 40 ASP E C 1
ATOM 2621 O O . ASP E 1 40 ? -20.359 -4.431 32.401 1.00 17.46 40 ASP E O 1
ATOM 2626 N N . VAL E 1 41 ? -20.478 -5.709 30.518 1.00 16.45 41 VAL E N 1
ATOM 2627 C CA . VAL E 1 41 ? -21.146 -6.854 31.171 1.00 16.15 41 VAL E CA 1
ATOM 2628 C C . VAL E 1 41 ? -20.290 -8.095 31.102 1.00 18.28 41 VAL E C 1
ATOM 2629 O O . VAL E 1 41 ? -20.558 -9.083 31.797 1.00 18.97 41 VAL E O 1
ATOM 2633 N N . LEU E 1 42 ? -19.214 -8.061 30.312 1.00 18.96 42 LEU E N 1
ATOM 2634 C CA . LEU E 1 42 ? -18.402 -9.257 30.127 1.00 18.58 42 LEU E CA 1
ATOM 2635 C C . LEU E 1 42 ? -17.379 -9.457 31.222 1.00 23.15 42 LEU E C 1
ATOM 2636 O O . LEU E 1 42 ? -16.835 -10.532 31.335 1.00 29.87 42 LEU E O 1
ATOM 2641 N N . GLY E 1 43 ? -17.095 -8.437 32.019 1.00 22.75 43 GLY E N 1
ATOM 2642 C CA . GLY E 1 43 ? -16.063 -8.558 33.038 1.00 22.47 43 GLY E CA 1
ATOM 2643 C C . GLY E 1 43 ? -14.663 -8.237 32.497 1.00 23.04 43 GLY E C 1
ATOM 2644 O O . GLY E 1 43 ? -13.673 -8.877 32.838 1.00 27.47 43 GLY E O 1
ATOM 2645 N N . SER E 1 44 ? -14.598 -7.218 31.654 1.00 22.68 44 SER E N 1
ATOM 2646 C CA . SER E 1 44 ? -13.353 -6.774 31.038 1.00 21.05 44 SER E CA 1
ATOM 2647 C C . SER E 1 44 ? -12.427 -6.103 32.035 1.00 22.38 44 SER E C 1
ATOM 2648 O O . SER E 1 44 ? -12.884 -5.409 32.936 1.00 26.56 44 SER E O 1
ATOM 2651 N N . GLY E 1 45 ? -11.130 -6.348 31.883 1.00 24.63 45 GLY E N 1
ATOM 2652 C CA . GLY E 1 45 ? -10.157 -5.800 32.812 1.00 29.12 45 GLY E CA 1
ATOM 2653 C C . GLY E 1 45 ? -9.315 -4.685 32.213 1.00 24.85 45 GLY E C 1
ATOM 2654 O O . GLY E 1 45 ? -9.242 -4.545 31.004 1.00 22.84 45 GLY E O 1
ATOM 2655 N N . VAL E 1 46 ? -8.659 -3.912 33.072 1.00 28.49 46 VAL E N 1
ATOM 2656 C CA . VAL E 1 46 ? -7.786 -2.856 32.609 1.00 25.60 46 VAL E CA 1
ATOM 2657 C C . VAL E 1 46 ? -6.685 -3.426 31.742 1.00 27.80 46 VAL E C 1
ATOM 2658 O O . VAL E 1 46 ? -6.036 -4.403 32.112 1.00 31.12 46 VAL E O 1
ATOM 2662 N N . GLY E 1 47 ? -6.448 -2.795 30.601 1.00 26.41 47 GLY E N 1
ATOM 2663 C CA . GLY E 1 47 ? -5.437 -3.245 29.666 1.00 25.34 47 GLY E CA 1
ATOM 2664 C C . GLY E 1 47 ? -6.002 -4.111 28.560 1.00 25.24 47 GLY E C 1
ATOM 2665 O O . GLY E 1 47 ? -5.352 -4.343 27.549 1.00 28.51 47 GLY E O 1
ATOM 2666 N N . GLU E 1 48 ? -7.229 -4.582 28.735 1.00 24.47 48 GLU E N 1
ATOM 2667 C CA . GLU E 1 48 ? -7.827 -5.467 27.747 1.00 26.15 48 GLU E CA 1
ATOM 2668 C C . G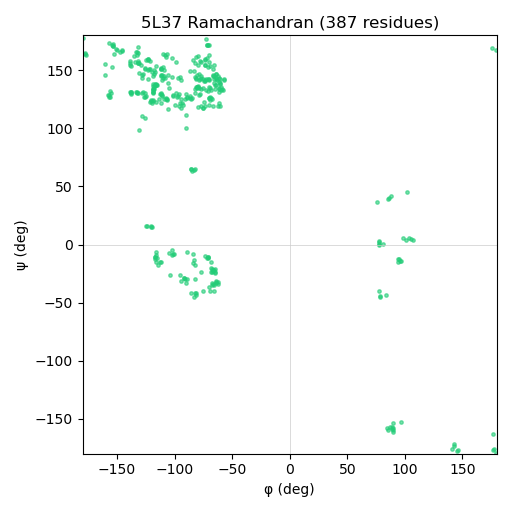LU E 1 48 ? -8.244 -4.703 26.484 1.00 25.66 48 GLU E C 1
ATOM 2669 O O . GLU E 1 48 ? -8.708 -3.559 26.557 1.00 22.45 48 GLU E O 1
ATOM 2675 N N . HIS E 1 49 ? -8.042 -5.340 25.325 1.00 23.36 49 HIS E N 1
ATOM 2676 C CA . HIS E 1 49 ? -8.484 -4.778 24.043 1.00 21.55 49 HIS E CA 1
ATOM 2677 C C . HIS E 1 49 ? -9.896 -5.231 23.768 1.00 22.59 49 HIS E C 1
ATOM 2678 O O . HIS E 1 49 ? -10.197 -6.423 23.835 1.00 22.26 49 HIS E O 1
ATOM 2685 N N . VAL E 1 50 ? -10.757 -4.256 23.524 1.00 19.22 50 VAL E N 1
ATOM 2686 C CA . VAL E 1 50 ? -12.187 -4.520 23.412 1.00 20.45 50 VAL E CA 1
ATOM 2687 C C . VAL E 1 50 ? -12.783 -3.863 22.193 1.00 19.36 50 VAL E C 1
ATOM 2688 O O . VAL E 1 50 ? -12.191 -2.953 21.595 1.00 19.98 50 VAL E O 1
ATOM 2692 N N . LEU E 1 51 ? -13.969 -4.337 21.826 1.00 16.76 51 LEU E N 1
ATOM 2693 C CA . LEU E 1 51 ? -14.736 -3.820 20.718 1.00 16.25 51 LEU E CA 1
ATOM 2694 C C . LEU E 1 51 ? -15.987 -3.111 21.265 1.00 16.61 51 LEU E C 1
ATOM 2695 O O . LEU E 1 51 ? -16.737 -3.702 22.078 1.00 17.06 51 LEU E O 1
ATOM 2700 N N . ILE E 1 52 ? -16.222 -1.872 20.830 1.00 15.48 52 ILE E N 1
ATOM 2701 C CA . ILE E 1 52 ? -17.327 -1.068 21.357 1.00 16.64 52 ILE E CA 1
ATOM 2702 C C . ILE E 1 52 ? -18.352 -0.702 20.314 1.00 15.45 52 ILE E C 1
ATOM 2703 O O . ILE E 1 52 ? -17.996 -0.321 19.195 1.00 16.73 52 ILE E O 1
ATOM 2708 N N . ALA E 1 53 ? -19.620 -0.838 20.679 1.00 13.43 53 ALA E N 1
ATOM 2709 C CA . ALA E 1 53 ? -20.714 -0.307 19.859 1.00 13.21 53 ALA E CA 1
ATOM 2710 C C . ALA E 1 53 ? -21.319 0.895 20.540 1.00 15.49 53 ALA E C 1
ATOM 2711 O O . ALA E 1 53 ? -21.445 0.919 21.784 1.00 15.14 53 ALA E O 1
ATOM 2713 N N . GLN E 1 54 ? -21.717 1.876 19.733 1.00 13.87 54 GLN E N 1
ATOM 2714 C CA . GLN E 1 54 ? -22.223 3.151 20.273 1.00 14.82 54 GLN E CA 1
ATOM 2715 C C . GLN E 1 54 ? -23.636 3.438 19.806 1.00 16.66 54 GLN E C 1
ATOM 2716 O O . GLN E 1 54 ? -24.073 2.962 18.736 1.00 15.37 54 GLN E O 1
ATOM 2722 N N . GLY E 1 55 ? -24.324 4.287 20.567 1.00 13.97 55 GLY E N 1
ATOM 2723 C CA . GLY E 1 55 ? -25.665 4.737 20.203 1.00 14.23 55 GLY E CA 1
ATOM 2724 C C . GLY E 1 55 ? -26.762 3.859 20.729 1.00 14.00 55 GLY E C 1
ATOM 2725 O O . GLY E 1 55 ? -26.564 3.108 21.717 1.00 14.23 55 GLY E O 1
ATOM 2726 N N . SER E 1 56 ? -27.923 3.924 20.097 1.00 14.16 56 SER E N 1
ATOM 2727 C CA . SER E 1 56 ? -29.093 3.249 20.668 1.00 13.17 56 SER E CA 1
ATOM 2728 C C . SER E 1 56 ? -28.952 1.744 20.714 1.00 15.58 56 SER E C 1
ATOM 2729 O O . SER E 1 56 ? -29.579 1.143 21.578 1.00 16.37 56 SER E O 1
ATOM 2732 N N . VAL E 1 57 ? -28.123 1.135 19.858 1.00 12.88 57 VAL E N 1
ATOM 2733 C CA . VAL E 1 57 ? -27.964 -0.312 19.910 1.00 13.41 57 VAL E CA 1
ATOM 2734 C C . VAL E 1 57 ? -27.298 -0.775 21.209 1.00 14.90 57 VAL E C 1
ATOM 2735 O O . VAL E 1 57 ? -27.483 -1.951 21.615 1.00 16.79 57 VAL E O 1
ATOM 2739 N N . ALA E 1 58 ? -26.565 0.112 21.885 1.00 13.01 58 ALA E N 1
ATOM 2740 C CA . ALA E 1 58 ? -25.997 -0.244 23.179 1.00 12.90 58 ALA E CA 1
ATOM 2741 C C . ALA E 1 58 ? -27.097 -0.436 24.237 1.00 17.83 58 ALA E C 1
ATOM 2742 O O . ALA E 1 58 ? -26.910 -1.159 25.194 1.00 24.45 58 ALA E O 1
ATOM 2744 N N . SER E 1 59 ? -28.185 0.323 24.123 1.00 13.67 59 SER E N 1
ATOM 2745 C CA . SER E 1 59 ? -29.288 0.242 25.053 1.00 12.97 59 SER E CA 1
ATOM 2746 C C . SER E 1 59 ? -30.272 -0.850 24.675 1.00 15.54 59 SER E C 1
ATOM 2747 O O . SER E 1 59 ? -30.755 -1.603 25.528 1.00 15.73 59 SER E O 1
ATOM 2750 N N . SER E 1 60 ? -30.559 -0.956 23.371 1.00 14.65 60 SER E N 1
ATOM 2751 C CA . SER E 1 60 ? -31.593 -1.885 22.952 1.00 16.35 60 SER E CA 1
ATOM 2752 C C . SER E 1 60 ? -31.119 -3.364 23.114 1.00 15.37 60 SER E C 1
ATOM 2753 O O . SER E 1 60 ? -31.940 -4.291 23.042 1.00 16.24 60 SER E O 1
ATOM 2756 N N . TRP E 1 61 ? -29.835 -3.589 23.384 1.00 13.39 61 TRP E N 1
ATOM 2757 C CA . TRP E 1 61 ? -29.355 -4.960 23.629 1.00 15.33 61 TRP E CA 1
ATOM 2758 C C . TRP E 1 61 ? -29.984 -5.550 24.893 1.00 15.07 61 TRP E C 1
ATOM 2759 O O . TRP E 1 61 ? -30.233 -6.760 25.029 1.00 14.80 61 TRP E O 1
ATOM 2770 N N . PHE E 1 62 ? -30.218 -4.668 25.851 1.00 13.62 62 PHE E N 1
ATOM 2771 C CA . PHE E 1 62 ? -30.712 -5.066 27.164 1.00 15.62 62 PHE E CA 1
ATOM 2772 C C . PHE E 1 62 ? -32.181 -5.354 27.231 1.00 17.83 62 PHE E C 1
ATOM 2773 O O . PHE E 1 62 ? -33.004 -4.708 26.558 1.00 19.63 62 PHE E O 1
ATOM 2781 N N . THR E 1 63 ? -32.521 -6.308 28.101 1.00 20.47 63 THR E N 1
ATOM 2782 C CA . THR E 1 63 ? -33.916 -6.607 28.373 1.00 21.28 63 THR E CA 1
ATOM 2783 C C . THR E 1 63 ? -34.429 -5.575 29.379 1.00 30.56 63 THR E C 1
ATOM 2784 O O . THR E 1 63 ? -33.647 -4.827 29.977 1.00 29.57 63 THR E O 1
ATOM 2788 N N . GLY E 1 64 ? -35.747 -5.447 29.452 1.00 31.35 64 GLY E N 1
ATOM 2789 C CA . GLY E 1 64 ? -36.330 -4.570 30.441 1.00 34.05 64 GLY E CA 1
ATOM 2790 C C . GLY E 1 64 ? -36.394 -3.146 29.958 1.00 31.64 64 GLY E C 1
ATOM 2791 O O . GLY E 1 64 ? -36.254 -2.904 28.766 1.00 32.67 64 GLY E O 1
ATOM 2792 N N . THR E 1 65 ? -36.508 -2.215 30.904 1.00 31.47 65 THR E N 1
ATOM 2793 C CA . THR E 1 65 ? -36.660 -0.804 30.594 1.00 31.03 65 THR E CA 1
ATOM 2794 C C . THR E 1 65 ? -35.381 -0.309 29.919 1.00 27.93 65 THR E C 1
ATOM 2795 O O . THR E 1 65 ? -34.304 -0.731 30.290 1.00 26.07 65 THR E O 1
ATOM 2799 N N . PRO E 1 66 ? -35.514 0.529 28.888 1.00 32.21 66 PRO E N 1
ATOM 2800 C CA . PRO E 1 66 ? -34.323 0.911 28.112 1.00 31.50 66 PRO E CA 1
ATOM 2801 C C . PRO E 1 66 ? -33.282 1.614 28.959 1.00 25.14 66 PRO E C 1
ATOM 2802 O O . PRO E 1 66 ? -33.567 2.639 29.596 1.00 27.28 66 PRO E O 1
ATOM 2806 N N . PRO E 1 67 ? -32.070 1.027 29.049 1.00 20.86 67 PRO E N 1
ATOM 2807 C CA . PRO E 1 67 ? -31.132 1.744 29.929 1.00 17.07 67 PRO E CA 1
ATOM 2808 C C . PRO E 1 67 ? -30.508 2.940 29.256 1.00 17.15 67 PRO E C 1
ATOM 2809 O O . PRO E 1 67 ? -30.428 3.010 28.022 1.00 17.32 67 PRO E O 1
ATOM 2813 N N . PRO E 1 68 ? -30.100 3.910 30.061 1.00 17.10 68 PRO E N 1
ATOM 2814 C CA . PRO E 1 68 ? -29.563 5.147 29.515 1.00 14.96 68 PRO E CA 1
ATOM 2815 C C . PRO E 1 68 ? -28.070 5.000 29.200 1.00 15.32 68 PRO E C 1
ATOM 2816 O O . PRO E 1 68 ? -27.213 5.698 29.751 1.00 16.75 68 PRO E O 1
ATOM 2820 N N . ILE E 1 69 ? -27.790 4.094 28.270 1.00 13.60 69 ILE E N 1
ATOM 2821 C CA . ILE E 1 69 ? -26.434 3.677 27.926 1.00 16.10 69 ILE E CA 1
ATOM 2822 C C . ILE E 1 69 ? -26.200 3.825 26.414 1.00 15.21 69 ILE E C 1
ATOM 2823 O O . ILE E 1 69 ? -26.976 3.287 25.609 1.00 15.97 69 ILE E O 1
ATOM 2828 N N . ASP E 1 70 ? -25.123 4.533 26.025 1.00 13.09 70 ASP E N 1
ATOM 2829 C CA . ASP E 1 70 ? -24.869 4.782 24.604 1.00 14.09 70 ASP E CA 1
ATOM 2830 C C . ASP E 1 70 ? -23.529 4.235 24.145 1.00 14.33 70 ASP E C 1
ATOM 2831 O O . ASP E 1 70 ? -23.044 4.589 23.093 1.00 15.09 70 ASP E O 1
ATOM 2836 N N . ALA E 1 71 ? -22.942 3.357 24.944 1.00 12.84 71 ALA E N 1
ATOM 2837 C CA . ALA E 1 71 ? -21.689 2.703 24.542 1.00 13.14 71 ALA E CA 1
ATOM 2838 C C . ALA E 1 71 ? -21.584 1.415 25.333 1.00 14.56 71 ALA E C 1
ATOM 2839 O O . ALA E 1 71 ? -21.719 1.427 26.556 1.00 14.47 71 ALA E O 1
ATOM 2841 N N . LEU E 1 72 ? -21.340 0.314 24.611 1.00 14.85 72 LEU E N 1
ATOM 2842 C CA . LEU E 1 72 ? -21.340 -1.046 25.209 1.00 13.14 72 LEU E CA 1
ATOM 2843 C C . LEU E 1 72 ? -20.171 -1.837 24.649 1.00 15.50 72 LEU E C 1
ATOM 2844 O O . LEU E 1 72 ? -19.946 -1.826 23.446 1.00 15.03 72 LEU E O 1
ATOM 2849 N N . ILE E 1 73 ? -19.400 -2.479 25.523 1.00 14.05 73 ILE E N 1
ATOM 2850 C CA . ILE E 1 73 ? -18.346 -3.398 25.083 1.00 14.03 73 ILE E CA 1
ATOM 2851 C C . ILE E 1 73 ? -19.034 -4.656 24.642 1.00 14.83 73 ILE E C 1
ATOM 2852 O O . ILE E 1 73 ? -19.709 -5.310 25.414 1.00 15.89 73 ILE E O 1
ATOM 2857 N N . ILE E 1 74 ? -18.889 -4.990 23.357 1.00 14.14 74 ILE E N 1
ATOM 2858 C CA . ILE E 1 74 ? -19.633 -6.151 22.809 1.00 14.22 74 ILE E CA 1
ATOM 2859 C C . ILE E 1 74 ? -18.734 -7.359 22.699 1.00 15.45 74 ILE E C 1
ATOM 2860 O O . ILE E 1 74 ? -19.210 -8.458 22.469 1.00 16.95 74 ILE E O 1
ATOM 2865 N N . GLY E 1 75 ? -17.418 -7.188 22.925 1.00 15.52 75 GLY E N 1
ATOM 2866 C CA . GLY E 1 75 ? -16.538 -8.345 22.823 1.00 16.46 75 GLY E CA 1
ATOM 2867 C C . GLY E 1 75 ? -15.121 -7.952 23.156 1.00 18.97 75 GLY E C 1
ATOM 2868 O O . GLY E 1 75 ? -14.787 -6.760 23.210 1.00 19.27 75 GLY E O 1
ATOM 2869 N N . SER E 1 76 ? -14.307 -8.979 23.400 1.00 18.57 76 SER E N 1
ATOM 2870 C CA . SER E 1 76 ? -12.893 -8.814 23.608 1.00 21.91 76 SER E CA 1
ATOM 2871 C C . SER E 1 76 ? -12.188 -9.097 22.298 1.00 28.43 76 SER E C 1
ATOM 2872 O O . SER E 1 76 ? -12.580 -10.041 21.594 1.00 31.47 76 SER E O 1
ATOM 2875 N N . ILE E 1 77 ? -11.118 -8.364 21.978 1.00 24.29 77 ILE E N 1
ATOM 2876 C CA . ILE E 1 77 ? -10.439 -8.573 20.693 1.00 24.84 77 ILE E CA 1
ATOM 2877 C C . ILE E 1 77 ? -9.217 -9.480 20.812 1.00 31.53 77 ILE E C 1
ATOM 2878 O O . ILE E 1 77 ? -8.354 -9.263 21.650 1.00 33.02 77 ILE E O 1
ATOM 2883 N N . ASP E 1 78 ? -9.168 -10.512 19.981 1.00 33.19 78 ASP E N 1
ATOM 2884 C CA . ASP E 1 78 ? -8.056 -11.464 19.966 1.00 43.64 78 ASP E CA 1
ATOM 2885 C C . ASP E 1 78 ? -6.834 -10.843 19.331 1.00 44.41 78 ASP E C 1
ATOM 2886 O O . ASP E 1 78 ? -6.888 -10.458 18.164 1.00 43.11 78 ASP E O 1
#